Protein AF-A0A520A7F5-F1 (afdb_monomer)

Nearest PDB structures (foldseek):
  6cz1-assembly1_A  TM=1.619E-01  e=6.027E-02  Homo sapiens
  4kbo-assembly1_A  TM=1.232E-01  e=3.375E-02  Homo sapiens
  5mkr-assembly1_A  TM=1.060E-01  e=3.185E-02  Homo sapiens
  1ba0-assembly1_A  TM=1.323E-01  e=1.357E-01  Bos taurus
  8fru-assembly1_D  TM=3.710E-01  e=5.553E+00  Giardia duodenalis assemblage A

Sequence (375 aa):
ALELPKVKEELYLMDKDGWPVERKIELAAEPASILFHFRRNETETRYFPTIKYQNLRIEFMFKEAQIVSNKPAWLLLNDVLYFFDQDIEGKKLQPFLAKRYIAIPKSTEATYFEKFVAPLIEKHHVYAEGFEIKTEQYEAIPVVKVFYVDGGLSQIQLYFKYGEYIFPVENAHKVTVRLEKIADNYIFHRIKRSADWEKKQLNLLLALGLKKTSALFSNLEVTSADENPSYAAINWVNEHIETLEAAGFEIEQATGQKRFVFGASKIDLEVKESNDWFDINAVVWFGKYQIPFLSLKQHILHKRREFTLPDGEVAIIPEKWFSQYGSLFSLAEAGKNLKLKKHHIGLINDLAEDSLANITLERKLQRLNDFEDIA

Mean predicted aligned error: 10.43 Å

Foldseek 3Di:
DPPPPPCVDWAADADPVGRRHPGTAAEQPDAKEKEWEWEDDPWWIWIDMWIDHPNHTDDQACQPWDFPAFFQTWIDGPSYIHGHPFRGGVVVCVVRNHDRTDTGGPVCCVVCCVPPVQVCVLGGHYDYHQAEEAEDEADKAWEWEWAFDVQDAIWIFIWIDGDPDIGGLLPLRQWGWDWDDDPPYIYTYIYGDDSVVSVVVVVVVVVLAWDDPDNPDRIIGHPDPDPGNRCRRQVSQQCCVVVCVVVRYHYHYDDDPAAAQRYHKAKAWEWDDDPWKIWIFMWIDRHPDIDGPVLCLVCLLVVNQWDQDPVRHTYGHDPVCSVLCVVQSVQADPDPIGIHGPVCLVSVVSNVVPDPHPYDDPPVNVVVVVVVVPD

Solvent-accessible surface area (backbone atoms only — not comparable to full-atom values): 21395 Å² total; per-residue (Å²): 130,84,76,68,78,81,67,90,62,87,44,48,42,58,46,97,88,66,48,63,71,69,40,72,39,43,71,54,92,60,60,24,45,68,39,37,36,37,44,42,62,99,64,34,32,39,37,37,75,48,43,28,48,94,90,39,75,60,83,46,56,74,52,85,37,40,71,79,33,45,82,67,27,28,40,37,44,90,51,31,39,38,42,52,75,59,100,44,52,23,75,78,50,56,68,37,34,80,31,88,56,47,81,38,47,61,93,50,38,68,63,44,40,63,74,46,47,32,64,44,55,46,76,44,56,67,49,67,42,73,48,47,76,47,78,44,79,55,78,72,37,45,33,42,33,39,41,80,29,90,93,34,78,16,32,33,34,53,33,35,33,44,75,94,44,78,43,58,63,85,67,64,50,52,38,48,53,47,82,45,72,59,93,92,44,43,38,35,41,36,38,53,45,60,41,71,59,56,51,49,56,53,50,50,49,42,75,74,49,36,41,71,79,44,99,88,44,60,42,27,35,60,80,64,89,60,95,52,48,31,48,44,39,59,50,53,47,18,76,39,34,71,61,38,49,75,72,52,40,45,82,45,72,53,90,64,96,69,50,69,64,81,28,48,74,47,53,40,41,39,50,44,85,52,98,71,33,34,45,47,51,41,40,29,29,58,40,90,47,80,42,61,41,73,75,45,46,68,29,46,77,66,72,44,46,72,42,78,43,98,87,66,36,32,38,73,58,61,70,68,51,41,69,71,44,38,66,57,59,74,64,31,54,97,64,99,57,45,39,41,53,62,92,52,50,65,63,56,50,56,56,57,75,77,39,96,38,71,60,54,68,52,80,70,55,60,57,53,57,67,52,64,80,68,120

pLDDT: mean 85.29, std 13.97, range [31.41, 97.81]

Secondary structure (DSSP, 8-state):
--------S-EEE--TT--TTSEEEEEPSSPBEEEEEEEE-SSEEEEEEEEEETTEEE--TTTT-EEEEETTEEEEETTEEEEBSS---GGGTGGGGS-S-EEEEGGGHHHHIIIIIHHHHHHS-EEEESSEEEEEE--EEEEEEEE--TTS--EEEEEEEETTEEEETT---SEEEEEEEETTEEEEEEEE--HHHHHHHHHHHHHTTEEES-SS--EEEE----S-HHHHHHHHHHHHHHHHHHTT-EEEE---S--BPPS-EEEEEEEEE-SSEEEEEEEEEETTEEEEGGGGHHHHHTT--EEE-TTS-EEEPPHHHHHHHHHHHHHS-SSSSEEEEGGGHHHHHHHHHS-----EE-HHHHHHHHHHT--

Radius of gyration: 33.94 Å; Cα contacts (8 Å, |Δi|>4): 658; chains: 1; bounding box: 86×39×96 Å

Structure (mmCIF, N/CA/C/O backbone):
data_AF-A0A520A7F5-F1
#
_entry.id   AF-A0A520A7F5-F1
#
loop_
_atom_site.group_PDB
_atom_site.id
_atom_site.type_symbol
_atom_site.label_atom_id
_atom_site.label_alt_id
_atom_site.label_comp_id
_atom_site.label_asym_id
_atom_site.label_entity_id
_atom_site.label_seq_id
_atom_site.pdbx_PDB_ins_code
_atom_site.Cartn_x
_atom_site.Cartn_y
_atom_site.Cartn_z
_atom_site.occupancy
_atom_site.B_iso_or_equiv
_atom_site.auth_seq_id
_atom_site.auth_comp_id
_atom_site.auth_asym_id
_atom_site.auth_atom_id
_atom_site.pdbx_PDB_model_num
ATOM 1 N N . ALA A 1 1 ? -4.363 7.200 -24.074 1.00 33.34 1 ALA A N 1
ATOM 2 C CA . ALA A 1 1 ? -4.138 6.716 -25.445 1.00 33.34 1 ALA A CA 1
ATOM 3 C C . ALA A 1 1 ? -3.173 7.688 -26.092 1.00 33.34 1 ALA A C 1
ATOM 5 O O . ALA A 1 1 ? -3.451 8.879 -26.057 1.00 33.34 1 ALA A O 1
ATOM 6 N N . LEU A 1 2 ? -2.012 7.220 -26.551 1.00 39.78 2 LEU A N 1
ATOM 7 C CA . LEU A 1 2 ? -1.140 8.044 -27.380 1.00 39.78 2 LEU A CA 1
ATOM 8 C C . LEU A 1 2 ? -1.901 8.310 -28.674 1.00 39.78 2 LEU A C 1
ATOM 10 O O . LEU A 1 2 ? -2.165 7.376 -29.428 1.00 39.78 2 LEU A O 1
ATOM 14 N N . GLU A 1 3 ? -2.316 9.554 -28.893 1.00 40.44 3 GLU A N 1
ATOM 15 C CA . GLU A 1 3 ? -2.686 9.972 -30.234 1.00 40.44 3 GLU A CA 1
ATOM 16 C C . GLU A 1 3 ? -1.410 9.836 -31.063 1.00 40.44 3 GLU A C 1
ATOM 18 O O . GLU A 1 3 ? -0.494 10.650 -30.955 1.00 40.44 3 GLU A O 1
ATOM 23 N N . LEU A 1 4 ? -1.319 8.756 -31.853 1.00 50.91 4 LEU A N 1
ATOM 24 C CA . LEU A 1 4 ? -0.538 8.787 -33.084 1.00 50.91 4 LEU A CA 1
ATOM 25 C C . LEU A 1 4 ? -0.863 10.143 -33.700 1.00 50.91 4 LEU A C 1
ATOM 27 O O . LEU A 1 4 ? -2.063 10.422 -33.850 1.00 50.91 4 LEU A O 1
ATOM 31 N N . PRO A 1 5 ? 0.115 11.013 -34.000 1.00 50.56 5 PRO A N 1
ATOM 32 C CA . PRO A 1 5 ? -0.236 12.176 -34.771 1.00 50.56 5 PRO A CA 1
ATOM 33 C C . PRO A 1 5 ? -0.909 11.608 -36.007 1.00 50.56 5 PRO A C 1
ATOM 35 O O . PRO A 1 5 ? -0.355 10.758 -36.707 1.00 50.56 5 PRO A O 1
ATOM 38 N N . LYS A 1 6 ? -2.177 11.979 -36.182 1.00 47.19 6 LYS A N 1
ATOM 39 C CA . LYS A 1 6 ? -2.929 11.726 -37.399 1.00 47.19 6 LYS A CA 1
ATOM 40 C C . LYS A 1 6 ? -2.257 12.588 -38.456 1.00 47.19 6 LYS A C 1
ATOM 42 O O . LYS A 1 6 ? -2.812 13.605 -38.861 1.00 47.19 6 LYS A O 1
ATOM 47 N N . VAL A 1 7 ? -1.025 12.244 -38.826 1.00 53.06 7 VAL A N 1
ATOM 48 C CA . VAL A 1 7 ? -0.344 12.855 -39.945 1.00 53.06 7 VAL A CA 1
ATOM 49 C C . VAL A 1 7 ? -1.117 12.324 -41.140 1.00 53.06 7 VAL A C 1
ATOM 51 O O . VAL A 1 7 ? -0.925 11.204 -41.596 1.00 53.06 7 VAL A O 1
ATOM 54 N N . LYS A 1 8 ? -2.123 13.098 -41.551 1.00 50.12 8 LYS A N 1
ATOM 55 C CA . LYS A 1 8 ? -2.864 12.890 -42.798 1.00 50.12 8 LYS A CA 1
ATOM 56 C C . LYS A 1 8 ? -1.983 13.173 -44.020 1.00 50.12 8 LYS A C 1
ATOM 58 O O . LYS A 1 8 ? -2.428 12.976 -45.142 1.00 50.12 8 LYS A O 1
ATOM 63 N N . GLU A 1 9 ? -0.767 13.651 -43.785 1.00 65.94 9 GLU A N 1
ATOM 64 C CA . GLU A 1 9 ? 0.171 14.164 -44.766 1.00 65.94 9 GLU A CA 1
ATOM 65 C C . GLU A 1 9 ? 1.466 13.346 -44.744 1.00 65.94 9 GLU A C 1
ATOM 67 O O . GLU A 1 9 ? 1.755 12.586 -43.820 1.00 65.94 9 GLU A O 1
ATOM 72 N N . GLU A 1 10 ? 2.227 13.460 -45.819 1.00 79.44 10 GLU A N 1
ATOM 73 C CA . GLU A 1 10 ? 3.478 12.744 -46.012 1.00 79.44 10 GLU A CA 1
ATOM 74 C C . GLU A 1 10 ? 4.573 13.33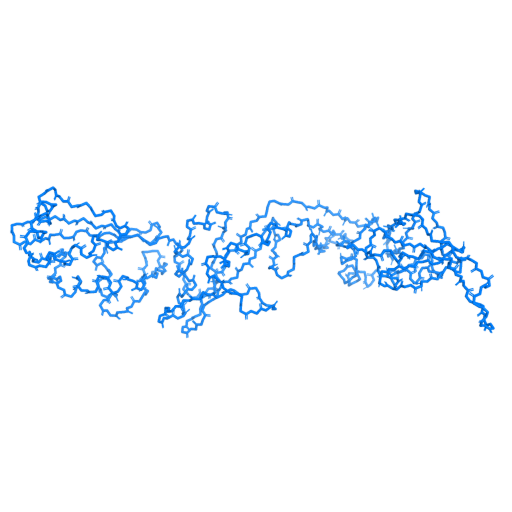9 -45.110 1.00 79.44 10 GLU A C 1
ATOM 76 O O . GLU A 1 10 ? 4.734 14.556 -45.039 1.00 79.44 10 GLU A O 1
ATOM 81 N N . LEU A 1 11 ? 5.328 12.489 -44.408 1.00 82.38 11 LEU A N 1
ATOM 82 C CA . LEU A 1 11 ? 6.485 12.916 -43.618 1.00 82.38 11 LEU A CA 1
ATOM 83 C C . LEU A 1 11 ? 7.721 12.947 -44.511 1.00 82.38 11 LEU A C 1
ATOM 85 O O . LEU A 1 11 ? 7.945 12.022 -45.289 1.00 82.38 11 LEU A O 1
ATOM 89 N N . TYR A 1 12 ? 8.545 13.978 -44.356 1.00 84.19 12 TYR A N 1
ATOM 90 C CA . TYR A 1 12 ? 9.817 14.095 -45.055 1.00 84.19 12 TYR A CA 1
ATOM 91 C C . TYR A 1 12 ? 10.942 14.478 -44.087 1.00 84.19 12 TYR A C 1
ATOM 93 O O . TYR A 1 12 ? 10.723 15.204 -43.116 1.00 84.19 12 TYR A O 1
ATOM 101 N N . LEU A 1 13 ? 12.146 13.969 -44.346 1.00 80.81 13 LEU A N 1
ATOM 102 C CA . LEU A 1 13 ? 13.385 14.399 -43.714 1.00 80.81 13 LEU A CA 1
ATOM 103 C C . LEU A 1 13 ? 13.928 15.613 -44.476 1.00 80.81 13 LEU A C 1
ATOM 105 O O . LEU A 1 13 ? 13.988 15.595 -45.707 1.00 80.81 13 LEU A O 1
ATOM 109 N N . MET A 1 14 ? 14.321 16.645 -43.731 1.00 84.56 14 MET A N 1
ATOM 110 C CA . MET A 1 14 ? 14.988 17.824 -44.275 1.00 84.56 14 MET A CA 1
ATOM 111 C C . MET A 1 14 ? 16.484 17.553 -44.451 1.00 84.56 14 MET A C 1
ATOM 113 O O . MET A 1 14 ? 17.101 16.966 -43.556 1.00 84.56 14 MET A O 1
ATOM 117 N N . ASP A 1 15 ? 17.060 18.021 -45.558 1.00 81.06 15 ASP A N 1
ATOM 118 C CA . ASP A 1 15 ? 18.503 17.922 -45.784 1.00 81.06 15 ASP A CA 1
ATOM 119 C C . ASP A 1 15 ? 19.303 18.928 -44.934 1.00 81.06 15 ASP A C 1
ATOM 121 O O . ASP A 1 15 ? 18.766 19.732 -44.164 1.00 81.06 15 ASP A O 1
ATOM 125 N N . LYS A 1 16 ? 20.633 18.883 -45.063 1.00 79.00 16 LYS A N 1
ATOM 126 C CA . LYS A 1 16 ? 21.539 19.805 -44.356 1.00 79.00 16 LYS A CA 1
ATOM 127 C C . LYS A 1 16 ? 21.484 21.242 -44.882 1.00 79.00 16 LYS A C 1
ATOM 129 O O . LYS A 1 16 ? 21.877 22.148 -44.150 1.00 79.00 16 LYS A O 1
ATOM 134 N N . ASP A 1 17 ? 21.005 21.433 -46.106 1.00 84.31 17 ASP A N 1
ATOM 135 C CA . ASP A 1 17 ? 20.889 22.722 -46.788 1.00 84.31 17 ASP A CA 1
ATOM 136 C C . ASP A 1 17 ? 19.507 23.375 -46.560 1.00 84.31 17 ASP A C 1
ATOM 138 O O . ASP A 1 17 ? 19.255 24.498 -47.001 1.00 84.31 17 ASP A O 1
ATOM 142 N N . GLY A 1 18 ? 18.626 22.710 -45.802 1.00 80.44 18 GLY A N 1
ATOM 143 C CA . GLY A 1 18 ? 17.303 23.193 -45.417 1.00 80.44 18 GLY A CA 1
ATOM 144 C C . GLY A 1 18 ? 16.178 22.805 -46.380 1.00 80.44 18 GLY A C 1
ATOM 145 O O . GLY A 1 18 ? 15.076 23.343 -46.264 1.00 80.44 18 GLY A O 1
ATOM 146 N N . TRP A 1 19 ? 16.413 21.891 -47.325 1.00 81.00 19 TRP A N 1
ATOM 147 C CA . TRP A 1 19 ? 15.397 21.404 -48.253 1.00 81.00 19 TRP A CA 1
ATOM 148 C C . TRP A 1 19 ? 14.418 20.453 -47.548 1.00 81.00 19 TRP A C 1
ATOM 150 O O . TRP A 1 19 ? 14.821 19.376 -47.108 1.00 81.00 19 TRP A O 1
ATOM 160 N N . PRO A 1 20 ? 13.122 20.798 -47.437 1.00 79.00 20 PRO A N 1
ATOM 161 C CA . PRO A 1 20 ? 12.196 20.110 -46.534 1.00 79.00 20 PRO A CA 1
ATOM 162 C C . PRO A 1 20 ? 11.678 18.753 -47.038 1.00 79.00 20 PRO A C 1
ATOM 164 O O . PRO A 1 20 ? 10.992 18.066 -46.288 1.00 79.00 20 PRO A O 1
ATOM 167 N N . VAL A 1 21 ? 11.962 18.368 -48.289 1.00 83.31 21 VAL A N 1
ATOM 168 C CA . VAL A 1 21 ? 11.405 17.165 -48.946 1.00 83.31 21 VAL A CA 1
ATOM 169 C C . VAL A 1 21 ? 12.481 16.234 -49.517 1.00 83.31 21 VAL A C 1
ATOM 171 O O . VAL A 1 21 ? 12.270 15.598 -50.546 1.00 83.31 21 VAL A O 1
ATOM 174 N N . GLU A 1 22 ? 13.653 16.159 -48.881 1.00 81.50 22 GLU A N 1
ATOM 175 C CA . GLU A 1 22 ? 14.780 15.343 -49.366 1.00 81.50 22 GLU A CA 1
ATOM 176 C C . GLU A 1 22 ? 14.434 13.848 -49.413 1.00 81.50 22 GLU A C 1
ATOM 178 O O . GLU A 1 22 ? 14.637 13.183 -50.430 1.00 81.50 22 GLU A O 1
ATOM 183 N N . ARG A 1 23 ? 13.895 13.311 -48.312 1.00 82.62 23 ARG A N 1
ATOM 184 C CA . ARG A 1 23 ? 13.571 11.884 -48.181 1.00 82.62 23 ARG A CA 1
ATOM 185 C C . ARG A 1 23 ? 12.214 11.691 -47.549 1.00 82.62 23 ARG A C 1
ATOM 187 O O . ARG A 1 23 ? 11.957 12.228 -46.479 1.00 82.62 23 ARG A O 1
ATOM 194 N N . LYS A 1 24 ? 11.357 10.893 -48.178 1.00 88.12 24 LYS A N 1
ATOM 195 C CA . LYS A 1 24 ? 10.065 10.522 -47.600 1.00 88.12 24 LYS A CA 1
ATOM 196 C C . LYS A 1 24 ? 10.276 9.552 -46.439 1.00 88.12 24 LYS A C 1
ATOM 198 O O . LYS A 1 24 ? 11.000 8.576 -46.587 1.00 88.12 24 LYS A O 1
ATOM 203 N N . ILE A 1 25 ? 9.621 9.819 -45.318 1.00 90.94 25 ILE A N 1
ATOM 204 C CA . ILE A 1 25 ? 9.599 8.968 -44.132 1.00 90.94 25 ILE A CA 1
ATOM 205 C C . ILE A 1 25 ? 8.255 8.240 -44.083 1.00 90.94 25 ILE A C 1
ATOM 207 O O . ILE A 1 25 ? 7.188 8.854 -44.144 1.00 90.94 25 ILE A O 1
ATOM 211 N N . GLU A 1 26 ? 8.303 6.926 -43.924 1.00 91.50 26 GLU A N 1
ATOM 212 C CA . GLU A 1 26 ? 7.140 6.082 -43.688 1.00 91.50 26 GLU A CA 1
ATOM 213 C C . GLU A 1 26 ? 6.919 5.899 -42.187 1.00 91.50 26 GLU A C 1
ATOM 215 O O . GLU A 1 26 ? 7.844 5.613 -41.429 1.00 91.50 26 GLU A O 1
ATOM 220 N N . LEU A 1 27 ? 5.680 6.043 -41.726 1.00 90.75 27 LEU A N 1
ATOM 221 C CA . LEU A 1 27 ? 5.332 5.686 -40.355 1.00 90.75 27 LEU A CA 1
ATOM 222 C C . LEU A 1 27 ? 5.070 4.178 -40.285 1.00 90.75 27 LEU A C 1
ATOM 224 O O . LEU A 1 27 ? 4.344 3.639 -41.122 1.00 90.75 27 LEU A O 1
ATOM 228 N N . ALA A 1 28 ? 5.620 3.503 -39.273 1.00 92.50 28 ALA A N 1
ATOM 229 C CA . ALA A 1 28 ? 5.290 2.106 -39.005 1.00 92.50 28 ALA A CA 1
ATOM 230 C C . ALA A 1 28 ? 3.763 1.926 -38.869 1.00 92.50 28 ALA A C 1
ATOM 232 O O . ALA A 1 28 ? 3.081 2.764 -38.284 1.00 92.50 28 ALA A O 1
ATOM 233 N N . ALA A 1 29 ? 3.205 0.839 -39.402 1.00 91.56 29 ALA A N 1
ATOM 234 C CA . ALA A 1 29 ? 1.755 0.610 -39.369 1.00 91.56 29 ALA A CA 1
ATOM 235 C C . ALA A 1 29 ? 1.264 0.121 -37.993 1.00 91.56 29 ALA A C 1
ATOM 237 O O . ALA A 1 29 ? 0.107 0.316 -37.626 1.00 91.56 29 ALA A O 1
ATOM 238 N N . GLU A 1 30 ? 2.152 -0.512 -37.230 1.00 94.19 30 GLU A N 1
ATOM 239 C CA . GLU A 1 30 ? 1.892 -1.093 -35.916 1.00 94.19 30 GLU A CA 1
ATOM 240 C C . GLU A 1 30 ? 3.069 -0.823 -34.961 1.00 94.19 30 GLU A C 1
ATOM 242 O O . GLU A 1 30 ? 4.183 -0.542 -35.416 1.00 94.19 30 GLU A O 1
ATOM 247 N N . PRO A 1 31 ? 2.858 -0.873 -33.635 1.00 94.94 31 PRO A N 1
ATOM 248 C CA . PRO A 1 31 ? 3.945 -0.656 -32.692 1.00 94.94 31 PRO A CA 1
ATOM 249 C C . PRO A 1 31 ? 4.997 -1.768 -32.772 1.00 94.94 31 PRO A C 1
ATOM 251 O O . PRO A 1 31 ? 4.680 -2.956 -32.826 1.00 94.94 31 PRO A O 1
ATOM 254 N N . ALA A 1 32 ? 6.267 -1.383 -32.697 1.00 96.31 32 ALA A N 1
ATOM 255 C CA . ALA A 1 32 ? 7.369 -2.301 -32.476 1.00 96.31 32 ALA A CA 1
ATOM 256 C C . ALA A 1 32 ? 7.406 -2.761 -31.007 1.00 96.31 32 ALA A C 1
ATOM 258 O O . ALA A 1 32 ? 7.175 -1.983 -30.079 1.00 96.31 32 ALA A O 1
ATOM 259 N N . SER A 1 33 ? 7.766 -4.022 -30.792 1.00 96.06 33 SER A N 1
ATOM 260 C CA . SER A 1 33 ? 7.983 -4.581 -29.456 1.00 96.06 33 SER A CA 1
ATOM 261 C C . SER A 1 33 ? 9.444 -4.473 -29.047 1.00 96.06 33 SER A C 1
ATOM 263 O O . SER A 1 33 ? 10.355 -4.582 -29.875 1.00 96.06 33 SER A O 1
ATOM 265 N N . ILE A 1 34 ? 9.675 -4.286 -27.749 1.00 95.25 34 ILE A N 1
ATOM 266 C CA . ILE A 1 34 ? 11.012 -4.237 -27.162 1.00 95.25 34 ILE A CA 1
ATOM 267 C C . ILE A 1 34 ? 11.179 -5.235 -26.018 1.00 95.25 34 ILE A C 1
ATOM 269 O O . ILE A 1 34 ? 10.321 -5.364 -25.145 1.00 95.25 34 ILE A O 1
ATOM 273 N N . LEU A 1 35 ? 12.330 -5.909 -26.014 1.00 96.31 35 LEU A N 1
ATOM 274 C CA . LEU A 1 35 ? 12.776 -6.802 -24.952 1.00 96.31 35 LEU A CA 1
ATOM 275 C C . LEU A 1 35 ? 14.175 -6.396 -24.489 1.00 96.31 35 LEU A C 1
ATOM 277 O O . LEU A 1 35 ? 15.101 -6.305 -25.296 1.00 96.31 35 LEU A O 1
ATOM 281 N N . PHE A 1 36 ? 14.342 -6.175 -23.189 1.00 97.00 36 PHE A N 1
ATOM 282 C CA . PHE A 1 36 ? 15.647 -5.911 -22.593 1.00 97.00 36 PHE A CA 1
ATOM 283 C C . PHE A 1 36 ? 16.292 -7.208 -22.121 1.00 97.00 36 PHE A C 1
ATOM 285 O O . PHE A 1 36 ? 15.661 -8.004 -21.434 1.00 97.00 36 PHE A O 1
ATOM 292 N N . HIS A 1 37 ? 17.555 -7.415 -22.466 1.00 97.81 37 HIS A N 1
ATOM 293 C CA . HIS A 1 37 ? 18.310 -8.604 -22.106 1.00 97.81 37 HIS A CA 1
ATOM 294 C C . HIS A 1 37 ? 19.409 -8.260 -21.110 1.00 97.81 37 HIS A C 1
ATOM 296 O O . HIS A 1 37 ? 20.155 -7.300 -21.316 1.00 97.81 37 HIS A O 1
ATOM 302 N N . PHE A 1 38 ? 19.551 -9.097 -20.088 1.00 97.56 38 PHE A N 1
ATOM 303 C CA . PHE A 1 38 ? 20.710 -9.122 -19.208 1.00 97.56 38 PHE A CA 1
ATOM 304 C C . PHE A 1 38 ? 21.358 -10.499 -19.255 1.00 97.56 38 PHE A C 1
ATOM 306 O O . PHE A 1 38 ? 20.677 -11.509 -19.100 1.00 97.56 38 PHE A O 1
ATOM 313 N N . ARG A 1 39 ? 22.672 -10.540 -19.472 1.00 97.31 39 ARG A N 1
ATOM 314 C CA . ARG A 1 39 ? 23.474 -11.767 -19.402 1.00 97.31 39 ARG A CA 1
ATOM 315 C C . ARG A 1 39 ? 24.626 -11.556 -18.436 1.00 97.31 39 ARG A C 1
ATOM 317 O O . ARG A 1 39 ? 25.554 -10.813 -18.758 1.00 97.31 39 ARG A O 1
ATOM 324 N N . ARG A 1 40 ? 24.539 -12.165 -17.259 1.00 95.88 40 ARG A N 1
ATOM 325 C CA . ARG A 1 40 ? 25.552 -12.103 -16.205 1.00 95.88 40 ARG A CA 1
ATOM 326 C C . ARG A 1 40 ? 26.507 -13.284 -16.322 1.00 95.88 40 ARG A C 1
ATOM 328 O O . ARG A 1 40 ? 26.077 -14.417 -16.509 1.00 95.88 40 ARG A O 1
ATOM 335 N N . ASN A 1 41 ? 27.798 -13.005 -16.216 1.00 93.00 41 ASN A N 1
ATOM 336 C CA . ASN A 1 41 ? 28.856 -14.001 -16.099 1.00 93.00 41 ASN A CA 1
ATOM 337 C C . ASN A 1 41 ? 29.749 -13.661 -14.889 1.00 93.00 41 ASN A C 1
ATOM 339 O O . ASN A 1 41 ? 29.396 -12.817 -14.066 1.00 93.00 41 ASN A O 1
ATOM 343 N N . GLU A 1 42 ? 30.899 -14.321 -14.764 1.00 90.56 42 GLU A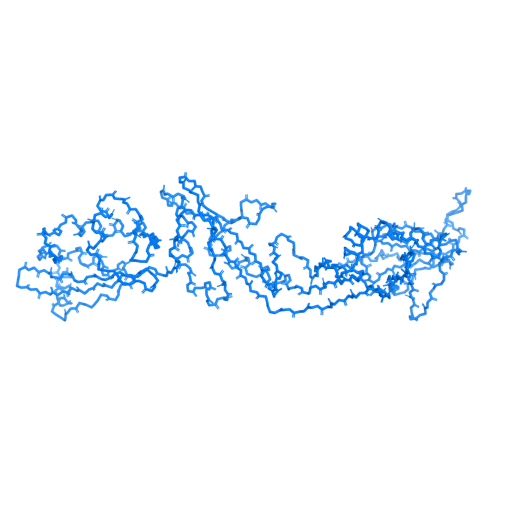 N 1
ATOM 344 C CA . GLU A 1 42 ? 31.807 -14.134 -13.625 1.00 90.56 42 GLU A CA 1
ATOM 345 C C . GLU A 1 42 ? 32.443 -12.735 -13.545 1.00 90.56 42 GLU A C 1
ATOM 347 O O . GLU A 1 42 ? 32.834 -12.312 -12.456 1.00 90.56 42 GLU A O 1
ATOM 352 N N . THR A 1 43 ? 32.543 -12.008 -14.664 1.00 92.44 43 THR A N 1
ATOM 353 C CA . THR A 1 43 ? 33.273 -10.734 -14.761 1.00 92.44 43 THR A CA 1
ATOM 354 C C . THR A 1 43 ? 32.354 -9.518 -14.881 1.00 92.44 43 THR A C 1
ATOM 356 O O . THR A 1 43 ? 32.623 -8.471 -14.282 1.00 92.44 43 THR A O 1
ATOM 359 N N . GLU A 1 44 ? 31.261 -9.636 -15.632 1.00 95.62 44 GLU A N 1
ATOM 360 C CA . GLU A 1 44 ? 30.346 -8.540 -15.937 1.00 95.62 44 GLU A CA 1
ATOM 361 C C . GLU A 1 44 ? 28.906 -9.015 -16.181 1.00 95.62 44 GLU A C 1
ATOM 363 O O . GLU A 1 44 ? 28.628 -10.175 -16.491 1.00 95.62 44 GLU A O 1
ATOM 368 N N . THR A 1 45 ? 27.973 -8.067 -16.123 1.00 97.06 45 THR A N 1
ATOM 369 C CA . THR A 1 45 ? 26.631 -8.230 -16.688 1.00 97.06 45 THR A CA 1
ATOM 370 C C . THR A 1 45 ? 26.508 -7.422 -17.973 1.00 97.06 45 THR A C 1
ATOM 372 O O . THR A 1 45 ? 26.728 -6.212 -17.982 1.00 97.06 45 THR A O 1
ATOM 375 N N . ARG A 1 46 ? 26.129 -8.076 -19.072 1.00 97.44 46 ARG A N 1
ATOM 376 C CA . ARG A 1 46 ? 25.866 -7.431 -20.364 1.00 97.44 46 ARG A CA 1
ATOM 377 C C . ARG A 1 46 ? 24.394 -7.078 -20.487 1.00 97.44 46 ARG A C 1
ATOM 379 O O . ARG A 1 46 ? 23.553 -7.970 -20.445 1.00 97.44 46 ARG A O 1
ATOM 386 N N . TYR A 1 47 ? 24.104 -5.800 -20.694 1.00 97.19 47 TYR A N 1
ATOM 387 C CA . TYR A 1 47 ? 22.759 -5.263 -20.889 1.00 97.19 47 TYR A CA 1
ATOM 388 C C . TYR A 1 47 ? 22.564 -4.789 -22.335 1.00 97.19 47 TYR A C 1
ATOM 390 O O . TYR A 1 47 ? 23.396 -4.033 -22.836 1.00 97.19 47 TYR A O 1
ATOM 398 N N . PHE A 1 48 ? 21.496 -5.215 -23.015 1.00 97.00 48 PHE A N 1
ATOM 399 C CA . PHE A 1 48 ? 21.170 -4.773 -24.380 1.00 97.00 48 PHE A CA 1
ATOM 400 C C . PHE A 1 48 ? 19.684 -4.971 -24.733 1.00 97.00 48 PHE A C 1
ATOM 402 O O . PHE A 1 48 ? 19.070 -5.922 -24.257 1.00 97.00 48 PHE A O 1
ATOM 409 N N . PRO A 1 49 ? 19.083 -4.122 -25.584 1.00 96.88 49 PRO A N 1
ATOM 410 C CA . PRO A 1 49 ? 17.720 -4.308 -26.067 1.00 96.88 49 PRO A CA 1
ATOM 411 C C . PRO A 1 49 ? 17.668 -5.065 -27.405 1.00 96.88 49 PRO A C 1
ATOM 413 O O . PRO A 1 49 ? 18.577 -4.981 -28.234 1.00 96.88 49 PRO A O 1
ATOM 416 N N . THR A 1 50 ? 16.548 -5.741 -27.646 1.00 96.88 50 THR A N 1
ATOM 417 C CA . THR A 1 50 ? 16.132 -6.254 -28.956 1.00 96.88 50 THR A CA 1
ATOM 418 C C . THR A 1 50 ? 14.802 -5.615 -29.332 1.00 96.88 50 THR A C 1
ATOM 420 O O . THR A 1 50 ? 13.905 -5.540 -28.494 1.00 96.88 50 THR A O 1
ATOM 423 N N . ILE A 1 51 ? 14.668 -5.189 -30.589 1.00 96.69 51 ILE A N 1
ATOM 424 C CA . ILE A 1 51 ? 13.434 -4.614 -31.129 1.00 96.69 51 ILE A CA 1
ATOM 425 C C . ILE A 1 51 ? 12.894 -5.546 -32.216 1.00 96.69 51 ILE A C 1
ATOM 427 O O . ILE A 1 51 ? 13.669 -6.053 -33.036 1.00 96.69 51 ILE A O 1
ATOM 431 N N . LYS A 1 52 ? 11.580 -5.779 -32.219 1.00 96.94 52 LYS A N 1
ATOM 432 C CA . LYS A 1 52 ? 10.887 -6.483 -33.303 1.00 96.94 52 LYS A CA 1
ATOM 433 C C . LYS A 1 52 ? 9.743 -5.645 -33.856 1.00 96.94 52 LYS A C 1
ATOM 435 O O . LYS A 1 52 ? 8.989 -5.061 -33.087 1.00 96.94 52 LYS A O 1
ATOM 440 N N . TYR A 1 53 ? 9.576 -5.671 -35.168 1.00 96.44 53 TYR A N 1
ATOM 441 C CA . TYR A 1 53 ? 8.445 -5.098 -35.889 1.00 96.44 53 TYR A CA 1
ATOM 442 C C . TYR A 1 53 ? 7.853 -6.190 -36.784 1.00 96.44 53 TYR A C 1
ATOM 444 O O . TYR A 1 53 ? 8.622 -6.914 -37.416 1.00 96.44 53 TYR A O 1
ATOM 452 N N . GLN A 1 54 ? 6.529 -6.386 -36.780 1.00 93.94 54 GLN A N 1
ATOM 453 C CA . GLN A 1 54 ? 5.877 -7.486 -37.511 1.00 93.94 54 GLN A CA 1
ATOM 454 C C . GLN A 1 54 ? 6.502 -8.861 -37.212 1.00 93.94 54 GLN A C 1
ATOM 456 O O . GLN A 1 54 ? 6.762 -9.669 -38.099 1.00 93.94 54 GLN A O 1
ATOM 461 N N . ASN A 1 55 ? 6.811 -9.115 -35.934 1.00 91.19 55 ASN A N 1
ATOM 462 C CA . ASN A 1 55 ? 7.527 -10.301 -35.434 1.00 91.19 55 ASN A CA 1
ATOM 463 C C . ASN A 1 55 ? 8.956 -10.520 -35.971 1.00 91.19 55 ASN A C 1
ATOM 465 O O . ASN A 1 55 ? 9.634 -11.452 -35.525 1.00 91.19 55 ASN A O 1
ATOM 469 N N . LEU A 1 56 ? 9.462 -9.643 -36.836 1.00 94.94 56 LEU A N 1
ATOM 470 C CA . LEU A 1 56 ? 10.820 -9.683 -37.361 1.00 94.94 56 LEU A CA 1
ATOM 471 C C . LEU A 1 56 ? 11.736 -8.788 -36.534 1.00 94.94 56 LEU A C 1
ATOM 473 O O . LEU A 1 56 ? 11.394 -7.662 -36.177 1.00 94.94 56 LEU A O 1
ATOM 477 N N . ARG A 1 57 ? 12.925 -9.295 -36.205 1.00 95.56 57 ARG A N 1
ATOM 478 C CA . ARG A 1 57 ? 13.934 -8.512 -35.489 1.00 95.56 57 ARG A CA 1
ATOM 479 C C . ARG A 1 57 ? 14.488 -7.432 -36.413 1.00 95.56 57 ARG A C 1
ATOM 481 O O . ARG A 1 57 ? 14.968 -7.758 -37.493 1.00 95.56 57 ARG A O 1
ATOM 488 N N . ILE A 1 58 ? 14.500 -6.185 -35.947 1.00 94.56 58 ILE A N 1
ATOM 489 C CA . ILE A 1 58 ? 15.159 -5.089 -36.661 1.00 94.56 58 ILE A CA 1
ATOM 490 C C . ILE A 1 58 ? 16.583 -4.890 -36.136 1.00 94.56 58 ILE A C 1
ATOM 492 O O . ILE A 1 58 ? 16.835 -4.870 -34.925 1.00 94.56 58 ILE A O 1
ATOM 496 N N . GLU A 1 59 ? 17.535 -4.749 -37.054 1.0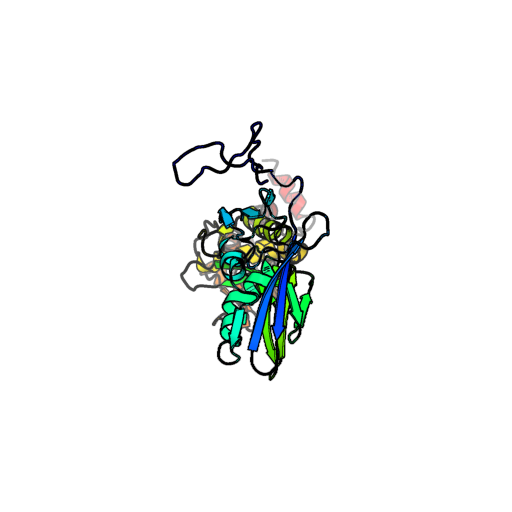0 93.94 59 GLU A N 1
ATOM 497 C CA . GLU A 1 59 ? 18.909 -4.374 -36.734 1.00 93.94 59 GLU A CA 1
ATOM 498 C C . GLU A 1 59 ? 19.038 -2.853 -36.787 1.00 93.94 59 GLU A C 1
ATOM 500 O O . GLU A 1 59 ? 19.117 -2.269 -37.860 1.00 93.94 59 GLU A O 1
ATOM 505 N N . PHE A 1 60 ? 19.039 -2.206 -35.624 1.00 94.56 60 PHE A N 1
ATOM 506 C CA . PHE A 1 60 ? 19.137 -0.743 -35.527 1.00 94.56 60 PHE A CA 1
ATOM 507 C C . PHE A 1 60 ? 20.538 -0.261 -35.105 1.00 94.56 60 PHE A C 1
ATOM 509 O O . PHE A 1 60 ? 20.903 0.894 -35.316 1.00 94.56 60 PHE A O 1
ATOM 516 N N . MET A 1 61 ? 21.334 -1.142 -34.494 1.00 94.62 61 MET A N 1
ATOM 517 C CA . MET A 1 61 ? 22.672 -0.819 -33.996 1.00 94.62 61 MET A CA 1
ATOM 518 C C . MET A 1 61 ? 23.626 -0.617 -35.175 1.00 94.62 61 MET A C 1
ATOM 520 O O . MET A 1 61 ? 23.701 -1.478 -36.049 1.00 94.62 61 MET A O 1
ATOM 524 N N . PHE A 1 62 ? 24.396 0.472 -35.179 1.00 94.50 62 PHE A N 1
ATOM 525 C CA . PHE A 1 62 ? 25.341 0.820 -36.252 1.00 94.50 62 PHE A CA 1
ATOM 526 C C . PHE A 1 62 ? 24.690 0.978 -37.640 1.00 94.50 62 PHE A C 1
ATOM 528 O O . PHE A 1 62 ? 25.354 0.803 -38.659 1.00 94.50 62 PHE A O 1
ATOM 535 N N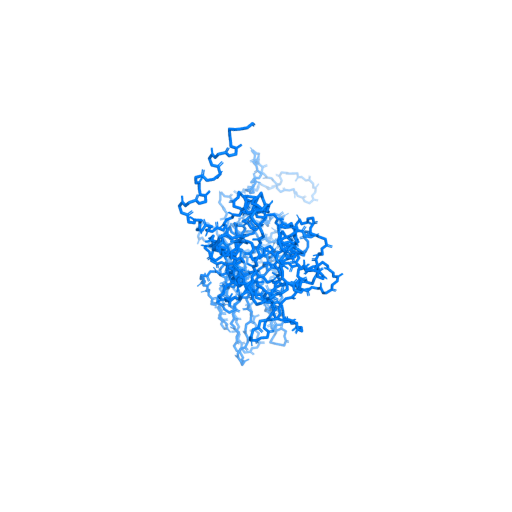 . LYS A 1 63 ? 23.391 1.298 -37.684 1.00 93.38 63 LYS A N 1
ATOM 536 C CA . LYS A 1 63 ? 22.613 1.510 -38.919 1.00 93.38 63 LYS A CA 1
ATOM 537 C C . LYS A 1 63 ? 22.087 2.941 -39.040 1.00 93.38 63 LYS A C 1
ATOM 539 O O . LYS A 1 63 ? 20.997 3.152 -39.550 1.00 93.38 63 LYS A O 1
ATOM 544 N N . GLU A 1 64 ? 22.835 3.901 -38.488 1.00 89.88 64 GLU A N 1
ATOM 545 C CA . GLU A 1 64 ? 22.486 5.334 -38.495 1.00 89.88 64 GLU A CA 1
ATOM 546 C C . GLU A 1 64 ? 21.077 5.636 -37.956 1.00 89.88 64 GLU A C 1
ATOM 548 O O . GLU A 1 64 ? 20.482 6.664 -38.273 1.00 89.88 64 GLU A O 1
ATOM 553 N N . ALA A 1 65 ? 20.541 4.742 -37.119 1.00 94.12 65 ALA A N 1
ATOM 554 C CA . ALA A 1 65 ? 19.230 4.917 -36.525 1.00 94.12 65 ALA A CA 1
ATOM 555 C C . ALA A 1 65 ? 19.225 6.137 -35.596 1.00 94.12 65 ALA A C 1
ATOM 557 O O . ALA A 1 65 ? 20.205 6.397 -34.892 1.00 94.12 65 ALA A O 1
ATOM 558 N N . GLN A 1 66 ? 18.113 6.867 -35.566 1.00 93.81 66 GLN A N 1
ATOM 559 C CA . GLN A 1 66 ? 17.992 8.117 -34.819 1.00 93.81 66 GLN A CA 1
ATOM 560 C C . GLN A 1 66 ? 16.805 8.070 -33.865 1.00 93.81 66 GLN A C 1
ATOM 562 O O . GLN A 1 66 ? 15.717 7.627 -34.223 1.00 93.81 66 GLN A O 1
ATOM 567 N N . ILE A 1 67 ? 17.002 8.558 -32.642 1.00 94.75 67 ILE A N 1
ATOM 568 C CA . ILE A 1 67 ? 15.903 8.779 -31.701 1.00 94.75 67 ILE A CA 1
ATOM 569 C C . ILE A 1 67 ? 15.324 10.165 -31.980 1.00 94.75 67 ILE A C 1
ATOM 571 O O . ILE A 1 67 ? 15.960 11.169 -31.669 1.00 94.75 67 ILE A O 1
ATOM 575 N N . VAL A 1 68 ? 14.129 10.203 -32.567 1.00 92.88 68 VAL A N 1
ATOM 576 C CA . VAL A 1 68 ? 13.451 11.443 -32.990 1.00 92.88 68 VAL A CA 1
ATOM 577 C C . VAL A 1 68 ? 12.659 12.066 -31.840 1.00 92.88 68 VAL A C 1
ATOM 579 O O . VAL A 1 68 ? 12.566 13.282 -31.722 1.00 92.88 68 VAL A O 1
ATOM 582 N N . SER A 1 69 ? 12.125 11.232 -30.947 1.00 92.50 69 SER A N 1
ATOM 583 C CA . SER A 1 69 ? 11.424 11.665 -29.736 1.00 92.50 69 SER A CA 1
ATOM 584 C C . SER A 1 69 ? 11.859 10.823 -28.544 1.00 92.50 69 SER A C 1
ATOM 586 O O . SER A 1 69 ? 12.147 9.635 -28.687 1.00 92.50 69 SER A O 1
ATOM 588 N N . ASN A 1 70 ? 11.921 11.436 -27.357 1.00 91.88 70 ASN A N 1
ATOM 589 C CA . ASN A 1 70 ? 12.285 10.737 -26.126 1.00 91.88 70 ASN A CA 1
ATOM 590 C C . ASN A 1 70 ? 11.074 10.169 -25.370 1.00 91.88 70 ASN A C 1
ATOM 592 O O . ASN A 1 70 ? 11.203 9.098 -24.791 1.00 91.88 70 ASN A O 1
ATOM 596 N N . LYS A 1 71 ? 9.939 10.878 -25.325 1.00 90.88 71 LYS A N 1
ATOM 597 C CA . LYS A 1 71 ? 8.713 10.466 -24.616 1.00 90.88 71 LYS A CA 1
ATOM 598 C C . LYS A 1 71 ? 7.485 10.941 -25.403 1.00 90.88 71 LYS A C 1
ATOM 600 O O . LYS A 1 71 ? 7.213 12.140 -25.367 1.00 90.88 71 LYS A O 1
ATOM 605 N N . PRO A 1 72 ? 6.761 10.048 -26.104 1.00 88.44 72 PRO A N 1
ATOM 606 C CA . PRO A 1 72 ? 7.081 8.628 -26.340 1.00 88.44 72 PRO A CA 1
ATOM 607 C C . PRO A 1 72 ? 8.384 8.455 -27.137 1.00 88.44 72 PRO A C 1
ATOM 609 O O . PRO A 1 72 ? 8.759 9.351 -27.892 1.00 88.44 72 PRO A O 1
ATOM 612 N N . ALA A 1 73 ? 9.079 7.322 -26.997 1.00 93.88 73 ALA A N 1
ATOM 613 C CA . ALA A 1 73 ? 10.259 7.058 -27.822 1.00 93.88 73 ALA A CA 1
ATOM 614 C C . ALA A 1 73 ? 9.879 6.771 -29.274 1.00 93.88 73 ALA A C 1
ATOM 616 O O . ALA A 1 73 ? 9.107 5.847 -29.521 1.00 93.88 73 ALA A O 1
ATOM 617 N N . TRP A 1 74 ? 10.486 7.486 -30.217 1.00 94.56 74 TRP A N 1
ATOM 618 C CA . TRP A 1 74 ? 10.367 7.211 -31.650 1.00 94.56 74 TRP A CA 1
ATOM 619 C C . TRP A 1 74 ? 11.744 6.976 -32.266 1.00 94.56 74 TRP A C 1
ATOM 621 O O . TRP A 1 74 ? 12.674 7.742 -32.002 1.00 94.56 74 TRP A O 1
ATOM 631 N N . LEU A 1 75 ? 11.867 5.926 -33.078 1.00 95.69 75 LEU A N 1
ATOM 632 C CA . LEU A 1 75 ? 13.115 5.497 -33.709 1.00 95.69 75 LEU A CA 1
ATOM 633 C C . LEU A 1 75 ? 12.983 5.592 -35.232 1.00 95.69 75 LEU A C 1
ATOM 635 O O . LEU A 1 75 ? 12.181 4.874 -35.814 1.00 95.69 75 LEU A O 1
ATOM 639 N N . LEU A 1 76 ? 13.786 6.435 -35.874 1.00 94.75 76 LEU A N 1
ATOM 640 C CA . LEU A 1 76 ? 13.929 6.479 -37.327 1.00 94.75 76 LEU A CA 1
ATOM 641 C C . LEU A 1 76 ? 15.031 5.508 -37.758 1.00 94.75 76 LEU A C 1
ATOM 643 O O . LEU A 1 76 ? 16.159 5.602 -37.272 1.00 94.75 76 LEU A O 1
ATOM 647 N N . LEU A 1 77 ? 14.714 4.587 -38.664 1.00 94.81 77 LEU A N 1
ATOM 648 C CA . LEU A 1 77 ? 15.655 3.628 -39.241 1.00 94.81 77 LEU A CA 1
ATOM 649 C C . LEU A 1 77 ? 15.223 3.297 -40.674 1.00 94.81 77 LEU A C 1
ATOM 651 O O . LEU A 1 77 ? 14.102 2.841 -40.876 1.00 94.81 77 LEU A O 1
ATOM 655 N N . ASN A 1 78 ? 16.130 3.469 -41.643 1.00 91.25 78 ASN A N 1
ATOM 656 C CA . ASN A 1 78 ? 15.889 3.197 -43.069 1.00 91.25 78 ASN A CA 1
ATOM 657 C C . ASN A 1 78 ? 14.584 3.828 -43.586 1.00 91.25 78 ASN A C 1
ATOM 659 O O . ASN A 1 78 ? 13.726 3.120 -44.100 1.00 91.25 78 ASN A O 1
ATOM 663 N N . ASP A 1 79 ? 14.415 5.138 -43.375 1.00 91.12 79 ASP A N 1
ATOM 664 C CA . ASP A 1 79 ? 13.212 5.898 -43.761 1.00 91.12 79 ASP A CA 1
ATOM 665 C C . ASP A 1 79 ? 11.910 5.467 -43.074 1.00 91.12 79 ASP A C 1
ATOM 667 O O . ASP A 1 79 ? 10.866 6.042 -43.348 1.00 91.12 79 ASP A O 1
ATOM 671 N N . VAL A 1 80 ? 11.955 4.531 -42.122 1.00 93.19 80 VAL A N 1
ATOM 672 C CA . VAL A 1 80 ? 10.785 4.122 -41.342 1.00 93.19 80 VAL A CA 1
ATOM 673 C C . VAL A 1 80 ? 10.873 4.673 -39.924 1.00 93.19 80 VAL A C 1
ATOM 675 O O . VAL A 1 80 ? 11.875 4.497 -39.225 1.00 93.19 80 VAL A O 1
ATOM 678 N N . LEU A 1 81 ? 9.804 5.327 -39.483 1.00 94.44 81 LEU A N 1
ATOM 679 C CA . LEU A 1 81 ? 9.635 5.854 -38.138 1.00 94.44 81 LEU A CA 1
ATOM 680 C C . LEU A 1 81 ? 8.832 4.867 -37.284 1.00 94.44 81 LEU A C 1
ATOM 682 O O . LEU A 1 81 ? 7.621 4.711 -37.441 1.00 94.44 81 LEU A O 1
ATOM 686 N N . TYR A 1 82 ? 9.520 4.205 -36.359 1.00 95.50 82 TYR A N 1
ATOM 687 C CA . TYR A 1 82 ? 8.954 3.224 -35.440 1.00 95.50 82 TYR A CA 1
ATOM 688 C C . TYR A 1 82 ? 8.511 3.874 -34.126 1.00 95.50 82 TYR A C 1
ATOM 690 O O . TYR A 1 82 ? 9.244 4.667 -33.527 1.00 95.50 82 TYR A O 1
ATOM 698 N N . PHE A 1 83 ? 7.342 3.462 -33.637 1.00 94.62 83 PHE A N 1
ATOM 699 C CA . PHE A 1 83 ? 6.856 3.698 -32.274 1.00 94.62 83 PHE A CA 1
ATOM 700 C C . PHE A 1 83 ? 6.708 2.359 -31.538 1.00 94.62 83 PHE A C 1
ATOM 702 O O . PHE A 1 83 ? 6.723 1.309 -32.176 1.00 94.62 83 PHE A O 1
ATOM 709 N N . PHE A 1 84 ? 6.591 2.376 -30.207 1.00 94.94 84 PHE A N 1
ATOM 710 C CA . PHE A 1 84 ? 6.660 1.161 -29.383 1.00 94.94 84 PHE A CA 1
ATOM 711 C C . PHE A 1 84 ? 5.347 0.819 -28.674 1.00 94.94 84 PHE A C 1
ATOM 713 O O . PHE A 1 84 ? 4.532 1.695 -28.390 1.00 94.94 84 PHE A O 1
ATOM 720 N N . ASP A 1 85 ? 5.178 -0.467 -28.360 1.00 92.56 85 ASP A N 1
ATOM 721 C CA . ASP A 1 85 ? 4.045 -1.009 -27.594 1.00 92.56 85 ASP A CA 1
ATOM 722 C C . ASP A 1 85 ? 4.112 -0.695 -26.087 1.00 92.56 85 ASP A C 1
ATOM 724 O O . ASP A 1 85 ? 3.098 -0.702 -25.388 1.00 92.56 85 ASP A O 1
ATOM 728 N N . GLN A 1 86 ? 5.310 -0.388 -25.593 1.00 90.81 86 GLN A N 1
ATOM 729 C CA . GLN A 1 86 ? 5.608 -0.007 -24.217 1.00 90.81 86 GLN A CA 1
ATOM 730 C C . GLN A 1 86 ? 5.967 1.481 -24.134 1.00 90.81 86 GLN A C 1
ATOM 732 O O . GLN A 1 86 ? 6.597 2.032 -25.036 1.00 90.81 86 GLN A O 1
ATOM 737 N N . ASP A 1 87 ? 5.646 2.121 -23.006 1.00 89.44 87 ASP A N 1
ATOM 738 C CA . ASP A 1 87 ? 6.053 3.503 -22.709 1.00 89.44 87 ASP A CA 1
ATOM 739 C C . ASP A 1 87 ? 7.544 3.566 -22.333 1.00 89.44 87 ASP A C 1
ATOM 741 O O . ASP A 1 87 ? 7.935 3.604 -21.163 1.00 89.44 87 ASP A O 1
ATOM 745 N N . ILE A 1 88 ? 8.402 3.464 -23.347 1.00 91.56 88 ILE A N 1
ATOM 746 C CA . ILE A 1 88 ? 9.857 3.532 -23.226 1.00 91.56 88 ILE A CA 1
ATOM 747 C C . ILE A 1 88 ? 10.364 4.959 -23.461 1.00 91.56 88 ILE A C 1
ATOM 749 O O . ILE A 1 88 ? 9.851 5.702 -24.294 1.00 91.56 88 ILE A O 1
ATOM 753 N N . GLU A 1 89 ? 11.434 5.322 -22.748 1.00 93.44 89 GLU A N 1
ATOM 754 C CA . GLU A 1 89 ? 12.179 6.560 -22.985 1.00 93.44 89 GLU A CA 1
ATOM 755 C C . GLU A 1 89 ? 13.279 6.341 -24.032 1.00 93.44 89 GLU A C 1
ATOM 757 O O . GLU A 1 89 ? 14.123 5.456 -23.862 1.00 93.44 89 GLU A O 1
ATOM 762 N N . GLY A 1 90 ? 13.336 7.175 -25.071 1.00 92.69 90 GLY A N 1
ATOM 763 C CA . GLY A 1 90 ? 14.318 7.060 -26.157 1.00 92.69 90 GLY A CA 1
ATOM 764 C C . GLY A 1 90 ? 15.778 7.093 -25.680 1.00 92.69 90 GLY A C 1
ATOM 765 O O . GLY A 1 90 ? 16.629 6.376 -26.210 1.00 92.69 90 GLY A O 1
ATOM 766 N N . LYS A 1 91 ? 16.064 7.815 -24.588 1.00 93.75 91 LYS A N 1
ATOM 767 C CA . LYS A 1 91 ? 17.365 7.825 -23.892 1.00 93.75 91 LYS A CA 1
ATOM 768 C C . LYS A 1 91 ? 17.843 6.435 -23.456 1.00 93.75 91 LYS A C 1
ATOM 770 O O . LYS A 1 91 ? 19.047 6.230 -23.343 1.00 93.75 91 LYS A O 1
ATOM 775 N N . LYS A 1 92 ? 16.945 5.464 -23.233 1.00 92.44 92 LYS A N 1
ATOM 776 C CA . LYS A 1 92 ? 17.327 4.072 -22.924 1.00 92.44 92 LYS A CA 1
ATOM 777 C C . LYS A 1 92 ? 17.880 3.328 -24.143 1.00 92.44 92 LYS A C 1
ATOM 779 O O . LYS A 1 92 ? 18.650 2.392 -23.961 1.00 92.44 92 LYS A O 1
ATOM 784 N N . LEU A 1 93 ? 17.504 3.733 -25.359 1.00 94.31 93 LEU A N 1
ATOM 785 C CA . LEU A 1 93 ? 17.964 3.139 -26.622 1.00 94.31 93 LEU A CA 1
ATOM 786 C C . LEU A 1 93 ? 19.202 3.832 -27.185 1.00 94.31 93 LEU A C 1
ATOM 788 O O . LEU A 1 93 ? 20.017 3.191 -27.843 1.00 94.31 93 LEU A O 1
ATOM 792 N N . GLN A 1 94 ? 19.359 5.123 -26.894 1.00 94.44 94 GLN A N 1
ATOM 793 C CA . GLN A 1 94 ? 20.419 5.968 -27.438 1.00 94.44 94 GLN A CA 1
ATOM 794 C C . GLN A 1 94 ? 21.843 5.379 -27.317 1.00 94.44 94 GLN A C 1
ATOM 796 O O . GLN A 1 94 ? 22.573 5.427 -28.307 1.00 94.44 94 GLN A O 1
ATOM 801 N N . PRO A 1 95 ? 22.258 4.748 -26.195 1.00 94.69 95 PRO A N 1
ATOM 802 C CA . PRO A 1 95 ? 23.580 4.122 -26.107 1.00 94.69 95 PRO A CA 1
ATOM 803 C C . PRO A 1 95 ? 23.797 2.991 -27.119 1.00 94.69 95 PRO A C 1
ATOM 805 O O . PRO A 1 95 ? 24.930 2.743 -27.525 1.00 94.69 95 PRO A O 1
ATOM 808 N N . PHE A 1 96 ? 22.725 2.307 -27.521 1.00 96.56 96 PHE A N 1
ATOM 809 C CA . PHE A 1 96 ? 22.768 1.118 -28.370 1.00 96.56 96 PHE A CA 1
ATOM 810 C C . PHE A 1 96 ? 22.774 1.436 -29.865 1.00 96.56 96 PHE A C 1
ATOM 812 O O . PHE A 1 96 ? 23.044 0.556 -30.674 1.00 96.56 96 PHE A O 1
ATOM 819 N N . LEU A 1 97 ? 22.567 2.699 -30.250 1.00 95.38 97 LEU A N 1
ATOM 820 C CA . LEU A 1 97 ? 22.753 3.132 -31.638 1.00 95.38 97 LEU A CA 1
ATOM 821 C C . LEU A 1 97 ? 24.203 2.903 -32.102 1.00 95.38 97 LEU A C 1
ATOM 823 O O . LEU A 1 97 ? 24.435 2.564 -33.259 1.00 95.38 97 LEU A O 1
ATOM 827 N N . ALA A 1 98 ? 25.166 3.029 -31.180 1.00 94.75 98 ALA A N 1
ATOM 828 C CA . ALA A 1 98 ? 26.600 2.880 -31.435 1.00 94.75 98 ALA A CA 1
ATOM 829 C C . ALA A 1 98 ? 27.281 1.801 -30.565 1.00 94.75 98 ALA A C 1
ATOM 831 O O . ALA A 1 98 ? 28.509 1.706 -30.542 1.00 94.75 98 ALA A O 1
ATOM 832 N N . LYS A 1 99 ? 26.520 0.995 -29.812 1.00 95.75 99 LYS A N 1
ATOM 833 C CA . LYS A 1 99 ? 27.054 -0.081 -28.957 1.00 95.75 99 LYS A CA 1
ATOM 834 C C . LYS A 1 99 ? 26.182 -1.325 -29.040 1.00 95.75 99 LYS A C 1
ATOM 836 O O . LYS A 1 99 ? 24.963 -1.234 -29.035 1.00 95.75 99 LYS A O 1
ATOM 841 N N . ARG A 1 100 ? 26.809 -2.506 -29.019 1.00 95.44 100 ARG A N 1
ATOM 842 C CA . ARG A 1 100 ? 26.076 -3.786 -28.969 1.00 95.44 100 ARG A CA 1
ATOM 843 C C . ARG A 1 100 ? 25.460 -4.064 -27.601 1.00 95.44 100 ARG A C 1
ATOM 845 O O . ARG A 1 100 ? 24.402 -4.675 -27.523 1.00 95.44 100 ARG A O 1
ATOM 852 N N . TYR A 1 101 ? 26.141 -3.652 -26.536 1.00 97.00 101 TYR A N 1
ATOM 853 C CA . TYR A 1 101 ? 25.704 -3.827 -25.156 1.00 97.00 101 TYR A CA 1
ATOM 854 C C . TYR A 1 101 ? 26.384 -2.802 -24.238 1.00 97.00 101 TYR A C 1
ATOM 856 O O . TYR A 1 101 ? 27.374 -2.169 -24.612 1.00 97.00 101 TYR A O 1
ATOM 864 N N . ILE A 1 102 ? 25.852 -2.658 -23.028 1.00 95.88 102 ILE A N 1
ATOM 865 C CA . ILE A 1 102 ? 26.490 -1.972 -21.905 1.00 95.88 102 ILE A CA 1
ATOM 866 C C . ILE A 1 102 ? 27.058 -3.045 -20.976 1.00 95.88 102 ILE A C 1
ATOM 868 O O . ILE A 1 102 ? 26.337 -3.957 -20.570 1.00 95.88 102 ILE A O 1
ATOM 872 N N . ALA A 1 103 ? 28.351 -2.949 -20.676 1.00 96.75 103 ALA A N 1
ATOM 873 C CA . ALA A 1 103 ? 29.023 -3.774 -19.680 1.00 96.75 103 ALA A CA 1
ATOM 874 C C . ALA A 1 103 ? 28.821 -3.170 -18.286 1.00 96.75 103 ALA A C 1
ATOM 876 O O . ALA A 1 103 ? 29.124 -1.995 -18.075 1.00 96.75 103 ALA A O 1
ATOM 877 N N . ILE A 1 104 ? 28.317 -3.968 -17.348 1.00 96.19 104 ILE A N 1
ATOM 878 C CA . ILE A 1 104 ? 28.145 -3.604 -15.940 1.00 96.19 104 ILE A CA 1
ATOM 879 C C . ILE A 1 104 ? 29.169 -4.420 -15.142 1.00 96.19 104 ILE A C 1
ATOM 881 O O . ILE A 1 104 ? 28.983 -5.631 -14.988 1.00 96.19 104 ILE A O 1
ATOM 885 N N . PRO A 1 105 ? 30.260 -3.803 -14.657 1.00 95.88 105 PRO A N 1
ATOM 886 C CA . PRO A 1 105 ? 31.274 -4.503 -13.876 1.00 95.88 105 PRO A CA 1
ATOM 887 C C . PRO A 1 105 ? 30.707 -5.072 -12.575 1.00 95.88 105 PRO A C 1
ATOM 889 O O . PRO A 1 105 ? 29.897 -4.408 -11.916 1.00 95.88 105 PRO A O 1
ATOM 892 N N . LYS A 1 106 ? 31.212 -6.240 -12.150 1.00 93.00 106 LYS A N 1
ATOM 893 C CA . LYS A 1 106 ? 30.805 -6.912 -10.900 1.00 93.00 106 LYS A CA 1
ATOM 894 C C . LYS A 1 106 ? 30.905 -6.008 -9.662 1.00 93.00 106 LYS A C 1
ATOM 896 O O . LYS A 1 106 ? 30.052 -6.066 -8.786 1.00 93.00 106 LYS A O 1
ATOM 901 N N . SER A 1 107 ? 31.875 -5.092 -9.620 1.00 93.62 107 SER A N 1
ATOM 902 C CA . SER A 1 107 ? 32.039 -4.118 -8.525 1.00 93.62 107 SER A CA 1
ATOM 903 C C . SER A 1 107 ? 30.871 -3.135 -8.371 1.00 93.62 107 SER A C 1
ATOM 905 O O . SER A 1 107 ? 30.651 -2.613 -7.282 1.00 93.62 107 SER A O 1
ATOM 907 N N . THR A 1 108 ? 30.119 -2.880 -9.444 1.00 94.62 108 THR A N 1
ATOM 9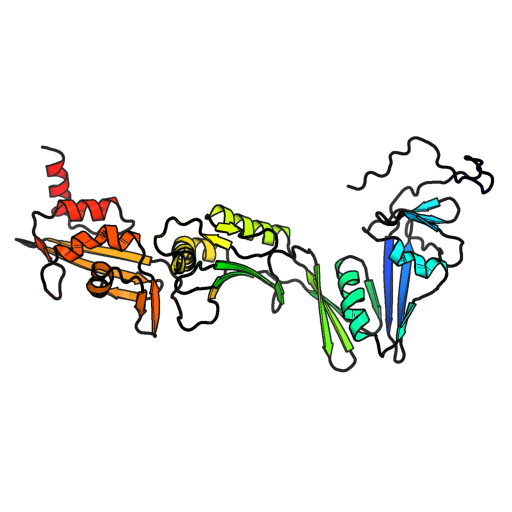08 C CA . THR A 1 108 ? 28.990 -1.930 -9.471 1.00 94.62 108 THR A CA 1
ATOM 909 C C . THR A 1 108 ? 27.634 -2.613 -9.648 1.00 94.62 108 THR A C 1
ATOM 911 O O . THR A 1 108 ? 26.605 -1.936 -9.667 1.00 94.62 108 THR A O 1
ATOM 914 N N . GLU A 1 109 ? 27.616 -3.946 -9.770 1.00 92.69 109 GLU A N 1
ATOM 915 C CA . GLU A 1 109 ? 26.426 -4.705 -10.164 1.00 92.69 109 GLU A CA 1
ATOM 916 C C . GLU A 1 109 ? 25.271 -4.523 -9.175 1.00 92.69 109 GLU A C 1
ATOM 918 O O . GLU A 1 109 ? 24.155 -4.258 -9.601 1.00 92.69 109 GLU A O 1
ATOM 923 N N . ALA A 1 110 ? 25.544 -4.558 -7.864 1.00 93.31 110 ALA A N 1
ATOM 924 C CA . ALA A 1 110 ? 24.518 -4.448 -6.827 1.00 93.31 110 ALA A CA 1
ATOM 925 C C . ALA A 1 110 ? 23.753 -3.120 -6.924 1.00 93.31 110 ALA A C 1
ATOM 927 O O . ALA A 1 110 ? 22.528 -3.101 -7.029 1.00 93.31 110 ALA A O 1
ATOM 928 N N . THR A 1 111 ? 24.486 -2.005 -6.966 1.00 94.94 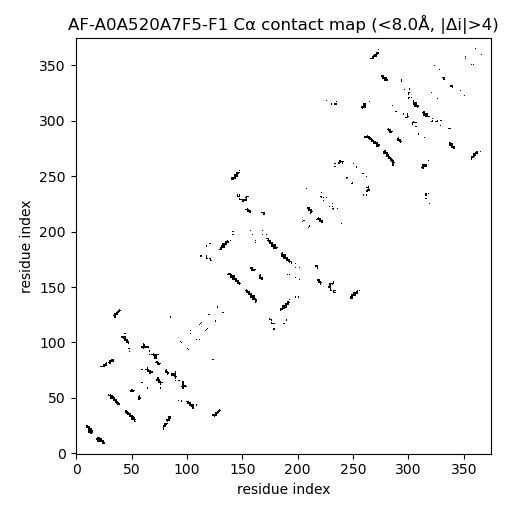111 THR A N 1
ATOM 929 C CA . THR A 1 111 ? 23.896 -0.668 -7.087 1.00 94.94 111 THR A CA 1
ATOM 930 C C . THR A 1 111 ? 23.181 -0.487 -8.422 1.00 94.94 111 THR A C 1
ATOM 932 O O . THR A 1 111 ? 22.139 0.163 -8.476 1.00 94.94 111 THR A O 1
ATOM 935 N N . TYR A 1 112 ? 23.713 -1.058 -9.506 1.00 94.94 112 TYR A N 1
ATOM 936 C CA . TYR A 1 112 ? 23.073 -0.989 -10.818 1.00 94.94 112 TYR A CA 1
ATOM 937 C C . TYR A 1 112 ? 21.770 -1.800 -10.855 1.00 94.94 112 TYR A C 1
ATOM 939 O O . TYR A 1 112 ? 20.764 -1.350 -11.404 1.00 94.94 112 TYR A O 1
ATOM 947 N N . PHE A 1 113 ? 21.765 -2.981 -10.240 1.00 95.94 113 PHE A N 1
ATOM 948 C CA . PHE A 1 113 ? 20.602 -3.858 -10.166 1.00 95.94 113 PHE A CA 1
ATOM 949 C C . PHE A 1 113 ? 19.468 -3.203 -9.390 1.00 95.94 113 PHE A C 1
ATOM 951 O O . PHE A 1 113 ? 18.340 -3.154 -9.875 1.00 95.94 113 PHE A O 1
ATOM 958 N N . GLU A 1 114 ? 19.788 -2.615 -8.244 1.00 94.81 114 GLU A N 1
ATOM 959 C CA . GLU A 1 114 ? 18.824 -1.905 -7.413 1.00 94.81 114 GLU A CA 1
ATOM 960 C C . GLU A 1 114 ? 18.293 -0.630 -8.091 1.00 94.81 114 GLU A C 1
ATOM 962 O O . GLU A 1 114 ? 17.084 -0.434 -8.187 1.00 94.81 114 GLU A O 1
ATOM 967 N N . LYS A 1 115 ? 19.178 0.236 -8.606 1.00 95.06 115 LYS A N 1
ATOM 968 C CA . LYS A 1 115 ? 18.781 1.570 -9.094 1.00 95.06 115 LYS A CA 1
ATOM 969 C C . LYS A 1 115 ? 18.279 1.599 -10.534 1.00 95.06 115 LYS A C 1
ATOM 971 O O . LYS A 1 115 ? 17.572 2.535 -10.901 1.00 95.06 115 LYS A O 1
ATOM 976 N N . PHE A 1 116 ? 18.668 0.635 -11.367 1.00 94.00 116 PHE A N 1
ATOM 977 C CA . PHE A 1 116 ? 18.325 0.626 -12.791 1.00 94.00 116 PHE A CA 1
ATOM 978 C C . PHE A 1 116 ? 17.546 -0.620 -13.204 1.00 94.00 116 PHE A C 1
ATOM 980 O O . PHE A 1 116 ? 16.494 -0.487 -13.828 1.00 94.00 116 PHE A O 1
ATOM 987 N N . VAL A 1 117 ? 18.027 -1.821 -12.866 1.00 95.06 117 VAL A N 1
ATOM 988 C CA . VAL A 1 117 ? 17.419 -3.070 -13.362 1.00 95.06 117 VAL A CA 1
ATOM 989 C C . VAL A 1 117 ? 16.060 -3.329 -12.717 1.00 95.06 117 VAL A C 1
ATOM 991 O O . VAL A 1 117 ? 15.110 -3.615 -13.440 1.00 95.06 117 VAL A O 1
ATOM 994 N N . ALA A 1 118 ? 15.919 -3.159 -11.400 1.00 95.56 118 ALA A N 1
ATOM 995 C CA . ALA A 1 118 ? 14.635 -3.337 -10.719 1.00 95.56 118 ALA A CA 1
ATOM 996 C C . ALA A 1 118 ? 13.540 -2.396 -11.281 1.00 95.56 118 ALA A C 1
ATOM 998 O O . ALA A 1 118 ? 12.532 -2.916 -11.766 1.00 95.56 118 ALA A O 1
ATOM 999 N N . PRO A 1 119 ? 13.747 -1.063 -11.386 1.00 93.69 119 PRO A N 1
ATOM 1000 C CA . PRO A 1 119 ? 12.782 -0.171 -12.044 1.00 93.69 119 PRO A CA 1
ATOM 1001 C C . PRO A 1 119 ? 12.523 -0.496 -13.523 1.00 93.69 119 PRO A C 1
ATOM 1003 O O . PRO A 1 119 ? 11.464 -0.166 -14.064 1.00 93.69 119 PRO A O 1
ATOM 1006 N N . LEU A 1 120 ? 13.490 -1.107 -14.218 1.00 93.88 120 LEU A N 1
ATOM 1007 C CA . LEU A 1 120 ? 13.311 -1.556 -15.598 1.00 93.88 120 LEU A CA 1
ATOM 1008 C C . LEU A 1 120 ? 12.370 -2.768 -15.670 1.00 93.88 120 LEU A C 1
ATOM 1010 O O . LEU A 1 120 ? 11.469 -2.763 -16.505 1.00 93.88 120 LEU A O 1
ATOM 1014 N N . ILE A 1 121 ? 12.536 -3.755 -14.780 1.00 95.06 121 ILE A N 1
ATOM 1015 C CA . ILE A 1 121 ? 11.687 -4.958 -14.675 1.00 95.06 121 ILE A CA 1
ATOM 1016 C C . ILE A 1 121 ? 10.246 -4.602 -14.265 1.00 95.06 121 ILE A C 1
ATOM 1018 O O . ILE A 1 121 ? 9.294 -5.265 -14.687 1.00 95.06 121 ILE A O 1
ATOM 1022 N N . GLU A 1 122 ? 10.059 -3.550 -13.464 1.00 92.69 122 GLU A N 1
ATOM 1023 C CA . GLU A 1 122 ? 8.724 -3.063 -13.088 1.00 92.69 122 GLU A CA 1
ATOM 1024 C C . GLU A 1 122 ? 7.908 -2.587 -14.294 1.00 92.69 122 GLU A C 1
ATOM 1026 O O . GLU A 1 122 ? 6.692 -2.780 -14.337 1.00 92.69 122 GLU A O 1
ATOM 1031 N N . LYS A 1 123 ? 8.575 -1.965 -15.274 1.00 90.62 123 LYS A N 1
ATOM 1032 C CA . LYS A 1 123 ? 7.919 -1.239 -16.372 1.00 90.62 123 LYS A CA 1
ATOM 1033 C C . LYS A 1 123 ? 7.970 -1.951 -17.717 1.00 90.62 123 LYS A C 1
ATOM 1035 O O . LYS A 1 123 ? 7.130 -1.669 -18.567 1.00 90.62 123 LYS A O 1
ATOM 1040 N N . HIS A 1 124 ? 8.945 -2.830 -17.928 1.00 92.56 124 HIS A N 1
ATOM 1041 C CA . HIS A 1 124 ? 9.236 -3.386 -19.246 1.00 92.56 124 HIS A CA 1
ATOM 1042 C C . HIS A 1 124 ? 9.442 -4.895 -19.223 1.00 92.56 124 HIS A C 1
ATOM 1044 O O . HIS A 1 124 ? 9.713 -5.507 -18.189 1.00 92.56 124 HIS A O 1
ATOM 1050 N N . HIS A 1 125 ? 9.359 -5.495 -20.407 1.00 92.31 125 HIS A N 1
ATOM 1051 C CA . HIS A 1 125 ? 9.725 -6.891 -20.595 1.00 92.31 125 HIS A CA 1
ATOM 1052 C C . HIS A 1 125 ? 11.244 -7.067 -20.513 1.00 92.31 125 HIS A C 1
ATOM 1054 O O . HIS A 1 125 ? 12.010 -6.415 -21.230 1.00 92.31 125 HIS A O 1
ATOM 1060 N N . VAL A 1 126 ? 11.671 -7.973 -19.631 1.00 95.69 126 VAL A N 1
ATOM 1061 C CA . VAL A 1 126 ? 13.077 -8.278 -19.373 1.00 95.69 126 VAL A CA 1
ATOM 1062 C C . VAL A 1 126 ? 13.302 -9.780 -19.481 1.00 95.69 126 VAL A C 1
ATOM 1064 O O . VAL A 1 126 ? 12.559 -10.573 -18.908 1.00 95.69 126 VAL A O 1
ATOM 1067 N N . TYR A 1 127 ? 14.350 -10.155 -20.202 1.00 96.56 127 TYR A N 1
ATOM 1068 C CA . TYR A 1 127 ? 14.925 -11.490 -20.206 1.00 96.56 127 TYR A CA 1
ATOM 1069 C C . TYR A 1 127 ? 16.258 -11.450 -19.461 1.00 96.56 127 TYR A C 1
ATOM 1071 O O . TYR A 1 127 ? 17.109 -10.606 -19.753 1.00 96.56 127 TYR A O 1
ATOM 1079 N N . ALA A 1 128 ? 16.453 -12.371 -18.527 1.00 95.88 128 ALA A N 1
ATOM 1080 C CA . ALA A 1 128 ? 17.665 -12.456 -17.731 1.00 95.88 128 ALA A CA 1
ATOM 1081 C C . ALA A 1 128 ? 18.291 -13.847 -17.825 1.00 95.88 128 ALA A C 1
ATOM 1083 O O . ALA A 1 128 ? 17.597 -14.859 -17.832 1.00 95.88 128 ALA A O 1
ATOM 1084 N N . GLU A 1 129 ? 19.615 -13.868 -17.876 1.00 96.75 129 GLU A N 1
ATOM 1085 C CA . GLU A 1 129 ? 20.456 -15.052 -17.779 1.00 96.75 129 GLU A CA 1
ATOM 1086 C C . GLU A 1 129 ? 21.555 -14.753 -16.749 1.00 96.75 129 GLU A C 1
ATOM 1088 O O . GLU A 1 129 ? 22.208 -13.709 -16.826 1.00 96.75 129 GLU A O 1
ATOM 1093 N N . GLY A 1 130 ? 21.738 -15.637 -15.766 1.00 93.75 130 GLY A N 1
ATOM 1094 C CA . GLY A 1 130 ? 22.700 -15.455 -14.668 1.00 93.75 130 GLY A CA 1
ATOM 1095 C C . GLY A 1 130 ? 22.166 -14.704 -13.434 1.00 93.75 130 GLY A C 1
ATOM 1096 O O . GLY A 1 130 ? 22.938 -14.430 -12.515 1.00 93.75 130 GLY A O 1
ATOM 1097 N N . PHE A 1 131 ? 20.868 -14.388 -13.399 1.00 95.25 131 PHE A N 1
ATOM 1098 C CA . PHE A 1 131 ? 20.096 -14.062 -12.192 1.00 95.25 131 PHE A CA 1
ATOM 1099 C C . PHE A 1 131 ? 18.619 -14.417 -12.408 1.00 95.25 131 PHE A C 1
ATOM 1101 O O . PHE A 1 131 ? 18.189 -14.624 -13.545 1.00 95.25 131 PHE A O 1
ATOM 1108 N N . GLU A 1 132 ? 17.841 -14.483 -11.331 1.00 96.56 132 GLU A N 1
ATOM 1109 C CA . GLU A 1 132 ? 16.453 -14.939 -11.377 1.00 96.56 132 GLU A CA 1
ATOM 1110 C C . GLU A 1 132 ? 15.461 -13.770 -11.295 1.00 96.56 132 GLU A C 1
ATOM 1112 O O . GLU A 1 132 ? 15.662 -12.819 -10.541 1.00 96.56 132 GLU A O 1
ATOM 1117 N N . ILE A 1 133 ? 14.366 -13.847 -12.058 1.00 96.88 133 ILE A N 1
ATOM 1118 C CA . ILE A 1 133 ? 13.213 -12.947 -11.928 1.00 96.88 133 ILE A CA 1
ATOM 1119 C C . ILE A 1 133 ? 11.996 -13.803 -11.575 1.00 96.88 133 ILE A C 1
ATOM 1121 O O . ILE A 1 133 ? 11.421 -14.459 -12.446 1.00 96.88 133 ILE A O 1
ATOM 1125 N N . LYS A 1 134 ? 11.588 -13.789 -10.306 1.00 96.19 134 LYS A N 1
ATOM 1126 C CA . LYS A 1 134 ? 10.426 -14.539 -9.816 1.00 96.19 134 LYS A CA 1
ATOM 1127 C C . LYS A 1 134 ? 9.190 -13.666 -9.899 1.00 96.19 134 LYS A C 1
ATOM 1129 O O . LYS A 1 134 ? 9.111 -12.641 -9.237 1.00 96.19 134 LYS A O 1
ATOM 1134 N N . THR A 1 135 ? 8.224 -14.037 -10.737 1.00 95.56 135 THR A N 1
ATOM 1135 C CA . THR A 1 135 ? 6.929 -13.344 -10.749 1.00 95.56 135 THR A CA 1
ATOM 1136 C C . THR A 1 135 ? 6.022 -13.953 -9.698 1.00 95.56 135 THR A C 1
ATOM 1138 O O . THR A 1 135 ? 5.699 -15.134 -9.776 1.00 95.56 135 THR A O 1
ATOM 1141 N N . GLU A 1 136 ? 5.578 -13.124 -8.764 1.00 94.38 136 GLU A N 1
ATOM 1142 C CA . GLU A 1 136 ? 4.796 -13.543 -7.609 1.00 94.38 136 GLU A CA 1
ATOM 1143 C C . GLU A 1 136 ? 3.444 -12.837 -7.597 1.00 94.38 136 GLU A C 1
ATOM 1145 O O . GLU A 1 136 ? 3.303 -11.678 -8.011 1.00 94.38 136 GLU A O 1
ATOM 1150 N N . GLN A 1 137 ? 2.432 -13.566 -7.149 1.00 93.56 137 GLN A N 1
ATOM 1151 C CA . GLN A 1 137 ? 1.069 -13.084 -7.033 1.00 93.56 137 GLN A CA 1
ATOM 1152 C C . GLN A 1 137 ? 0.508 -13.571 -5.705 1.00 93.56 137 GLN A C 1
ATOM 1154 O O . GLN A 1 137 ? 0.557 -14.762 -5.410 1.00 93.56 137 GLN A O 1
ATOM 1159 N N . TYR A 1 138 ? -0.024 -12.631 -4.934 1.00 94.25 138 TYR A N 1
ATOM 1160 C CA . TYR A 1 138 ? -0.561 -12.869 -3.603 1.00 94.25 138 TYR A CA 1
ATOM 1161 C C . TYR A 1 138 ? -2.003 -12.385 -3.532 1.00 94.25 138 TYR A C 1
ATOM 1163 O O . TYR A 1 138 ? -2.399 -11.476 -4.269 1.00 94.25 138 TYR A O 1
ATOM 1171 N N . GLU A 1 139 ? -2.765 -12.974 -2.619 1.00 93.44 139 GLU A N 1
ATOM 1172 C CA . GLU A 1 139 ? -3.976 -12.342 -2.116 1.00 93.44 139 GLU A CA 1
ATOM 1173 C C . GLU A 1 139 ? -3.563 -11.186 -1.201 1.00 93.44 139 GLU A C 1
ATOM 1175 O O . GLU A 1 139 ? -2.712 -11.346 -0.324 1.00 93.44 139 GLU A O 1
ATOM 1180 N N . ALA A 1 140 ? -4.084 -9.997 -1.491 1.00 94.94 140 ALA A N 1
ATOM 1181 C CA . ALA A 1 140 ? -3.691 -8.782 -0.800 1.00 94.94 140 ALA A CA 1
ATOM 1182 C C . ALA A 1 140 ? -4.565 -8.570 0.435 1.00 94.94 140 ALA A C 1
ATOM 1184 O O . ALA A 1 140 ? -5.787 -8.680 0.347 1.00 94.94 140 ALA A O 1
ATOM 1185 N N . ILE A 1 141 ? -3.946 -8.195 1.551 1.00 97.06 141 ILE A N 1
ATOM 1186 C CA . ILE A 1 141 ? -4.648 -7.891 2.800 1.00 97.06 141 ILE A CA 1
ATOM 1187 C C . ILE A 1 141 ? -4.494 -6.392 3.085 1.00 97.06 141 ILE A C 1
ATOM 1189 O O . ILE A 1 141 ? -3.359 -5.906 3.170 1.00 97.06 141 ILE A O 1
ATOM 1193 N N . PRO A 1 142 ? -5.593 -5.623 3.180 1.00 97.00 142 PRO A N 1
ATOM 1194 C CA . PRO A 1 142 ? -5.530 -4.229 3.572 1.00 97.00 142 PRO A CA 1
ATOM 1195 C C . PRO A 1 142 ? -5.355 -4.134 5.089 1.00 97.00 142 PRO A C 1
ATOM 1197 O O . PRO A 1 142 ? -6.015 -4.836 5.847 1.00 97.00 142 PRO A O 1
ATOM 1200 N N . VAL A 1 143 ? -4.464 -3.259 5.540 1.00 97.25 143 VAL A N 1
ATOM 1201 C CA . VAL A 1 143 ? -4.146 -3.106 6.960 1.00 97.25 143 VAL A CA 1
ATOM 1202 C C . VAL A 1 143 ? -4.321 -1.658 7.375 1.00 97.25 143 VAL A C 1
ATOM 1204 O O . VAL A 1 143 ? -3.747 -0.751 6.769 1.00 97.25 143 VAL A O 1
ATOM 1207 N N . VAL A 1 144 ? -5.111 -1.452 8.421 1.00 96.25 144 VAL A N 1
ATOM 1208 C CA . VAL A 1 144 ? -5.316 -0.167 9.086 1.00 96.25 144 VAL A CA 1
ATOM 1209 C C . VAL A 1 144 ? -4.461 -0.148 10.341 1.00 96.25 144 VAL A C 1
ATOM 1211 O O . VAL A 1 144 ? -4.694 -0.905 11.279 1.00 96.25 144 VAL A O 1
ATOM 1214 N N . LYS A 1 145 ? -3.460 0.731 10.365 1.00 95.75 145 LYS A N 1
ATOM 1215 C CA . LYS A 1 145 ? -2.570 0.908 11.508 1.00 95.75 145 LYS A CA 1
ATOM 1216 C C . LYS A 1 145 ? -2.838 2.218 12.222 1.00 95.75 145 LYS A C 1
ATOM 1218 O O . LYS A 1 145 ? -2.727 3.287 11.626 1.00 95.75 145 LYS A O 1
ATOM 1223 N N . VAL A 1 146 ? -3.148 2.133 13.509 1.00 94.88 146 VAL A N 1
ATOM 1224 C CA . VAL A 1 146 ? -3.449 3.290 14.355 1.00 94.88 146 VAL A CA 1
ATOM 1225 C C . VAL A 1 146 ? -2.183 3.793 15.042 1.00 94.88 146 VAL A C 1
ATOM 1227 O O . VAL A 1 146 ? -1.492 3.041 15.732 1.00 94.88 146 VAL A O 1
ATOM 1230 N N . PHE A 1 147 ? -1.906 5.085 14.891 1.00 92.94 147 PHE A N 1
ATOM 1231 C CA . PHE A 1 147 ? -0.833 5.809 15.564 1.00 92.94 147 PHE A CA 1
ATOM 1232 C C . PHE A 1 147 ? -1.433 6.713 16.636 1.00 92.94 147 PHE A C 1
ATOM 1234 O O . PHE A 1 147 ? -1.955 7.786 16.333 1.00 92.94 147 PHE A O 1
ATOM 1241 N N . TYR A 1 148 ? -1.360 6.260 17.888 1.00 92.56 148 TYR A N 1
ATOM 1242 C CA . TYR A 1 148 ? -1.786 7.046 19.040 1.00 92.56 148 TYR A CA 1
ATOM 1243 C C . TYR A 1 148 ? -0.749 8.117 19.392 1.00 92.56 148 TYR A C 1
ATOM 1245 O O . TYR A 1 148 ? 0.434 7.803 19.553 1.00 92.56 148 TYR A O 1
ATOM 1253 N N . VAL A 1 149 ? -1.204 9.355 19.573 1.00 90.94 149 VAL A N 1
ATOM 1254 C CA . VAL A 1 149 ? -0.395 10.475 20.062 1.00 90.94 149 VAL A CA 1
ATOM 1255 C C . VAL A 1 149 ? -1.075 11.078 21.285 1.00 90.94 149 VAL A C 1
ATOM 1257 O O . VAL A 1 149 ? -2.167 11.627 21.185 1.00 90.94 149 VAL A O 1
ATOM 1260 N N . ASP A 1 150 ? -0.419 10.991 22.442 1.00 88.94 150 ASP A N 1
ATOM 1261 C CA . ASP A 1 150 ? -0.946 11.533 23.696 1.00 88.94 150 ASP A CA 1
ATOM 1262 C C . ASP A 1 150 ? -1.010 13.065 23.652 1.00 88.94 150 ASP A C 1
ATOM 1264 O O . ASP A 1 150 ? -0.000 13.729 23.417 1.00 88.94 150 ASP A O 1
ATOM 1268 N N . GLY A 1 151 ? -2.205 13.628 23.840 1.00 85.62 151 GLY A N 1
ATOM 1269 C CA . GLY A 1 151 ? -2.444 15.072 23.748 1.00 85.62 151 GLY A CA 1
ATOM 1270 C C . GLY A 1 151 ? -2.326 15.649 22.332 1.00 85.62 151 GLY A C 1
ATOM 1271 O O . GLY A 1 151 ? -2.306 16.870 22.179 1.00 85.62 151 GLY A O 1
ATOM 1272 N N . GLY A 1 152 ? -2.228 14.801 21.304 1.00 87.62 152 GLY A N 1
ATOM 1273 C CA . GLY A 1 152 ? -2.042 15.206 19.913 1.00 87.62 152 GLY A CA 1
ATOM 1274 C C . GLY A 1 152 ? -3.096 14.628 18.973 1.00 87.62 152 GLY A C 1
ATOM 1275 O O . GLY A 1 152 ? -4.050 13.980 19.386 1.00 87.62 152 GLY A O 1
ATOM 1276 N N . LEU A 1 153 ? -2.920 14.877 17.676 1.00 87.94 153 LEU A N 1
ATOM 1277 C CA . LEU A 1 153 ? -3.751 14.283 16.630 1.00 87.94 153 LEU A CA 1
ATOM 1278 C C . LEU A 1 153 ? -3.255 12.871 16.321 1.00 87.94 153 LEU A C 1
ATOM 1280 O O . LEU A 1 153 ? -2.191 12.694 15.726 1.00 87.94 153 LEU A O 1
ATOM 1284 N N . SER A 1 154 ? -4.040 11.874 16.723 1.00 91.19 154 SER A N 1
ATOM 1285 C CA . SER A 1 154 ? -3.798 10.484 16.340 1.00 91.19 154 SER A CA 1
ATOM 1286 C C . SER A 1 154 ? -4.182 10.248 14.883 1.00 91.19 154 SER A C 1
ATOM 1288 O O . SER A 1 154 ? -5.157 10.807 14.380 1.00 91.19 154 SER A O 1
ATOM 1290 N N . GLN A 1 155 ? -3.421 9.394 14.204 1.00 91.75 155 GLN A N 1
ATOM 1291 C CA . GLN A 1 155 ? -3.544 9.167 12.764 1.00 91.75 155 GLN A CA 1
ATOM 1292 C C . GLN A 1 155 ? -3.751 7.689 12.450 1.00 91.75 155 GLN A C 1
ATOM 1294 O O . GLN A 1 155 ? -3.379 6.802 13.219 1.00 91.75 155 GLN A O 1
ATOM 1299 N N . ILE A 1 156 ? -4.328 7.426 11.284 1.00 93.62 156 ILE A N 1
ATOM 1300 C CA . ILE A 1 156 ? -4.508 6.091 10.727 1.00 93.62 156 ILE A CA 1
ATOM 1301 C C . ILE A 1 156 ? -3.662 5.978 9.465 1.00 93.62 156 ILE A C 1
ATOM 1303 O O . ILE A 1 156 ? -3.719 6.842 8.600 1.00 93.62 156 ILE A O 1
ATOM 1307 N N . GLN A 1 157 ? -2.901 4.901 9.320 1.00 93.44 157 GLN A N 1
ATOM 1308 C CA . GLN A 1 157 ? -2.195 4.590 8.084 1.00 93.44 157 GLN A CA 1
ATOM 1309 C C . GLN A 1 157 ? -2.818 3.358 7.439 1.00 93.44 157 GLN A C 1
ATOM 1311 O O . GLN A 1 157 ? -2.943 2.318 8.081 1.00 93.44 157 GLN A O 1
ATOM 1316 N N . LEU A 1 158 ? -3.172 3.470 6.161 1.00 93.88 158 LEU A N 1
ATOM 1317 C CA . LEU A 1 158 ? -3.511 2.315 5.337 1.00 93.88 158 LEU A CA 1
ATOM 1318 C C . LEU A 1 158 ? -2.245 1.805 4.645 1.00 93.88 158 LEU A C 1
ATOM 1320 O O . LEU A 1 158 ? -1.456 2.590 4.117 1.00 93.88 158 LEU A O 1
ATOM 1324 N N . TYR A 1 159 ? -2.066 0.494 4.612 1.00 94.12 159 TYR A N 1
ATOM 1325 C CA . TYR A 1 159 ? -1.084 -0.164 3.760 1.00 94.12 159 TYR A CA 1
ATOM 1326 C C . TYR A 1 159 ? -1.588 -1.549 3.341 1.00 94.12 159 TYR A C 1
ATOM 1328 O O . TYR A 1 159 ? -2.606 -2.024 3.837 1.00 94.12 159 TYR A O 1
ATOM 1336 N N . PHE A 1 160 ? -0.897 -2.193 2.405 1.00 95.06 160 PHE A N 1
ATOM 1337 C CA . PHE A 1 160 ? -1.303 -3.483 1.851 1.00 95.06 160 PHE A CA 1
ATOM 1338 C C . PHE A 1 160 ? -0.202 -4.525 2.029 1.00 95.06 160 PHE A C 1
ATOM 1340 O O . PHE A 1 160 ? 0.949 -4.277 1.654 1.00 95.06 160 PHE A O 1
ATOM 1347 N N . LYS A 1 161 ? -0.565 -5.689 2.572 1.00 95.69 161 LYS A N 1
ATOM 1348 C CA . LYS A 1 161 ? 0.294 -6.874 2.646 1.00 95.69 161 LYS A CA 1
ATOM 1349 C C . LYS A 1 161 ? 0.072 -7.749 1.414 1.00 95.69 161 LYS A C 1
ATOM 1351 O O . LYS A 1 161 ? -1.065 -8.032 1.053 1.00 95.69 161 LYS A O 1
ATOM 1356 N N . TYR A 1 162 ? 1.159 -8.176 0.782 1.00 94.94 162 TYR A N 1
ATOM 1357 C CA . TYR A 1 162 ? 1.193 -9.153 -0.306 1.00 94.94 162 TYR A CA 1
ATOM 1358 C C . TYR A 1 162 ? 2.213 -10.226 0.079 1.00 94.94 162 TYR A C 1
ATOM 1360 O O . TYR A 1 162 ? 3.407 -10.059 -0.171 1.00 94.94 162 TYR A O 1
ATOM 1368 N N . GLY A 1 163 ? 1.762 -11.287 0.752 1.00 93.44 163 GLY A N 1
ATOM 1369 C CA . GLY A 1 163 ? 2.678 -12.196 1.446 1.00 93.44 163 GLY A CA 1
ATOM 1370 C C . GLY A 1 163 ? 3.499 -11.430 2.491 1.00 93.44 163 GLY A C 1
ATOM 1371 O O . GLY A 1 163 ? 2.941 -10.686 3.291 1.00 93.44 163 GLY A O 1
ATOM 1372 N N . GLU A 1 164 ? 4.824 -11.544 2.424 1.00 93.31 164 GLU A N 1
ATOM 1373 C CA . GLU A 1 164 ? 5.759 -10.848 3.327 1.00 93.31 164 GLU A CA 1
ATOM 1374 C C . GLU A 1 164 ? 5.983 -9.367 2.957 1.00 93.31 164 GLU A C 1
ATOM 1376 O O . GLU A 1 164 ? 6.632 -8.616 3.689 1.00 93.31 164 GLU A O 1
ATOM 1381 N N . TYR A 1 165 ? 5.488 -8.918 1.799 1.00 93.94 165 TYR A N 1
ATOM 1382 C CA . TYR A 1 165 ? 5.746 -7.568 1.306 1.00 93.94 165 TYR A CA 1
ATOM 1383 C C . TYR A 1 165 ? 4.692 -6.576 1.783 1.00 93.94 165 TYR A C 1
ATOM 1385 O O . TYR A 1 165 ? 3.493 -6.801 1.632 1.00 93.94 165 TYR A O 1
ATOM 1393 N N . ILE A 1 166 ? 5.153 -5.424 2.270 1.00 93.06 166 ILE A N 1
ATOM 1394 C CA . ILE A 1 166 ? 4.304 -4.309 2.695 1.00 93.06 166 ILE A CA 1
ATOM 1395 C C . ILE A 1 166 ? 4.438 -3.153 1.702 1.00 93.06 166 ILE A C 1
ATOM 1397 O O . ILE A 1 166 ? 5.552 -2.723 1.374 1.00 93.06 166 ILE A O 1
ATOM 1401 N N . PHE A 1 167 ? 3.300 -2.627 1.246 1.00 91.81 167 PHE A N 1
ATOM 1402 C CA . PHE A 1 167 ? 3.241 -1.483 0.341 1.00 91.81 167 PHE A CA 1
ATOM 1403 C C . PHE A 1 167 ? 2.335 -0.374 0.881 1.00 91.81 167 PHE A C 1
ATOM 1405 O O . PHE A 1 167 ? 1.186 -0.645 1.233 1.00 91.81 167 PHE A O 1
ATOM 1412 N N . PRO A 1 168 ? 2.812 0.882 0.910 1.00 89.56 168 PRO A N 1
ATOM 1413 C CA . PRO A 1 168 ? 1.978 2.016 1.273 1.00 89.56 168 PRO A CA 1
ATOM 1414 C C . PRO A 1 168 ? 1.068 2.426 0.103 1.00 89.56 168 PRO A C 1
ATOM 1416 O O . PRO A 1 168 ? 1.284 2.025 -1.047 1.00 89.56 168 PRO A O 1
ATOM 1419 N N . VAL A 1 169 ? 0.062 3.255 0.389 1.00 84.50 169 VAL A N 1
ATOM 1420 C CA . VAL A 1 169 ? -0.965 3.653 -0.588 1.00 84.50 169 VAL A CA 1
ATOM 1421 C C . VAL A 1 169 ? -0.411 4.531 -1.717 1.00 84.50 169 VAL A C 1
ATOM 1423 O O . VAL A 1 169 ? -0.940 4.468 -2.827 1.00 84.50 169 VAL A O 1
ATOM 1426 N N . GLU A 1 170 ? 0.637 5.342 -1.502 1.00 74.44 170 GLU A N 1
ATOM 1427 C CA . GLU A 1 170 ? 1.099 6.297 -2.531 1.00 74.44 170 GLU A CA 1
ATOM 1428 C C . GLU A 1 170 ? 1.680 5.604 -3.771 1.00 74.44 170 GLU A C 1
ATOM 1430 O O . GLU A 1 170 ? 1.617 6.133 -4.881 1.00 74.44 170 GLU A O 1
ATOM 1435 N N . ASN A 1 171 ? 2.215 4.397 -3.600 1.00 68.44 171 ASN A N 1
ATOM 1436 C CA . ASN A 1 171 ? 2.937 3.680 -4.642 1.00 68.44 171 ASN A CA 1
ATOM 1437 C C . ASN A 1 171 ? 2.017 2.712 -5.386 1.00 68.44 171 ASN A C 1
ATOM 1439 O O . ASN A 1 171 ? 2.287 1.514 -5.392 1.00 68.44 171 ASN A O 1
ATOM 1443 N N . ALA A 1 172 ? 0.947 3.202 -6.018 1.00 66.81 172 ALA A N 1
ATOM 1444 C CA . ALA A 1 172 ? -0.040 2.397 -6.756 1.00 66.81 172 ALA A CA 1
ATOM 1445 C C . ALA A 1 172 ? 0.497 1.823 -8.094 1.00 66.81 172 ALA A C 1
ATOM 1447 O O . ALA A 1 172 ? -0.147 1.888 -9.145 1.00 66.81 172 ALA A O 1
ATOM 1448 N N . HIS A 1 173 ? 1.713 1.280 -8.084 1.00 78.75 173 HIS A N 1
ATOM 1449 C CA . HIS A 1 173 ? 2.289 0.565 -9.211 1.00 78.75 173 HIS A CA 1
ATOM 1450 C C . HIS A 1 173 ? 1.659 -0.826 -9.323 1.00 78.75 173 HIS A C 1
ATOM 1452 O O . HIS A 1 173 ? 1.542 -1.547 -8.338 1.00 78.75 173 HIS A O 1
ATOM 1458 N N . LYS A 1 174 ? 1.309 -1.237 -10.548 1.00 86.88 174 LYS A N 1
ATOM 1459 C CA . LYS A 1 174 ? 0.791 -2.591 -10.835 1.00 86.88 174 LYS A CA 1
ATOM 1460 C C . LYS A 1 174 ? 1.819 -3.693 -10.573 1.00 86.88 174 LYS A C 1
ATOM 1462 O O . LYS A 1 174 ? 1.460 -4.860 -10.440 1.00 86.88 174 LYS A O 1
ATOM 1467 N N . VAL A 1 175 ? 3.098 -3.337 -10.574 1.00 90.25 175 VAL A N 1
ATOM 1468 C CA . VAL A 1 175 ? 4.215 -4.238 -10.314 1.00 90.25 175 VAL A CA 1
ATOM 1469 C C . VAL A 1 175 ? 5.234 -3.489 -9.475 1.00 90.25 175 VAL A C 1
ATOM 1471 O O . VAL A 1 175 ? 5.544 -2.337 -9.773 1.00 90.25 175 VAL A O 1
ATOM 1474 N N . THR A 1 176 ? 5.763 -4.147 -8.454 1.00 92.31 176 THR A N 1
ATOM 1475 C CA . THR A 1 176 ? 6.914 -3.657 -7.693 1.00 92.31 176 THR A CA 1
ATOM 1476 C C . THR A 1 176 ? 7.966 -4.749 -7.642 1.00 92.31 176 THR A C 1
ATOM 1478 O O . THR A 1 176 ? 7.623 -5.929 -7.539 1.00 92.31 176 THR A O 1
ATOM 1481 N N . VAL A 1 177 ? 9.238 -4.372 -7.746 1.00 94.19 177 VAL A N 1
ATOM 1482 C CA . VAL A 1 177 ? 10.347 -5.324 -7.742 1.00 94.19 177 VAL A CA 1
ATOM 1483 C C . VAL A 1 177 ? 11.197 -5.152 -6.489 1.00 94.19 177 VAL A C 1
ATOM 1485 O O . VAL A 1 177 ? 11.656 -4.054 -6.179 1.00 94.19 177 VAL A O 1
ATOM 1488 N N . ARG A 1 178 ? 11.426 -6.248 -5.763 1.00 94.00 178 ARG A N 1
ATOM 1489 C CA . ARG A 1 178 ? 12.356 -6.308 -4.630 1.00 94.00 178 ARG A CA 1
ATOM 1490 C C . ARG A 1 178 ? 13.571 -7.139 -5.014 1.00 94.00 178 ARG A C 1
ATOM 1492 O O . ARG A 1 178 ? 13.430 -8.210 -5.596 1.00 94.00 178 ARG A O 1
ATOM 1499 N N . LEU A 1 179 ? 14.755 -6.617 -4.710 1.00 94.88 179 LEU A N 1
ATOM 1500 C CA . LEU A 1 179 ? 16.017 -7.303 -4.947 1.00 94.88 179 LEU A CA 1
ATOM 1501 C C . LEU A 1 179 ? 16.437 -8.041 -3.679 1.00 94.88 179 LEU A C 1
ATOM 1503 O O . LEU A 1 179 ? 16.607 -7.421 -2.632 1.00 94.88 179 LEU A O 1
ATOM 1507 N N . GLU A 1 180 ? 16.656 -9.340 -3.804 1.00 95.31 180 GLU A N 1
ATOM 1508 C CA . GLU A 1 180 ? 17.309 -10.165 -2.799 1.00 95.31 180 GLU A CA 1
ATOM 1509 C C . GLU A 1 180 ? 18.661 -10.641 -3.344 1.00 95.31 180 GLU A C 1
ATOM 1511 O O . GLU A 1 180 ? 18.798 -10.969 -4.528 1.00 95.31 180 GLU A O 1
ATOM 1516 N N . LYS A 1 181 ? 19.679 -10.670 -2.480 1.00 93.81 181 LYS A N 1
ATOM 1517 C CA . LYS A 1 181 ? 20.981 -11.261 -2.790 1.00 93.81 181 LYS A CA 1
ATOM 1518 C C . LYS A 1 181 ? 21.255 -12.404 -1.821 1.00 93.81 181 LYS A C 1
ATOM 1520 O O . LYS A 1 181 ? 21.419 -12.170 -0.627 1.00 93.81 181 LYS A O 1
ATOM 1525 N N . ILE A 1 182 ? 21.378 -13.615 -2.357 1.00 93.31 182 ILE A N 1
ATOM 1526 C CA . ILE A 1 182 ? 21.761 -14.810 -1.602 1.00 93.31 182 ILE A CA 1
ATOM 1527 C C . ILE A 1 182 ? 23.125 -15.260 -2.121 1.00 93.31 182 ILE A C 1
ATOM 1529 O O . ILE A 1 182 ? 23.248 -15.718 -3.258 1.00 93.31 182 ILE A O 1
ATOM 1533 N N . ALA A 1 183 ? 24.162 -15.113 -1.293 1.00 90.12 183 ALA A N 1
ATOM 1534 C CA . ALA A 1 183 ? 25.555 -15.323 -1.689 1.00 90.12 183 ALA A CA 1
ATOM 1535 C C . ALA A 1 183 ? 25.929 -14.504 -2.947 1.00 90.12 183 ALA A C 1
ATOM 1537 O O . ALA A 1 183 ? 25.959 -13.276 -2.879 1.00 90.12 183 ALA A O 1
ATOM 1538 N N . ASP A 1 184 ? 26.212 -15.154 -4.082 1.00 89.25 184 ASP A N 1
ATOM 1539 C CA . ASP A 1 184 ? 26.520 -14.493 -5.363 1.00 89.25 184 ASP A CA 1
ATOM 1540 C C . ASP A 1 184 ? 25.346 -14.510 -6.361 1.00 89.25 184 ASP A C 1
ATOM 1542 O O . ASP A 1 184 ? 25.507 -14.103 -7.513 1.00 89.25 184 ASP A O 1
ATOM 1546 N N . ASN A 1 185 ? 24.164 -14.982 -5.950 1.00 92.19 185 ASN A N 1
ATOM 1547 C CA . ASN A 1 185 ? 22.968 -14.991 -6.787 1.00 92.19 185 ASN A CA 1
ATOM 1548 C C . ASN A 1 185 ? 22.038 -13.820 -6.445 1.00 92.19 185 ASN A C 1
ATOM 1550 O O . ASN A 1 185 ? 21.887 -13.446 -5.280 1.00 92.19 185 ASN A O 1
ATOM 1554 N N . TYR A 1 186 ? 21.393 -13.273 -7.473 1.00 95.88 186 TYR A N 1
ATOM 1555 C CA . TYR A 1 186 ? 20.405 -12.208 -7.346 1.00 95.88 186 TYR A CA 1
ATOM 1556 C C . TYR A 1 186 ? 19.029 -12.733 -7.728 1.00 95.88 186 TYR A C 1
ATOM 1558 O O . TYR A 1 186 ? 18.870 -13.388 -8.761 1.00 95.88 186 TYR A O 1
ATOM 1566 N N . ILE A 1 187 ? 18.038 -12.409 -6.907 1.00 97.06 187 ILE A N 1
ATOM 1567 C CA . ILE A 1 187 ? 16.642 -12.751 -7.140 1.00 97.06 187 ILE A CA 1
ATOM 1568 C C . ILE A 1 187 ? 15.853 -11.446 -7.161 1.00 97.06 187 ILE A C 1
ATOM 1570 O O . ILE A 1 187 ? 15.840 -10.682 -6.197 1.00 97.06 187 ILE A O 1
ATOM 1574 N N . PHE A 1 188 ? 15.214 -11.168 -8.291 1.00 97.56 188 PHE A N 1
ATOM 1575 C CA . PHE A 1 188 ? 14.268 -10.072 -8.431 1.00 97.56 188 PHE A CA 1
ATOM 1576 C C . PHE A 1 188 ? 12.865 -10.627 -8.219 1.00 97.56 188 PHE A C 1
ATOM 1578 O O . PHE A 1 188 ? 12.289 -11.253 -9.112 1.00 97.56 188 PHE A O 1
ATOM 1585 N N . HIS A 1 189 ? 12.309 -10.380 -7.042 1.00 97.00 189 HIS A N 1
ATOM 1586 C CA . HIS A 1 189 ? 10.919 -10.680 -6.737 1.00 97.00 189 HIS A CA 1
ATOM 1587 C C . HIS A 1 189 ? 10.063 -9.630 -7.422 1.00 97.00 189 HIS A C 1
ATOM 1589 O O . HIS A 1 189 ? 10.143 -8.450 -7.096 1.00 97.00 189 HIS A O 1
ATOM 1595 N N . ARG A 1 190 ? 9.293 -10.039 -8.422 1.00 95.62 190 ARG A N 1
ATOM 1596 C CA . ARG A 1 190 ? 8.401 -9.199 -9.215 1.00 95.62 190 ARG A CA 1
ATOM 1597 C C . ARG A 1 190 ? 6.976 -9.419 -8.724 1.00 95.62 190 ARG A C 1
ATOM 1599 O O . ARG A 1 190 ? 6.271 -10.300 -9.220 1.00 95.62 190 ARG A O 1
ATOM 1606 N N . ILE A 1 191 ? 6.559 -8.596 -7.768 1.00 95.81 191 ILE A N 1
ATOM 1607 C CA . ILE A 1 191 ? 5.255 -8.684 -7.113 1.00 95.81 191 ILE A CA 1
ATOM 1608 C C . ILE A 1 191 ? 4.207 -8.010 -7.995 1.00 95.81 191 ILE A C 1
ATOM 1610 O O . ILE A 1 191 ? 4.292 -6.807 -8.260 1.00 95.81 191 ILE A O 1
ATOM 1614 N N . LYS A 1 192 ? 3.200 -8.768 -8.437 1.00 93.69 192 LYS A N 1
ATOM 1615 C CA . LYS A 1 192 ? 2.010 -8.212 -9.094 1.00 93.69 192 LYS A CA 1
ATOM 1616 C C . LYS A 1 192 ? 1.037 -7.670 -8.052 1.00 93.69 192 LYS A C 1
ATOM 1618 O O . LYS A 1 192 ? 0.640 -8.388 -7.139 1.00 93.69 192 LYS A O 1
ATOM 1623 N N . ARG A 1 193 ? 0.615 -6.423 -8.239 1.00 92.75 193 ARG A N 1
ATOM 1624 C CA . ARG A 1 193 ? -0.278 -5.690 -7.339 1.00 92.75 193 ARG A CA 1
ATOM 1625 C C . ARG A 1 193 ? -1.549 -5.257 -8.051 1.00 92.75 193 ARG A C 1
ATOM 1627 O O . ARG A 1 193 ? -1.538 -4.945 -9.245 1.00 92.75 193 ARG A O 1
ATOM 1634 N N . SER A 1 194 ? -2.649 -5.210 -7.308 1.00 91.00 194 SER A N 1
ATOM 1635 C CA . SER A 1 194 ? -3.950 -4.787 -7.823 1.00 91.00 194 SER A CA 1
ATOM 1636 C C . SER A 1 194 ? -4.233 -3.337 -7.436 1.00 91.00 194 SER A C 1
ATOM 1638 O O . SER A 1 194 ? -4.940 -3.063 -6.469 1.00 91.00 194 SER A O 1
ATOM 1640 N N . ALA A 1 195 ? -3.695 -2.393 -8.214 1.00 89.62 195 ALA A N 1
ATOM 1641 C CA . ALA A 1 195 ? -3.871 -0.958 -7.963 1.00 89.62 195 ALA A CA 1
ATOM 1642 C C . ALA A 1 195 ? -5.355 -0.534 -7.913 1.00 89.62 195 ALA A C 1
ATOM 1644 O O . ALA A 1 195 ? -5.735 0.334 -7.129 1.00 89.62 195 ALA A O 1
ATOM 1645 N N . ASP A 1 196 ? -6.212 -1.169 -8.720 1.00 90.94 196 ASP A N 1
ATOM 1646 C CA . ASP A 1 196 ? -7.651 -0.885 -8.731 1.00 90.94 196 ASP A CA 1
ATOM 1647 C C . ASP A 1 196 ? -8.345 -1.363 -7.449 1.00 90.94 196 ASP A C 1
ATOM 1649 O O . ASP A 1 196 ? -9.234 -0.680 -6.940 1.00 90.94 196 ASP A O 1
ATOM 1653 N N . TRP A 1 197 ? -7.943 -2.516 -6.906 1.00 93.19 197 TRP A N 1
ATOM 1654 C CA . TRP A 1 197 ? -8.461 -3.010 -5.629 1.00 93.19 197 TRP A CA 1
ATOM 1655 C C . TRP A 1 197 ? -7.949 -2.161 -4.460 1.00 93.19 197 TRP A C 1
ATOM 1657 O O . TRP A 1 197 ? -8.757 -1.718 -3.649 1.00 93.19 197 TRP A O 1
ATOM 1667 N N . GLU A 1 198 ? -6.656 -1.827 -4.430 1.00 93.81 198 GLU A N 1
ATOM 1668 C CA . GLU A 1 198 ? -6.062 -0.945 -3.411 1.00 93.81 198 GLU A CA 1
ATOM 1669 C C . GLU A 1 198 ? -6.791 0.409 -3.354 1.00 93.81 198 GLU A C 1
ATOM 1671 O O . GLU A 1 198 ? -7.158 0.905 -2.285 1.00 93.81 198 GLU A O 1
ATOM 1676 N N . LYS A 1 199 ? -7.093 0.984 -4.526 1.00 91.81 199 LYS A N 1
ATOM 1677 C CA . LYS A 1 199 ? -7.857 2.230 -4.639 1.00 91.81 199 LYS A CA 1
ATOM 1678 C C . LYS A 1 199 ? -9.281 2.101 -4.092 1.00 91.81 199 LYS A C 1
ATOM 1680 O O . LYS A 1 199 ? -9.776 3.049 -3.484 1.00 91.81 199 LYS A O 1
ATOM 1685 N N . LYS A 1 200 ? -9.949 0.958 -4.291 1.00 93.75 200 LYS A N 1
ATOM 1686 C CA . LYS A 1 200 ? -11.283 0.703 -3.719 1.00 93.75 200 LYS A CA 1
ATOM 1687 C C . LYS A 1 200 ? -11.239 0.671 -2.193 1.00 93.75 200 LYS A C 1
ATOM 1689 O O . LYS A 1 200 ? -12.091 1.302 -1.577 1.00 93.75 200 LYS A O 1
ATOM 1694 N N . GLN A 1 201 ? -10.235 0.018 -1.607 1.00 94.94 201 GLN A N 1
ATOM 1695 C CA . GLN A 1 201 ? -10.075 -0.040 -0.150 1.00 94.94 201 GLN A CA 1
ATOM 1696 C C . GLN A 1 201 ? -9.851 1.347 0.452 1.00 94.94 201 GLN A C 1
ATOM 1698 O O . GLN A 1 201 ? -10.515 1.723 1.412 1.00 94.94 201 GLN A O 1
ATOM 1703 N N . LEU A 1 202 ? -8.996 2.165 -0.168 1.00 93.50 202 LEU A N 1
ATOM 1704 C CA . LEU A 1 202 ? -8.820 3.553 0.257 1.00 93.50 202 LEU A CA 1
ATOM 1705 C C . LEU A 1 202 ? -10.131 4.348 0.177 1.00 93.50 202 LEU A C 1
ATOM 1707 O O . LEU A 1 202 ? -10.470 5.073 1.106 1.00 93.50 202 LEU A O 1
ATOM 1711 N N . ASN A 1 203 ? -10.871 4.219 -0.926 1.00 93.38 203 ASN A N 1
ATOM 1712 C CA . ASN A 1 203 ? -12.131 4.936 -1.108 1.00 93.38 203 ASN A CA 1
ATOM 1713 C C . ASN A 1 203 ? -13.198 4.524 -0.086 1.00 93.38 203 ASN A C 1
ATOM 1715 O O . ASN A 1 203 ? -13.986 5.378 0.311 1.00 93.38 203 ASN A O 1
ATOM 1719 N N . LEU A 1 204 ? -13.209 3.262 0.355 1.00 95.31 204 LEU A N 1
ATOM 1720 C CA . LEU A 1 204 ? -14.076 2.814 1.444 1.00 95.31 204 LEU A CA 1
ATOM 1721 C C . LEU A 1 204 ? -13.771 3.592 2.729 1.00 95.31 204 LEU A C 1
ATOM 1723 O O . LEU A 1 204 ? -14.678 4.182 3.305 1.00 95.31 204 LEU A O 1
ATOM 1727 N N . LEU A 1 205 ? -12.499 3.675 3.133 1.00 94.38 205 LEU A N 1
ATOM 1728 C CA . LEU A 1 205 ? -12.107 4.418 4.337 1.00 94.38 205 LEU A CA 1
ATOM 1729 C C . LEU A 1 205 ? -12.471 5.910 4.255 1.00 94.38 205 LEU A C 1
ATOM 1731 O O . LEU A 1 205 ? -12.916 6.500 5.238 1.00 94.38 205 LEU A O 1
ATOM 1735 N N . LEU A 1 206 ? -12.312 6.522 3.077 1.00 93.25 206 LEU A N 1
ATOM 1736 C CA . LEU A 1 206 ? -12.701 7.919 2.852 1.00 93.25 206 LEU A CA 1
ATOM 1737 C C . LEU A 1 206 ? -14.222 8.116 2.936 1.00 93.25 206 LEU A C 1
ATOM 1739 O O . LEU A 1 206 ? -14.684 9.113 3.486 1.00 93.25 206 LEU A O 1
ATOM 1743 N N . ALA A 1 207 ? -15.006 7.167 2.415 1.00 93.69 207 ALA A N 1
ATOM 1744 C CA . ALA A 1 207 ? -16.465 7.197 2.508 1.00 93.69 207 ALA A CA 1
ATOM 1745 C C . ALA A 1 207 ? -16.961 7.048 3.957 1.00 93.69 207 ALA A C 1
ATOM 1747 O O . ALA A 1 207 ? -17.982 7.629 4.312 1.00 93.69 207 ALA A O 1
ATOM 1748 N N . LEU A 1 208 ? -16.204 6.340 4.799 1.00 93.06 208 LEU A N 1
ATOM 1749 C CA . LEU A 1 208 ? -16.437 6.204 6.240 1.00 93.06 208 LEU A CA 1
ATOM 1750 C C . LEU A 1 208 ? -15.951 7.422 7.064 1.00 93.06 208 LEU A C 1
ATOM 1752 O O . LEU A 1 208 ? -15.914 7.374 8.291 1.00 93.06 208 LEU A O 1
ATOM 1756 N N . GLY A 1 209 ? -15.574 8.530 6.415 1.00 91.00 209 GLY A N 1
ATOM 1757 C CA . GLY A 1 209 ? -15.309 9.813 7.080 1.00 91.00 209 GLY A CA 1
ATOM 1758 C C . GLY A 1 209 ? -13.837 10.141 7.354 1.00 91.00 209 GLY A C 1
ATOM 1759 O O . GLY A 1 209 ? -13.549 11.200 7.928 1.00 91.00 209 GLY A O 1
ATOM 1760 N N . LEU A 1 210 ? -12.897 9.292 6.919 1.00 91.69 210 LEU A N 1
ATOM 1761 C CA . LEU A 1 210 ? -11.473 9.631 6.960 1.00 91.69 210 LEU A CA 1
ATOM 1762 C C . LEU A 1 210 ? -11.094 10.629 5.863 1.00 91.69 210 LEU A C 1
ATOM 1764 O O . LEU A 1 210 ? -11.644 10.631 4.761 1.00 91.69 210 LEU A O 1
ATOM 1768 N N . LYS A 1 211 ? -10.093 11.462 6.146 1.00 90.00 211 LYS A N 1
ATOM 1769 C CA . LYS A 1 211 ? -9.510 12.405 5.185 1.00 90.00 211 LYS A CA 1
ATOM 1770 C C . LYS A 1 211 ? -8.010 12.222 5.093 1.00 90.00 211 LYS A C 1
ATOM 1772 O O . LYS A 1 211 ? -7.353 11.909 6.074 1.00 90.00 211 LYS A O 1
ATOM 1777 N N . LYS A 1 212 ? -7.463 12.466 3.905 1.00 88.06 212 LYS A N 1
ATOM 1778 C CA . LYS A 1 212 ? -6.012 12.514 3.708 1.00 88.06 212 LYS A CA 1
ATOM 1779 C C . LYS A 1 212 ? -5.455 13.800 4.307 1.00 88.06 212 LYS A C 1
ATOM 1781 O O . LYS A 1 212 ? -5.937 14.875 3.955 1.00 88.06 212 LYS A O 1
ATOM 1786 N N . THR A 1 213 ? -4.406 13.693 5.118 1.00 79.00 213 THR A N 1
ATOM 1787 C CA . THR A 1 213 ? -3.691 14.860 5.661 1.00 79.00 213 THR A CA 1
ATOM 1788 C C . THR A 1 213 ? -2.896 15.591 4.575 1.00 79.00 213 THR A C 1
ATOM 1790 O O . THR A 1 213 ? -2.726 16.806 4.614 1.00 79.00 213 THR A O 1
ATOM 1793 N N . SER A 1 214 ? -2.388 14.859 3.579 1.00 71.44 214 SER A N 1
ATOM 1794 C CA . SER A 1 214 ? -1.581 15.418 2.493 1.00 71.44 214 SER A CA 1
ATOM 1795 C C . SER A 1 214 ? -1.658 14.557 1.234 1.00 71.44 214 SER A C 1
ATOM 1797 O O . SER A 1 214 ? -1.955 13.367 1.287 1.00 71.44 214 SER A O 1
ATOM 1799 N N . ALA A 1 215 ? -1.332 15.151 0.085 1.00 64.25 215 ALA A N 1
ATOM 1800 C CA . ALA A 1 215 ? -1.094 14.405 -1.148 1.00 64.25 215 ALA A CA 1
ATOM 1801 C C . ALA A 1 215 ? 0.179 13.534 -1.081 1.00 64.25 215 ALA A C 1
ATOM 1803 O O . ALA A 1 215 ? 0.316 12.613 -1.881 1.00 64.25 215 ALA A O 1
ATOM 1804 N N . LEU A 1 216 ? 1.097 13.835 -0.151 1.00 57.38 216 LEU A N 1
ATOM 1805 C CA . LEU A 1 216 ? 2.415 13.196 -0.026 1.00 57.38 216 LEU A CA 1
ATOM 1806 C C . LEU A 1 216 ? 2.498 12.122 1.067 1.00 57.38 216 LEU A C 1
ATOM 1808 O O . LEU A 1 216 ? 3.465 11.368 1.077 1.00 57.38 216 LEU A O 1
ATOM 1812 N N . PHE A 1 217 ? 1.530 12.070 1.985 1.00 62.72 217 PHE A N 1
ATOM 1813 C CA . PHE A 1 217 ? 1.546 11.149 3.122 1.00 62.72 217 PHE A CA 1
ATOM 1814 C C . PHE A 1 217 ? 0.242 10.345 3.172 1.00 62.72 217 PHE A C 1
ATOM 1816 O O . PHE A 1 217 ? -0.842 10.921 3.105 1.00 62.72 217 PHE A O 1
ATOM 1823 N N . SER A 1 218 ? 0.343 9.027 3.353 1.00 70.81 218 SER A N 1
ATOM 1824 C CA . SER A 1 218 ? -0.777 8.076 3.499 1.00 70.81 218 SER A CA 1
ATOM 1825 C C . SER A 1 218 ? -1.480 8.153 4.850 1.00 70.81 218 SER A C 1
ATOM 1827 O O . SER A 1 218 ? -2.276 7.271 5.178 1.00 70.81 218 SER A O 1
ATOM 1829 N N . ASN A 1 219 ? -1.178 9.173 5.648 1.00 85.38 219 ASN A N 1
ATOM 1830 C CA . ASN A 1 219 ? -1.826 9.352 6.929 1.00 85.38 219 ASN A CA 1
ATOM 1831 C C . ASN A 1 219 ? -3.238 9.887 6.685 1.00 85.38 219 ASN A C 1
ATOM 1833 O O . ASN A 1 219 ? -3.472 10.816 5.901 1.00 85.38 219 ASN A O 1
ATOM 1837 N N . LEU A 1 220 ? -4.172 9.217 7.335 1.00 89.00 220 LEU A N 1
ATOM 1838 C CA . LEU A 1 220 ? -5.583 9.502 7.347 1.00 89.00 220 LEU A CA 1
ATOM 1839 C C . LEU A 1 220 ? -5.949 10.033 8.727 1.00 89.00 220 LEU A C 1
ATOM 1841 O O . LEU A 1 220 ? -5.512 9.510 9.754 1.00 89.00 220 LEU A O 1
ATOM 1845 N N . GLU A 1 221 ? -6.776 11.063 8.736 1.00 88.56 221 GLU A N 1
ATOM 1846 C CA . GLU A 1 221 ? -7.285 11.693 9.943 1.00 88.56 221 GLU A CA 1
ATOM 1847 C C . GLU A 1 221 ? -8.800 11.571 9.991 1.00 88.56 221 GLU A C 1
ATOM 1849 O O . GLU A 1 221 ? -9.492 11.603 8.966 1.00 88.56 221 GLU A O 1
ATOM 1854 N N . VAL A 1 222 ? -9.313 11.425 11.207 1.00 85.19 222 VAL A N 1
ATOM 1855 C CA . VAL A 1 222 ? -10.748 11.404 11.461 1.00 85.19 222 VAL A CA 1
ATOM 1856 C C . VAL A 1 222 ? -11.247 12.839 11.446 1.00 85.19 222 VAL A C 1
ATOM 1858 O O . VAL A 1 222 ? -10.723 13.699 12.151 1.00 85.19 222 VAL A O 1
ATOM 1861 N N . THR A 1 223 ? -12.297 13.105 10.671 1.00 69.94 223 THR A N 1
ATOM 1862 C CA . THR A 1 223 ? -13.000 14.391 10.750 1.00 69.94 223 THR A CA 1
ATOM 1863 C C . THR A 1 223 ? -13.948 14.367 11.951 1.00 69.94 223 THR A C 1
ATOM 1865 O O . THR A 1 223 ? -15.161 14.333 11.774 1.00 69.94 223 THR A O 1
ATOM 1868 N N . SER A 1 224 ? -13.429 14.299 13.176 1.00 63.72 224 SER A N 1
ATOM 1869 C CA . SER A 1 224 ? -14.272 14.285 14.376 1.00 63.72 224 SER A CA 1
ATOM 1870 C C . SER A 1 224 ? -14.327 15.657 15.035 1.00 63.72 224 SER A C 1
ATOM 1872 O O . SER A 1 224 ? -13.312 16.339 15.140 1.00 63.72 224 SER A O 1
ATOM 1874 N N . ALA A 1 225 ? -15.504 16.007 15.553 1.00 56.16 225 ALA A N 1
ATOM 1875 C CA . ALA A 1 225 ? -15.695 17.093 16.515 1.00 56.16 225 ALA A CA 1
ATOM 1876 C C . ALA A 1 225 ? -15.383 16.663 17.967 1.00 56.16 225 ALA A C 1
ATOM 1878 O O . ALA A 1 225 ? -15.755 17.378 18.891 1.00 56.16 225 ALA A O 1
ATOM 1879 N N . ASP A 1 226 ? -14.757 15.492 18.157 1.00 61.81 226 ASP A N 1
ATOM 1880 C CA . ASP A 1 226 ? -14.405 14.935 19.471 1.00 61.81 226 ASP A CA 1
ATOM 1881 C C . ASP A 1 226 ? -13.522 15.940 20.235 1.00 61.81 226 ASP A C 1
ATOM 1883 O O . ASP A 1 22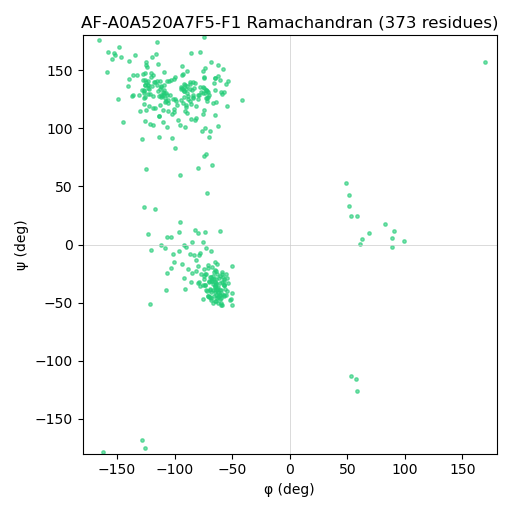6 ? -12.550 16.468 19.682 1.00 61.81 226 ASP A O 1
ATOM 1887 N N . GLU A 1 227 ? -13.866 16.212 21.499 1.00 63.03 227 GLU A N 1
ATOM 1888 C CA . GLU A 1 227 ? -13.137 17.154 22.358 1.00 63.03 227 GLU A CA 1
ATOM 1889 C C . GLU A 1 227 ? -11.662 16.748 22.546 1.00 63.03 227 GLU A C 1
ATOM 1891 O O . GLU A 1 227 ? -10.820 17.603 22.837 1.00 63.03 227 GLU A O 1
ATOM 1896 N N . ASN A 1 228 ? -11.323 15.460 22.368 1.00 75.81 228 ASN A N 1
ATOM 1897 C CA . ASN A 1 228 ? -9.950 14.970 22.453 1.00 75.81 228 ASN A CA 1
ATOM 1898 C C . ASN A 1 228 ? -9.470 14.287 21.151 1.00 75.81 228 ASN A C 1
ATOM 1900 O O . ASN A 1 228 ? -9.745 13.101 20.930 1.00 75.81 228 ASN A O 1
ATOM 1904 N N . PRO A 1 229 ? -8.630 14.964 20.343 1.00 83.12 229 PRO A N 1
ATOM 1905 C CA . PRO A 1 229 ? -8.124 14.419 19.081 1.00 83.12 229 PRO A CA 1
ATOM 1906 C C . PRO A 1 229 ? -7.211 13.189 19.252 1.00 83.12 229 PRO A C 1
ATOM 1908 O O . PRO A 1 229 ? -6.993 12.449 18.290 1.00 83.12 229 PRO A O 1
ATOM 1911 N N . SER A 1 230 ? -6.722 12.919 20.468 1.00 88.56 230 SER A N 1
ATOM 1912 C CA . SER A 1 230 ? -5.831 11.784 20.759 1.00 88.56 230 SER A CA 1
ATOM 1913 C C . SER A 1 230 ? -6.547 10.443 20.603 1.00 88.56 230 SER A C 1
ATOM 1915 O O . SER A 1 230 ? -5.932 9.452 20.213 1.00 88.56 230 SER A O 1
ATOM 1917 N N . TYR A 1 231 ? -7.852 10.385 20.879 1.00 89.94 231 TYR A N 1
ATOM 1918 C CA . TYR A 1 231 ? -8.618 9.135 20.821 1.00 89.94 231 TYR A CA 1
ATOM 1919 C C . TYR A 1 231 ? -9.458 8.996 19.554 1.00 89.94 231 TYR A C 1
ATOM 1921 O O . TYR A 1 231 ? -9.981 7.913 19.299 1.00 89.94 231 TYR A O 1
ATOM 1929 N N . ALA A 1 232 ? -9.543 10.047 18.734 1.00 89.38 232 ALA A N 1
ATOM 1930 C CA . ALA A 1 232 ? -10.385 10.083 17.542 1.00 89.38 232 ALA A CA 1
ATOM 1931 C C . ALA A 1 232 ? -10.151 8.878 16.613 1.00 89.38 232 ALA A C 1
ATOM 1933 O O . ALA A 1 232 ? -11.101 8.200 16.229 1.00 89.38 232 ALA A O 1
ATOM 1934 N N . ALA A 1 233 ? -8.886 8.552 16.318 1.00 92.19 233 ALA A N 1
ATOM 1935 C CA . ALA A 1 233 ? -8.524 7.406 15.481 1.00 92.19 233 ALA A CA 1
ATOM 1936 C C . ALA A 1 233 ? -8.955 6.053 16.080 1.00 92.19 233 ALA A C 1
ATOM 1938 O O . ALA A 1 233 ? -9.442 5.189 15.357 1.00 92.19 233 ALA A O 1
ATOM 1939 N N . ILE A 1 234 ? -8.803 5.875 17.397 1.00 92.81 234 ILE A N 1
ATOM 1940 C CA . ILE A 1 234 ? -9.179 4.637 18.099 1.00 92.81 234 ILE A CA 1
ATOM 1941 C C . ILE A 1 234 ? -10.701 4.479 18.100 1.00 92.81 234 ILE A C 1
ATOM 1943 O O . ILE A 1 234 ? -11.210 3.409 17.774 1.00 92.81 234 ILE A O 1
ATOM 1947 N N . ASN A 1 235 ? -11.426 5.555 18.413 1.00 91.00 235 ASN A N 1
ATOM 1948 C CA . ASN A 1 235 ? -12.887 5.562 18.404 1.00 91.00 235 ASN A CA 1
ATOM 1949 C C . ASN A 1 235 ? -13.428 5.242 17.015 1.00 91.00 235 ASN A C 1
ATOM 1951 O O . ASN A 1 235 ? -14.276 4.369 16.888 1.00 91.00 235 ASN A O 1
ATOM 1955 N N . TRP A 1 236 ? -12.886 5.882 15.977 1.00 93.00 236 TRP A N 1
ATOM 1956 C CA . TRP A 1 236 ? -13.305 5.634 14.602 1.00 93.00 236 TRP A CA 1
ATOM 1957 C C . TRP A 1 236 ? -13.109 4.168 14.198 1.00 93.00 236 TRP A C 1
ATOM 1959 O O . TRP A 1 236 ? -14.005 3.581 13.592 1.00 93.00 236 TRP A O 1
ATOM 1969 N N . VAL A 1 237 ? -11.976 3.557 14.570 1.00 94.88 237 VAL A N 1
ATOM 1970 C CA . VAL A 1 237 ? -11.734 2.127 14.323 1.00 94.88 237 VAL A CA 1
ATOM 1971 C C . VAL A 1 237 ? -12.756 1.267 15.062 1.00 94.88 237 VAL A C 1
ATOM 1973 O O . VAL A 1 237 ? -13.322 0.369 14.453 1.00 94.88 237 VAL A O 1
ATOM 1976 N N . ASN A 1 238 ? -13.043 1.557 16.333 1.00 92.81 238 ASN A N 1
ATOM 1977 C CA . ASN A 1 238 ? -14.019 0.802 17.127 1.00 92.81 238 ASN A CA 1
ATOM 1978 C C . ASN A 1 238 ? -15.449 0.922 16.589 1.00 92.81 238 ASN A C 1
ATOM 1980 O O . ASN A 1 238 ? -16.180 -0.066 16.570 1.00 92.81 238 ASN A O 1
ATOM 1984 N N . GLU A 1 239 ? -15.839 2.110 16.127 1.00 91.00 239 GLU A N 1
ATOM 1985 C CA . GLU A 1 239 ? -17.149 2.368 15.520 1.00 91.00 239 GLU A CA 1
ATOM 1986 C C . GLU A 1 239 ? -17.338 1.605 14.202 1.00 91.00 239 GLU A C 1
ATOM 1988 O O . GLU A 1 239 ? -18.441 1.147 13.912 1.00 91.00 239 GLU A O 1
ATOM 1993 N N . HIS A 1 240 ? -16.269 1.428 13.420 1.00 94.19 240 HIS A N 1
ATOM 1994 C CA . HIS A 1 240 ? -16.325 0.805 12.094 1.00 94.19 240 HIS A CA 1
ATOM 1995 C C . HIS A 1 240 ? -15.746 -0.615 12.048 1.00 94.19 240 HIS A C 1
ATOM 1997 O O . HIS A 1 240 ? -15.645 -1.186 10.962 1.00 94.19 240 HIS A O 1
ATOM 2003 N N . ILE A 1 241 ? -15.383 -1.204 13.193 1.00 94.44 241 ILE A N 1
ATOM 2004 C CA . ILE A 1 241 ? -14.607 -2.452 13.253 1.00 94.44 241 ILE A CA 1
ATOM 2005 C C . ILE A 1 241 ? -15.288 -3.599 12.499 1.00 94.44 241 ILE A C 1
ATOM 2007 O O . ILE A 1 241 ? -14.650 -4.255 11.685 1.00 94.44 241 ILE A O 1
ATOM 2011 N N . GLU A 1 242 ? -16.604 -3.765 12.666 1.00 93.62 242 GLU A N 1
ATOM 2012 C CA . GLU A 1 242 ? -17.371 -4.834 12.015 1.00 93.62 242 GLU A CA 1
ATOM 2013 C C . GLU A 1 242 ? -17.383 -4.654 10.483 1.00 93.62 242 GLU A C 1
ATOM 2015 O O . GLU A 1 242 ? -17.302 -5.622 9.729 1.00 93.62 242 GLU A O 1
ATOM 2020 N N . THR A 1 243 ? -17.421 -3.404 10.002 1.00 96.00 243 THR A N 1
ATOM 2021 C CA . THR A 1 243 ? -17.363 -3.087 8.562 1.00 96.00 243 THR A CA 1
ATOM 2022 C C . THR A 1 243 ? -15.964 -3.319 7.992 1.00 96.00 243 THR A C 1
ATOM 2024 O O . THR A 1 243 ? -15.827 -3.817 6.875 1.00 96.00 243 THR A O 1
ATOM 2027 N N . LEU A 1 244 ? -14.924 -2.971 8.755 1.00 96.94 244 LEU A N 1
ATOM 2028 C CA . LEU A 1 244 ? -13.527 -3.188 8.381 1.00 96.94 244 LEU A CA 1
ATOM 2029 C C . LEU A 1 244 ? -13.217 -4.687 8.285 1.00 96.94 244 LEU A C 1
ATOM 2031 O O . LEU A 1 244 ? -12.708 -5.137 7.260 1.00 96.94 244 LEU A O 1
ATOM 2035 N N . GLU A 1 245 ? -13.598 -5.467 9.294 1.00 95.31 245 GLU A N 1
ATOM 2036 C CA . GLU A 1 245 ? -13.425 -6.923 9.308 1.00 95.31 245 GLU A CA 1
ATOM 2037 C C . GLU A 1 245 ? -14.186 -7.594 8.155 1.00 95.31 245 GLU A C 1
ATOM 2039 O O . GLU A 1 245 ? -13.620 -8.423 7.441 1.00 95.31 245 GLU A O 1
ATOM 2044 N N . ALA A 1 246 ? -15.434 -7.185 7.890 1.00 96.31 246 ALA A N 1
ATOM 2045 C CA . ALA A 1 246 ? -16.221 -7.707 6.768 1.00 96.31 246 ALA A CA 1
ATOM 2046 C C . ALA A 1 246 ? -15.614 -7.375 5.392 1.00 96.31 246 ALA A C 1
ATOM 2048 O O . ALA A 1 246 ? -15.778 -8.137 4.438 1.00 96.31 246 ALA A O 1
ATOM 2049 N N . ALA A 1 247 ? -14.897 -6.253 5.279 1.00 96.00 247 ALA A N 1
ATOM 2050 C CA . ALA A 1 247 ? -14.148 -5.875 4.082 1.00 96.00 247 ALA A CA 1
ATOM 2051 C C . ALA A 1 247 ? -12.733 -6.496 4.020 1.00 96.00 247 ALA A C 1
ATOM 2053 O O . ALA A 1 247 ? -12.004 -6.250 3.055 1.00 96.00 247 ALA A O 1
ATOM 2054 N N . GLY A 1 248 ? -12.360 -7.316 5.010 1.00 96.75 248 GLY A N 1
ATOM 2055 C CA . GLY A 1 248 ? -11.095 -8.048 5.072 1.00 96.75 248 GLY A CA 1
ATOM 2056 C C . GLY A 1 248 ? -9.914 -7.242 5.610 1.00 96.75 248 GLY A C 1
ATOM 2057 O O . GLY A 1 248 ? -8.774 -7.629 5.367 1.00 96.75 248 GLY A O 1
ATOM 2058 N N . PHE A 1 249 ? -10.153 -6.123 6.299 1.00 97.81 249 PHE A N 1
ATOM 2059 C CA . PHE A 1 249 ? -9.080 -5.334 6.899 1.00 97.81 249 PHE A CA 1
ATOM 2060 C C . PHE A 1 249 ? -8.508 -6.007 8.142 1.00 97.81 249 PHE A C 1
ATOM 2062 O O . PHE A 1 249 ? -9.241 -6.406 9.043 1.00 97.81 249 PHE A O 1
ATOM 2069 N N . GLU A 1 250 ? -7.182 -6.024 8.233 1.00 97.44 250 GLU A N 1
ATOM 2070 C CA . GLU A 1 250 ? -6.487 -6.238 9.498 1.00 97.44 250 GLU A CA 1
ATOM 2071 C C . GLU A 1 250 ? -6.313 -4.905 10.227 1.00 97.44 250 GLU A C 1
ATOM 2073 O O . GLU A 1 250 ? -5.995 -3.877 9.622 1.00 97.44 250 GLU A O 1
ATOM 2078 N N . ILE A 1 251 ? -6.490 -4.928 11.545 1.00 96.69 251 ILE A N 1
ATOM 2079 C CA . ILE A 1 251 ? -6.304 -3.761 12.399 1.00 96.69 251 ILE A CA 1
ATOM 2080 C C . ILE A 1 251 ? -5.036 -3.953 13.221 1.00 96.69 251 ILE A C 1
ATOM 2082 O O . ILE A 1 251 ? -4.871 -4.941 13.935 1.00 96.69 251 ILE A O 1
ATOM 2086 N N . GLU A 1 252 ? -4.145 -2.974 13.142 1.00 95.50 252 GLU A N 1
ATOM 2087 C CA . GLU A 1 252 ? -2.898 -2.943 13.888 1.00 95.50 252 GLU A CA 1
ATOM 2088 C C . GLU A 1 252 ? -2.777 -1.676 14.724 1.00 95.50 252 GLU A C 1
ATOM 2090 O O . GLU A 1 252 ? -3.259 -0.598 14.372 1.00 95.50 252 GLU A O 1
ATOM 2095 N N . GLN A 1 253 ? -2.024 -1.784 15.81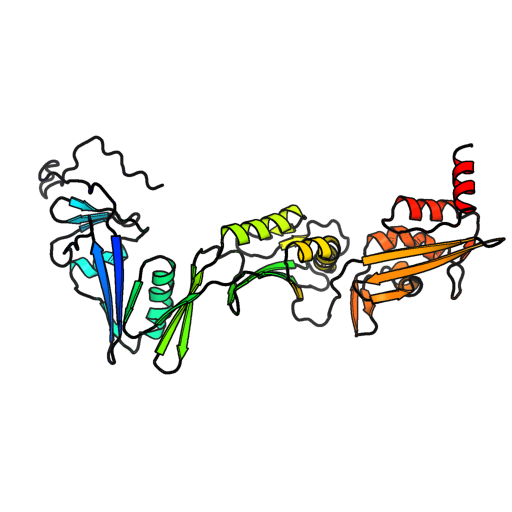2 1.00 94.56 253 GLN A N 1
ATOM 2096 C CA . GLN A 1 253 ? -1.572 -0.629 16.565 1.00 94.56 253 GLN A CA 1
ATOM 2097 C C . GLN A 1 253 ? -0.084 -0.387 16.323 1.00 94.56 253 GLN A C 1
ATOM 2099 O O . GLN A 1 253 ? 0.723 -1.318 16.291 1.00 94.56 253 GLN A O 1
ATOM 2104 N N . ALA A 1 254 ? 0.310 0.878 16.208 1.00 91.88 254 ALA A N 1
ATOM 2105 C CA . ALA A 1 254 ? 1.703 1.252 16.375 1.00 91.88 254 ALA A CA 1
ATOM 2106 C C . ALA A 1 254 ? 2.193 0.884 17.785 1.00 91.88 254 ALA A C 1
ATOM 2108 O O . ALA A 1 254 ? 1.473 1.024 18.780 1.00 91.88 254 ALA A O 1
ATOM 2109 N N . THR A 1 255 ? 3.437 0.414 17.866 1.00 87.56 255 THR A N 1
ATOM 2110 C CA . THR A 1 255 ? 4.093 0.120 19.139 1.00 87.56 255 THR A CA 1
ATOM 2111 C C . THR A 1 255 ? 4.167 1.390 19.981 1.00 87.56 255 THR A C 1
ATOM 2113 O O . THR A 1 255 ? 4.603 2.435 19.501 1.00 87.56 255 THR A O 1
ATOM 2116 N N . GLY A 1 256 ? 3.757 1.297 21.241 1.00 82.62 256 GLY A N 1
ATOM 2117 C CA . GLY A 1 256 ? 3.727 2.424 22.163 1.00 82.62 256 GLY A CA 1
ATOM 2118 C C . GLY A 1 256 ? 3.634 1.957 23.609 1.00 82.62 256 GLY A C 1
ATOM 2119 O O . GLY A 1 256 ? 3.632 0.760 23.887 1.00 82.62 256 GLY A O 1
ATOM 2120 N N . GLN A 1 257 ? 3.568 2.914 24.536 1.00 79.88 257 GLN A N 1
ATOM 2121 C CA . GLN A 1 257 ? 3.467 2.619 25.971 1.00 79.88 257 GLN A CA 1
ATOM 2122 C C . GLN A 1 257 ? 2.104 2.034 26.360 1.00 79.88 257 GLN A C 1
ATOM 2124 O O . GLN A 1 257 ? 2.022 1.243 27.295 1.00 79.88 257 GLN A O 1
ATOM 2129 N N . LYS A 1 258 ? 1.042 2.427 25.648 1.00 88.44 258 LYS A N 1
ATOM 2130 C CA . LYS A 1 258 ? -0.324 1.944 25.862 1.00 88.44 258 LYS A CA 1
ATOM 2131 C C . LYS A 1 258 ? -0.700 0.964 24.761 1.00 88.44 258 LYS A C 1
ATOM 2133 O O . LYS A 1 258 ? -0.371 1.184 23.595 1.00 88.44 258 LYS A O 1
ATOM 2138 N N . ARG A 1 259 ? -1.415 -0.094 25.130 1.00 93.25 259 ARG A N 1
ATOM 2139 C CA . ARG A 1 259 ? -2.001 -1.064 24.206 1.00 93.25 259 ARG A CA 1
ATOM 2140 C C . ARG A 1 259 ? -3.513 -0.943 24.302 1.00 93.25 259 ARG A C 1
ATOM 2142 O O . ARG A 1 259 ? -4.073 -1.250 25.347 1.00 93.25 259 ARG A O 1
ATOM 2149 N N . PHE A 1 260 ? -4.143 -0.434 23.258 1.00 94.00 260 PHE A N 1
ATOM 2150 C CA . PHE A 1 260 ? -5.575 -0.195 23.205 1.00 94.00 260 PHE A CA 1
ATOM 2151 C C . PHE A 1 260 ? -6.315 -1.420 22.685 1.00 94.00 260 PHE A C 1
ATOM 2153 O O . PHE A 1 260 ? -5.795 -2.175 21.862 1.00 94.00 260 PHE A O 1
ATOM 2160 N N . VAL A 1 261 ? -7.548 -1.588 23.149 1.00 93.88 261 VAL A N 1
ATOM 2161 C CA . VAL A 1 261 ? -8.459 -2.586 22.589 1.00 93.88 261 VAL A CA 1
ATOM 2162 C C . VAL A 1 261 ? -9.159 -2.016 21.377 1.00 93.88 261 VAL A C 1
ATOM 2164 O O . VAL A 1 261 ? -9.798 -0.964 21.463 1.00 93.88 261 VAL A O 1
ATOM 2167 N N . PHE A 1 262 ? -9.075 -2.761 20.276 1.00 93.31 262 PHE A N 1
ATOM 2168 C CA . PHE A 1 262 ? -9.914 -2.543 19.111 1.00 93.31 262 PHE A CA 1
ATOM 2169 C C . PHE A 1 262 ? -11.081 -3.521 19.113 1.00 93.31 262 PHE A C 1
ATOM 2171 O O . PHE A 1 262 ? -10.893 -4.735 19.195 1.00 93.31 262 PHE A O 1
ATOM 2178 N N . GLY A 1 263 ? -12.293 -2.984 19.070 1.00 89.19 263 GLY A N 1
ATOM 2179 C CA . GLY A 1 263 ? -13.514 -3.768 19.117 1.00 89.19 263 GLY A CA 1
ATOM 2180 C C . GLY A 1 263 ? -14.743 -2.895 19.309 1.00 89.19 263 GLY A C 1
ATOM 2181 O O . GLY A 1 263 ? -14.659 -1.778 19.821 1.00 89.19 263 GLY A O 1
ATOM 2182 N N . ALA A 1 264 ? -15.896 -3.424 18.907 1.00 86.25 264 ALA A N 1
ATOM 2183 C CA . ALA A 1 264 ? -17.152 -2.709 19.030 1.00 86.25 264 ALA A CA 1
ATOM 2184 C C . ALA A 1 264 ? -17.472 -2.505 20.515 1.00 86.25 264 ALA A C 1
ATOM 2186 O O . ALA A 1 264 ? -17.392 -3.443 21.319 1.00 86.25 264 ALA A O 1
ATOM 2187 N N . SER A 1 265 ? -17.843 -1.277 20.865 1.00 86.12 265 SER A N 1
ATOM 2188 C CA . SER A 1 265 ? -18.313 -0.943 22.205 1.00 86.12 265 SER A CA 1
ATOM 2189 C C . SER A 1 265 ? -19.827 -1.110 22.258 1.00 86.12 265 SER A C 1
ATOM 2191 O O . SER A 1 265 ? -20.544 -0.447 21.511 1.00 86.12 265 SER A O 1
ATOM 2193 N N . LYS A 1 266 ? -20.322 -1.991 23.132 1.00 84.62 266 LYS A N 1
ATOM 2194 C CA . LYS A 1 266 ? -21.763 -2.255 23.301 1.00 84.62 266 LYS A CA 1
ATOM 2195 C C . LYS A 1 266 ? -22.146 -2.123 24.771 1.00 84.62 266 LYS A C 1
ATOM 2197 O O . LYS A 1 266 ? -21.343 -2.434 25.646 1.00 84.62 266 LYS A O 1
ATOM 2202 N N . ILE A 1 267 ? -23.364 -1.666 25.036 1.00 81.94 267 ILE A N 1
ATOM 2203 C CA . ILE A 1 267 ? -23.968 -1.672 26.371 1.00 81.94 267 ILE A CA 1
ATOM 2204 C C . ILE A 1 267 ? -25.266 -2.454 26.274 1.00 81.94 267 ILE A C 1
ATOM 2206 O O . ILE A 1 267 ? -26.051 -2.246 25.353 1.00 81.94 267 ILE A O 1
ATOM 2210 N N . ASP A 1 268 ? -25.469 -3.337 27.236 1.00 80.56 268 ASP A N 1
ATOM 2211 C CA . ASP A 1 268 ? -26.712 -4.060 27.456 1.00 80.56 268 ASP A CA 1
ATOM 2212 C C . ASP A 1 268 ? -27.203 -3.680 28.842 1.00 80.56 268 ASP A C 1
ATOM 2214 O O . ASP A 1 268 ? -26.442 -3.705 29.819 1.00 80.56 268 ASP A O 1
ATOM 2218 N N . LEU A 1 269 ? -28.456 -3.255 28.900 1.00 76.25 269 LEU A N 1
ATOM 2219 C CA . LEU A 1 269 ? -29.046 -2.662 30.081 1.00 76.25 269 LEU A CA 1
ATOM 2220 C C . LEU A 1 269 ? -30.368 -3.364 30.363 1.00 76.25 269 LEU A C 1
ATOM 2222 O O . LEU A 1 269 ? -31.330 -3.271 29.608 1.00 76.25 269 LEU A O 1
ATOM 2226 N N . GLU A 1 270 ? -30.405 -4.060 31.490 1.00 77.25 270 GLU A N 1
ATOM 2227 C CA . GLU A 1 270 ? -31.577 -4.750 32.000 1.00 77.25 270 GLU A CA 1
ATOM 2228 C C . GLU A 1 270 ? -32.138 -3.949 33.180 1.00 77.25 270 GLU A C 1
ATOM 2230 O O . GLU A 1 270 ? -31.448 -3.717 34.179 1.00 77.25 270 GLU A O 1
ATOM 2235 N N . VAL A 1 271 ? -33.402 -3.529 33.077 1.00 75.69 271 VAL A N 1
ATOM 2236 C CA . VAL A 1 271 ? -34.102 -2.796 34.141 1.00 75.69 271 VAL A CA 1
ATOM 2237 C C . VAL A 1 271 ? -35.139 -3.701 34.785 1.00 75.69 271 VAL A C 1
ATOM 2239 O O . VAL A 1 271 ? -36.045 -4.199 34.117 1.00 75.69 271 VAL A O 1
ATOM 2242 N N . LYS A 1 272 ? -35.041 -3.875 36.104 1.00 76.75 272 LYS A N 1
ATOM 2243 C CA . LYS A 1 272 ? -36.002 -4.630 36.913 1.00 76.75 272 LYS A CA 1
ATOM 2244 C C . LYS A 1 272 ? -36.769 -3.696 37.832 1.00 76.75 272 LYS A C 1
ATOM 2246 O O . LYS A 1 272 ? -36.182 -2.927 38.591 1.00 76.75 272 LYS A O 1
ATOM 2251 N N . GLU A 1 273 ? -38.092 -3.765 37.774 1.00 73.19 273 GLU A N 1
ATOM 2252 C CA . GLU A 1 273 ? -38.955 -2.972 38.644 1.00 73.19 273 GLU A CA 1
ATOM 2253 C C . GLU A 1 273 ? -39.143 -3.657 40.005 1.00 73.19 273 GLU A C 1
ATOM 2255 O O . GLU A 1 273 ? -39.547 -4.817 40.090 1.00 73.19 273 GLU A O 1
ATOM 2260 N N . SER A 1 274 ? -38.912 -2.899 41.076 1.00 75.62 274 SER A N 1
ATOM 2261 C CA . SER A 1 274 ? -39.278 -3.238 42.453 1.00 75.62 274 SER A CA 1
ATOM 2262 C C . SER A 1 274 ? -40.327 -2.246 42.986 1.00 75.62 274 SER A C 1
ATOM 2264 O O . SER A 1 274 ? -40.668 -1.267 42.322 1.00 75.62 274 SER A O 1
ATOM 2266 N N . ASN A 1 275 ? -40.868 -2.477 44.194 1.00 71.75 275 ASN A N 1
ATOM 2267 C CA . ASN A 1 275 ? -41.982 -1.677 44.737 1.00 71.75 275 ASN A CA 1
ATOM 2268 C C . ASN A 1 275 ? -41.735 -0.154 44.687 1.00 71.75 275 ASN A C 1
ATOM 2270 O O . ASN A 1 275 ? -42.601 0.559 44.180 1.00 71.75 275 ASN A O 1
ATOM 2274 N N . ASP A 1 276 ? -40.550 0.314 45.105 1.00 76.31 276 ASP A N 1
ATOM 2275 C CA . ASP A 1 276 ? -40.229 1.751 45.231 1.00 76.31 276 ASP A CA 1
ATOM 2276 C C . ASP A 1 276 ? -39.038 2.223 44.367 1.00 76.31 276 ASP A C 1
ATOM 2278 O O . ASP A 1 276 ? -38.741 3.421 44.307 1.00 76.31 276 ASP A O 1
ATOM 2282 N N . TRP A 1 277 ? -38.352 1.308 43.673 1.00 78.62 277 TRP A N 1
ATOM 2283 C CA . TRP A 1 277 ? -37.164 1.606 42.862 1.00 78.62 277 TRP A CA 1
ATOM 2284 C C . TRP A 1 277 ? -37.056 0.710 41.623 1.00 78.62 277 TRP A C 1
ATOM 2286 O O . TRP A 1 277 ? -37.644 -0.368 41.563 1.00 78.62 277 TRP A O 1
ATOM 2296 N N . PHE A 1 278 ? -36.250 1.150 40.663 1.00 76.50 278 PHE A N 1
ATOM 2297 C CA . PHE A 1 278 ? -35.759 0.368 39.536 1.00 76.50 278 PHE A CA 1
ATOM 2298 C C . PHE A 1 278 ? -34.337 -0.112 39.833 1.00 76.50 278 PHE A C 1
ATOM 2300 O O . PHE A 1 278 ? -33.462 0.696 40.155 1.00 76.50 278 PHE A O 1
ATOM 2307 N N . ASP A 1 279 ? -34.115 -1.420 39.744 1.00 77.31 279 ASP A N 1
ATOM 2308 C CA . ASP A 1 279 ? -32.794 -2.042 39.791 1.00 77.31 279 ASP A CA 1
ATOM 2309 C C . ASP A 1 279 ? -32.246 -2.136 38.361 1.00 77.31 279 ASP A C 1
ATOM 2311 O O . ASP A 1 279 ? -32.841 -2.786 37.501 1.00 77.31 279 ASP A O 1
ATOM 2315 N N . ILE A 1 280 ? -31.116 -1.480 38.102 1.00 77.38 280 ILE A N 1
ATOM 2316 C CA . ILE A 1 280 ? -30.483 -1.452 36.780 1.00 77.38 280 ILE A CA 1
ATOM 2317 C C . ILE A 1 280 ? -29.247 -2.346 36.805 1.00 77.38 280 ILE A C 1
ATOM 2319 O O . ILE A 1 280 ? -28.258 -2.054 37.484 1.00 77.38 280 ILE A O 1
ATOM 2323 N N . ASN A 1 281 ? -29.298 -3.422 36.024 1.00 80.00 281 ASN A N 1
ATOM 2324 C CA . ASN A 1 281 ? -28.154 -4.270 35.735 1.00 80.00 281 ASN A CA 1
ATOM 2325 C C . ASN A 1 281 ? -27.647 -3.914 34.346 1.00 80.00 281 ASN A C 1
ATOM 2327 O O . ASN A 1 281 ? -28.313 -4.171 33.352 1.00 80.00 281 ASN A O 1
ATOM 2331 N N . ALA A 1 282 ? -26.461 -3.326 34.278 1.00 81.06 282 ALA A N 1
ATOM 2332 C CA . ALA A 1 282 ? -25.859 -2.963 33.009 1.00 81.06 282 ALA A CA 1
ATOM 2333 C C . ALA A 1 282 ? -24.490 -3.614 32.861 1.00 81.06 282 ALA A C 1
ATOM 2335 O O . ALA A 1 282 ? -23.672 -3.649 33.792 1.00 81.06 282 ALA A O 1
ATOM 2336 N N . VAL A 1 283 ? -24.252 -4.119 31.662 1.00 86.62 283 VAL A N 1
ATOM 2337 C CA . VAL A 1 283 ? -23.009 -4.746 31.249 1.00 86.62 283 VAL A CA 1
ATOM 2338 C C . VAL A 1 283 ? -22.493 -4.005 30.029 1.00 86.62 283 VAL A C 1
ATOM 2340 O O . VAL A 1 283 ? -23.253 -3.592 29.157 1.00 86.62 283 VAL A O 1
ATOM 2343 N N . VAL A 1 284 ? -21.180 -3.825 29.986 1.00 89.00 284 VAL A N 1
ATOM 2344 C CA . VAL A 1 284 ? -20.485 -3.191 28.875 1.00 89.00 284 VAL A CA 1
ATOM 2345 C C . VAL A 1 284 ? -19.543 -4.176 28.224 1.00 89.00 284 VAL A C 1
ATOM 2347 O O . VAL A 1 284 ? -18.832 -4.908 28.913 1.00 89.00 284 VAL A O 1
ATOM 2350 N N . TRP A 1 285 ? -19.489 -4.126 26.901 1.00 90.06 285 TRP A N 1
ATOM 2351 C CA . TRP A 1 285 ? -18.502 -4.821 26.102 1.00 90.06 285 TRP A CA 1
ATOM 2352 C C . TRP A 1 285 ? -17.529 -3.832 25.484 1.00 90.06 285 TRP A C 1
ATOM 2354 O O . TRP A 1 285 ? -17.946 -2.861 24.856 1.00 90.06 285 TRP A O 1
ATOM 2364 N N . PHE A 1 286 ? -16.240 -4.124 25.633 1.00 90.75 286 PHE A N 1
ATOM 2365 C CA . PHE A 1 286 ? -15.164 -3.542 24.836 1.00 90.75 286 PHE A CA 1
ATOM 2366 C C . PHE A 1 286 ? -14.556 -4.664 23.998 1.00 90.75 286 PHE A C 1
ATOM 2368 O O . PHE A 1 286 ? -13.713 -5.429 24.479 1.00 90.75 286 PHE A O 1
ATOM 2375 N N . GLY A 1 287 ? -15.058 -4.837 22.773 1.00 87.62 287 GLY A N 1
ATOM 2376 C CA . GLY A 1 287 ? -14.759 -6.023 21.976 1.00 87.62 287 GLY A CA 1
ATOM 2377 C C . GLY A 1 287 ? -15.170 -7.299 22.719 1.00 87.62 287 GLY A C 1
ATOM 2378 O O . GLY A 1 287 ? -16.342 -7.508 23.018 1.00 87.62 287 GLY A O 1
ATOM 2379 N N . LYS A 1 288 ? -14.194 -8.147 23.055 1.00 88.69 288 LYS A N 1
ATOM 2380 C CA . LYS A 1 288 ? -14.420 -9.411 23.781 1.00 88.69 288 LYS A CA 1
ATOM 2381 C C . LYS A 1 288 ? -14.561 -9.259 25.302 1.00 88.69 288 LYS A C 1
ATOM 2383 O O . LYS A 1 288 ? -14.926 -10.224 25.970 1.00 88.69 288 LYS A O 1
ATOM 2388 N N . TYR A 1 289 ? -14.219 -8.102 25.870 1.00 90.31 289 TYR A N 1
ATOM 2389 C CA . TYR A 1 289 ? -14.199 -7.915 27.321 1.00 90.31 289 TYR A CA 1
ATOM 2390 C C . TYR A 1 289 ? -15.561 -7.498 27.844 1.00 90.31 289 TYR A C 1
ATOM 2392 O O . TYR A 1 289 ? -16.067 -6.457 27.446 1.00 90.31 289 TYR A O 1
ATOM 2400 N N . GLN A 1 290 ? -16.104 -8.272 28.780 1.00 91.94 290 GLN A N 1
ATOM 2401 C CA . GLN A 1 290 ? -17.363 -7.984 29.457 1.00 91.94 290 GLN A CA 1
ATOM 2402 C C . GLN A 1 290 ? -17.089 -7.382 30.841 1.00 91.94 290 GLN A C 1
ATOM 2404 O O . GLN A 1 290 ? -16.507 -8.042 31.704 1.00 91.94 290 GLN A O 1
ATOM 2409 N N . ILE A 1 291 ? -17.511 -6.138 31.063 1.00 90.81 291 ILE A N 1
ATOM 2410 C CA . ILE A 1 291 ? -17.252 -5.374 32.287 1.00 90.81 291 ILE A CA 1
ATOM 2411 C C . ILE A 1 291 ? -18.581 -4.920 32.912 1.00 90.81 291 ILE A C 1
ATOM 2413 O O . ILE A 1 291 ? -19.461 -4.439 32.195 1.00 90.81 291 ILE A O 1
ATOM 2417 N N . PRO A 1 292 ? -18.753 -5.013 34.246 1.00 89.25 292 PRO A N 1
ATOM 2418 C CA . PRO A 1 292 ? -19.897 -4.407 34.920 1.00 89.25 292 PRO A CA 1
ATOM 2419 C C . PRO A 1 292 ? -19.932 -2.896 34.682 1.00 89.25 292 PRO A C 1
ATOM 2421 O O . PRO A 1 292 ? -18.947 -2.206 34.949 1.00 89.25 292 PRO A O 1
ATOM 2424 N N . PHE A 1 293 ? -21.070 -2.351 34.248 1.00 85.88 293 PHE A N 1
ATOM 2425 C CA . PHE A 1 293 ? -21.172 -0.926 33.917 1.00 85.88 293 PHE A CA 1
ATOM 2426 C C . PHE A 1 293 ? -20.839 -0.008 35.097 1.00 85.88 293 PHE A C 1
ATOM 2428 O O . PHE A 1 293 ? -20.233 1.049 34.928 1.00 85.88 293 PHE A O 1
ATOM 2435 N N . LEU A 1 294 ? -21.149 -0.451 36.319 1.00 85.81 294 LEU A N 1
ATOM 2436 C CA . LEU A 1 294 ? -20.829 0.275 37.546 1.00 85.81 294 LEU A CA 1
ATOM 2437 C C . LEU A 1 294 ? -19.323 0.543 37.709 1.00 85.81 294 LEU A C 1
ATOM 2439 O O . LEU A 1 294 ? -18.950 1.553 38.307 1.00 85.81 294 LEU A O 1
ATOM 2443 N N . SER A 1 295 ? -18.453 -0.301 37.143 1.00 89.19 295 SER A N 1
ATOM 2444 C CA . SER A 1 295 ? -17.003 -0.077 37.155 1.00 89.19 295 SER A CA 1
ATOM 2445 C C . SER A 1 295 ? -16.597 1.185 36.385 1.00 89.19 295 SER A C 1
ATOM 2447 O O . SER A 1 295 ? -15.566 1.780 36.692 1.00 89.19 295 SER A O 1
ATOM 2449 N N . LEU A 1 296 ? -17.424 1.653 35.442 1.00 89.44 296 LEU A N 1
ATOM 2450 C CA . LEU A 1 296 ? -17.193 2.894 34.701 1.00 89.44 296 LEU A CA 1
ATOM 2451 C C . LEU A 1 296 ? -17.654 4.147 35.460 1.00 89.44 296 LEU A C 1
ATOM 2453 O O . LEU A 1 296 ? -17.312 5.251 35.042 1.00 89.44 296 LEU A O 1
ATOM 2457 N N . LYS A 1 297 ? -18.365 4.020 36.594 1.00 86.88 297 LYS A N 1
ATOM 2458 C CA . LYS A 1 297 ? -18.940 5.159 37.342 1.00 86.88 297 LYS A CA 1
ATOM 2459 C C . LYS A 1 297 ? -17.915 6.258 37.617 1.00 86.88 297 LYS A C 1
ATOM 2461 O O . LYS A 1 297 ? -18.149 7.424 37.317 1.00 86.88 297 LYS A O 1
ATOM 2466 N N . GLN A 1 298 ? -16.766 5.889 38.183 1.00 88.94 298 GLN A N 1
ATOM 2467 C CA . GLN A 1 298 ? -15.718 6.854 38.529 1.00 88.94 298 GLN A CA 1
ATOM 2468 C C . GLN A 1 298 ? -15.090 7.490 37.290 1.00 88.94 298 GLN A C 1
ATOM 2470 O O . GLN A 1 298 ? -14.735 8.666 37.322 1.00 88.94 298 GLN A O 1
ATOM 2475 N N . HIS A 1 299 ? -14.978 6.730 36.203 1.00 91.62 299 HIS A N 1
ATOM 2476 C CA . HIS A 1 299 ? -14.431 7.209 34.944 1.00 91.62 299 HIS A CA 1
ATOM 2477 C C . HIS A 1 299 ? -15.368 8.231 34.302 1.00 91.62 299 HIS A C 1
ATOM 2479 O O . HIS A 1 299 ? -14.933 9.334 33.983 1.00 91.62 299 HIS A O 1
ATOM 2485 N N . ILE A 1 300 ? -16.663 7.917 34.233 1.00 88.19 300 ILE A N 1
ATOM 2486 C CA . ILE A 1 300 ? -17.693 8.787 33.662 1.00 88.19 300 ILE A CA 1
ATOM 2487 C C . ILE A 1 300 ? -17.852 10.079 34.472 1.00 88.19 300 ILE A C 1
ATOM 2489 O O . ILE A 1 300 ? -17.770 11.167 33.903 1.00 88.19 300 ILE A O 1
ATOM 2493 N N . LEU A 1 301 ? -17.968 9.990 35.802 1.00 86.56 301 LEU A N 1
ATOM 2494 C CA . LEU A 1 301 ? -18.125 11.170 36.664 1.00 86.56 301 LEU A CA 1
ATOM 2495 C C . LEU A 1 301 ? -16.909 12.111 36.631 1.00 86.56 301 LEU A C 1
ATOM 2497 O O . LEU A 1 301 ? -17.073 13.325 36.714 1.00 86.56 301 LEU A O 1
ATOM 2501 N N . HIS A 1 302 ? -15.695 11.570 36.484 1.00 89.00 302 HIS A N 1
ATOM 2502 C CA . HIS A 1 302 ? -14.459 12.361 36.417 1.00 89.00 302 HIS A CA 1
ATOM 2503 C C . HIS A 1 302 ? -13.991 12.648 34.985 1.00 89.00 302 HIS A C 1
ATOM 2505 O O . HIS A 1 302 ? -12.856 13.091 34.804 1.00 89.00 302 HIS A O 1
ATOM 2511 N N . LYS A 1 303 ? -14.820 12.370 33.969 1.00 87.88 303 LYS A N 1
ATOM 2512 C CA . LYS A 1 303 ? -14.474 12.532 32.547 1.00 87.88 303 LYS A CA 1
ATOM 2513 C C . LYS A 1 303 ? -13.152 11.846 32.141 1.00 87.88 303 LYS A C 1
ATOM 2515 O O . LYS A 1 303 ? -12.425 12.325 31.274 1.00 87.88 303 LYS A O 1
ATOM 2520 N N . ARG A 1 304 ? -12.814 10.711 32.765 1.00 91.19 304 ARG A N 1
ATOM 2521 C CA . ARG A 1 304 ? -11.643 9.889 32.411 1.00 91.19 304 ARG A CA 1
ATOM 2522 C C . ARG A 1 304 ? -12.040 8.873 31.346 1.00 91.19 304 ARG A C 1
ATOM 2524 O O . ARG A 1 304 ? -12.810 7.965 31.630 1.00 91.19 304 ARG A O 1
ATOM 2531 N N . ARG A 1 305 ? -11.500 9.012 30.135 1.00 90.62 305 ARG A N 1
ATOM 2532 C CA . ARG A 1 305 ? -11.874 8.176 28.977 1.00 90.62 305 ARG A CA 1
ATOM 2533 C C . ARG A 1 305 ? -11.198 6.816 28.922 1.00 90.62 305 ARG A C 1
ATOM 2535 O O . ARG A 1 305 ? -11.726 5.913 28.290 1.00 90.62 305 ARG A O 1
ATOM 2542 N N . GLU A 1 306 ? -10.055 6.662 29.573 1.00 93.50 306 GLU A N 1
ATOM 2543 C CA . GLU A 1 306 ? -9.314 5.403 29.575 1.00 93.50 306 GLU A CA 1
ATOM 2544 C C . GLU A 1 306 ? -9.810 4.487 30.690 1.00 93.50 306 GLU A C 1
ATOM 2546 O O . GLU A 1 306 ? -9.950 4.926 31.834 1.00 93.50 306 GLU A O 1
ATOM 2551 N N . PHE A 1 307 ? -10.031 3.215 30.368 1.00 94.25 307 PHE A N 1
ATOM 2552 C CA . PHE A 1 307 ? -10.353 2.157 31.317 1.00 94.25 307 PHE A CA 1
ATOM 2553 C C . PHE A 1 307 ? -9.379 0.990 31.137 1.00 94.25 307 PHE A C 1
ATOM 2555 O O . PHE A 1 307 ? -9.285 0.417 30.054 1.00 94.25 307 PHE A O 1
ATOM 2562 N N . THR A 1 308 ? -8.638 0.638 32.189 1.00 94.75 308 THR A N 1
ATOM 2563 C CA . THR A 1 308 ? -7.696 -0.488 32.149 1.00 94.75 308 THR A CA 1
ATOM 2564 C C . THR A 1 308 ? -8.440 -1.805 32.326 1.00 94.75 308 THR A C 1
ATOM 2566 O O . THR A 1 308 ? -9.166 -1.998 33.302 1.00 94.75 308 THR A O 1
ATOM 2569 N N . LEU A 1 309 ? -8.241 -2.715 31.382 1.00 93.12 309 LEU A N 1
ATOM 2570 C CA . LEU A 1 309 ? -8.840 -4.039 31.365 1.00 93.12 309 LEU A CA 1
ATOM 2571 C C . LEU A 1 309 ? -8.014 -5.045 32.181 1.00 93.12 309 LEU A C 1
ATOM 2573 O O . LEU A 1 309 ? -6.856 -4.775 32.511 1.00 93.12 309 LEU A O 1
ATOM 2577 N N . PRO A 1 310 ? -8.586 -6.218 32.518 1.00 89.62 310 PRO A N 1
ATOM 2578 C CA . PRO A 1 310 ? -7.913 -7.211 33.359 1.00 89.62 310 PRO A CA 1
ATOM 2579 C C . PRO A 1 310 ? -6.570 -7.723 32.819 1.00 89.62 310 PRO A C 1
ATOM 2581 O O . PRO A 1 310 ? -5.736 -8.180 33.595 1.00 89.62 310 PRO A O 1
ATOM 2584 N N . ASP A 1 311 ? -6.361 -7.666 31.507 1.00 90.75 311 ASP A N 1
ATOM 2585 C CA . ASP A 1 311 ? -5.130 -8.076 30.828 1.00 90.75 311 ASP A CA 1
ATOM 2586 C C . ASP A 1 311 ? -4.102 -6.939 30.674 1.00 90.75 311 ASP A C 1
ATOM 2588 O O . ASP A 1 311 ? -3.003 -7.162 30.167 1.00 90.75 311 ASP A O 1
ATOM 2592 N N . GLY A 1 312 ? -4.443 -5.728 31.125 1.00 90.62 312 GLY A N 1
ATOM 2593 C CA . GLY A 1 312 ? -3.620 -4.529 31.006 1.00 90.62 312 GLY A CA 1
ATOM 2594 C C . GLY A 1 312 ? -3.840 -3.730 29.719 1.00 90.62 312 GLY A C 1
ATOM 2595 O O . GLY A 1 312 ? -3.233 -2.666 29.581 1.00 90.62 312 GLY A O 1
ATOM 2596 N N . GLU A 1 313 ? -4.699 -4.184 28.797 1.00 93.56 313 GLU A N 1
ATOM 2597 C CA . GLU A 1 313 ? -5.105 -3.372 27.647 1.00 93.56 313 GLU A CA 1
ATOM 2598 C C . GLU A 1 313 ? -5.978 -2.184 28.101 1.00 93.56 313 GLU A C 1
ATOM 2600 O O . GLU A 1 313 ? -6.575 -2.177 29.180 1.00 93.56 313 GLU A O 1
ATOM 2605 N N . VAL A 1 314 ? -6.032 -1.132 27.287 1.00 94.31 314 VAL A N 1
ATOM 2606 C CA . VAL A 1 314 ? -6.759 0.107 27.574 1.00 94.31 314 VAL A CA 1
ATOM 2607 C C . VAL A 1 314 ? -7.971 0.198 26.655 1.00 94.31 314 VAL A C 1
ATOM 2609 O O . VAL A 1 314 ? -7.843 0.323 25.438 1.00 94.31 314 VAL A O 1
ATOM 2612 N N . ALA A 1 315 ? -9.162 0.168 27.237 1.00 94.31 315 ALA A N 1
ATOM 2613 C CA . ALA A 1 315 ? -10.392 0.501 26.538 1.00 94.31 315 ALA A CA 1
ATOM 2614 C C . ALA A 1 315 ? -10.614 2.018 26.551 1.00 94.31 315 ALA A C 1
ATOM 2616 O O . ALA A 1 315 ? -10.394 2.679 27.571 1.00 94.31 315 ALA A O 1
ATOM 2617 N N . ILE A 1 316 ? -11.084 2.563 25.428 1.00 92.69 316 ILE A N 1
ATOM 2618 C CA . ILE A 1 316 ? -11.545 3.949 25.351 1.00 92.69 316 ILE A CA 1
ATOM 2619 C C . ILE A 1 316 ? -13.063 3.969 25.482 1.00 92.69 316 ILE A C 1
ATOM 2621 O O . ILE A 1 316 ? -13.782 3.383 24.675 1.00 92.69 316 ILE A O 1
ATOM 2625 N N . ILE A 1 317 ? -13.543 4.664 26.508 1.00 90.69 317 ILE A N 1
ATOM 2626 C CA . ILE A 1 317 ? -14.965 4.895 26.736 1.00 90.69 317 ILE A CA 1
ATOM 2627 C C . ILE A 1 317 ? -15.465 5.901 25.679 1.00 90.69 317 ILE A C 1
ATOM 2629 O O . ILE A 1 317 ? -14.917 7.013 25.596 1.00 90.69 317 ILE A O 1
ATOM 2633 N N . PRO A 1 318 ? -16.498 5.550 24.886 1.00 86.12 318 PRO A N 1
ATOM 2634 C CA . PRO A 1 318 ? -17.105 6.460 23.921 1.00 86.12 318 PRO A CA 1
ATOM 2635 C C . PRO A 1 318 ? -17.578 7.755 24.579 1.00 86.12 318 PRO A C 1
ATOM 2637 O O . PRO A 1 318 ? -18.183 7.734 25.648 1.00 86.12 318 PRO A O 1
ATOM 2640 N N . GLU A 1 319 ? -17.345 8.891 23.922 1.00 83.38 319 GLU A N 1
ATOM 2641 C CA . GLU A 1 319 ? -17.711 10.210 24.458 1.00 83.38 319 GLU A CA 1
ATOM 2642 C C . GLU A 1 319 ? -19.219 10.329 24.717 1.00 83.38 319 GLU A C 1
ATOM 2644 O O . GLU A 1 319 ? -19.638 10.821 25.763 1.00 83.38 319 GLU A O 1
ATOM 2649 N N . LYS A 1 320 ? -20.030 9.759 23.817 1.00 82.12 320 LYS A N 1
ATOM 2650 C CA . LYS A 1 320 ? -21.495 9.709 23.929 1.00 82.12 320 LYS A CA 1
ATOM 2651 C C . LYS A 1 320 ? -21.971 9.102 25.251 1.00 82.12 320 LYS A C 1
ATOM 2653 O O . LYS A 1 320 ? -23.013 9.487 25.761 1.00 82.12 320 LYS A O 1
ATOM 2658 N N . TRP A 1 321 ? -21.204 8.196 25.858 1.00 84.44 321 TRP A N 1
ATOM 2659 C CA . TRP A 1 321 ? -21.599 7.584 27.127 1.00 84.44 321 TRP A CA 1
ATOM 2660 C C . TRP A 1 321 ? -21.466 8.535 28.318 1.00 84.44 321 TRP A C 1
ATOM 2662 O O . TRP A 1 321 ? -22.175 8.380 29.312 1.00 84.44 321 TRP A O 1
ATOM 2672 N N . PHE A 1 322 ? -20.587 9.535 28.238 1.00 85.12 322 PHE A N 1
ATOM 2673 C CA . PHE A 1 322 ? -20.449 10.528 29.300 1.00 85.12 322 PHE A CA 1
ATOM 2674 C C . PHE A 1 322 ? -21.676 11.436 29.367 1.00 85.12 322 PHE A C 1
ATOM 2676 O O . PHE A 1 322 ? -22.134 11.749 30.466 1.00 85.12 322 PHE A O 1
ATOM 2683 N N . SER A 1 323 ? -22.226 11.821 28.212 1.00 82.06 323 SER A N 1
ATOM 2684 C CA . SER A 1 323 ? -23.465 12.597 28.140 1.00 82.06 323 SER A CA 1
ATOM 2685 C C . SER A 1 323 ? -24.695 11.737 28.434 1.00 82.06 323 SER A C 1
ATOM 2687 O O . SER A 1 323 ? -25.503 12.131 29.270 1.00 82.06 323 SER A O 1
ATOM 2689 N N . GLN A 1 324 ? -24.807 10.551 27.826 1.00 77.06 324 GLN A N 1
ATOM 2690 C CA . GLN A 1 324 ? -25.982 9.678 27.965 1.00 77.06 324 GLN A CA 1
ATOM 2691 C C . GLN A 1 324 ? -26.154 9.131 29.390 1.00 77.06 324 GLN A C 1
ATOM 2693 O O . GLN A 1 324 ? -27.250 9.154 29.941 1.00 77.06 324 GLN A O 1
ATOM 2698 N N . TYR A 1 325 ? -25.073 8.671 30.029 1.00 78.62 325 TYR A N 1
ATOM 2699 C CA . TYR A 1 325 ? -25.169 7.976 31.320 1.00 78.62 325 TYR A CA 1
ATOM 2700 C C . TYR A 1 325 ? -24.648 8.786 32.512 1.00 78.62 325 TYR A C 1
ATOM 2702 O O . TYR A 1 325 ? -24.748 8.333 33.655 1.00 78.62 325 TYR A O 1
ATOM 2710 N N . GLY A 1 326 ? -24.110 9.990 32.288 1.00 78.06 326 GLY A N 1
ATOM 2711 C CA . GLY A 1 326 ? -23.650 10.869 33.367 1.00 78.06 326 GLY A CA 1
ATOM 2712 C C . GLY A 1 326 ? -24.762 11.194 34.370 1.00 78.06 326 GLY A C 1
ATOM 2713 O O . GLY A 1 326 ? -24.553 11.094 35.581 1.00 78.06 326 GLY A O 1
ATOM 2714 N N . SER A 1 327 ? -25.964 11.490 33.865 1.00 77.12 327 SER A N 1
ATOM 2715 C CA . SER A 1 327 ? -27.171 11.738 34.669 1.00 77.12 327 SER A CA 1
ATOM 2716 C C . SER A 1 327 ? -27.606 10.508 35.469 1.00 77.12 327 SER A C 1
ATOM 2718 O O . SER A 1 327 ? -27.980 10.612 36.634 1.00 77.12 327 SER A O 1
ATOM 2720 N N . LEU A 1 328 ? -27.495 9.316 34.879 1.00 77.81 328 LEU A N 1
ATOM 2721 C CA . LEU A 1 328 ? -27.819 8.064 35.5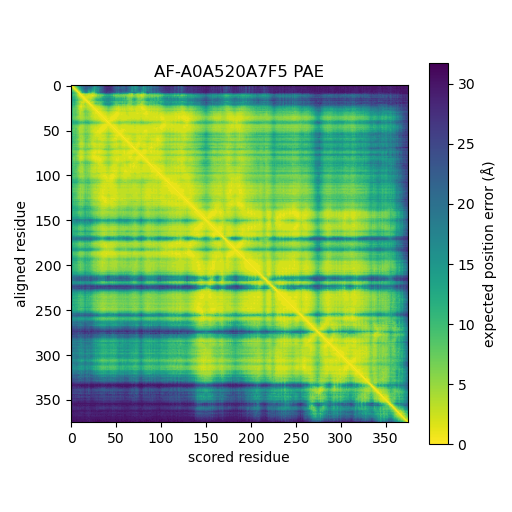60 1.00 77.81 328 LEU A CA 1
ATOM 2722 C C . LEU A 1 328 ? -26.859 7.798 36.734 1.00 77.81 328 LEU A C 1
ATOM 2724 O O . LEU A 1 328 ? -27.297 7.403 37.815 1.00 77.81 328 LEU A O 1
ATOM 2728 N N . PHE A 1 329 ? -25.559 8.069 36.578 1.00 79.88 329 PHE A N 1
ATOM 2729 C CA . PHE A 1 329 ? -24.588 7.871 37.660 1.00 79.88 329 PHE A CA 1
ATOM 2730 C C . PHE A 1 329 ? -24.651 8.913 38.780 1.00 79.88 329 PHE A C 1
ATOM 2732 O O . PHE A 1 329 ? -24.261 8.583 39.906 1.00 79.88 329 PHE A O 1
ATOM 2739 N N . SER A 1 330 ? -25.105 10.137 38.497 1.00 76.25 330 SER A N 1
ATOM 2740 C CA . SER A 1 330 ? -25.253 11.189 39.512 1.00 76.25 330 SER A CA 1
ATOM 2741 C C . SER A 1 330 ? -26.456 10.951 40.431 1.00 76.25 330 SER A C 1
ATOM 2743 O O . SER A 1 330 ? -26.400 11.305 41.607 1.00 76.25 330 SER A O 1
ATOM 2745 N N . LEU A 1 331 ? -27.504 10.304 39.914 1.00 71.94 331 LEU A N 1
ATOM 2746 C CA . LEU A 1 331 ? -28.741 9.996 40.640 1.00 71.94 331 LEU A CA 1
ATOM 2747 C C . LEU A 1 331 ? -28.740 8.609 41.297 1.00 71.94 331 LEU A C 1
ATOM 2749 O O . LEU A 1 331 ? -29.548 8.344 42.186 1.00 71.94 331 LEU A O 1
ATOM 2753 N N . ALA A 1 332 ? -27.830 7.726 40.883 1.00 70.00 332 ALA A N 1
ATOM 2754 C CA . ALA A 1 332 ? -27.674 6.402 41.470 1.00 70.00 332 ALA A CA 1
ATOM 2755 C C . ALA A 1 332 ? -27.228 6.478 42.941 1.00 70.00 332 ALA A C 1
ATOM 2757 O O . ALA A 1 332 ? -26.147 6.998 43.250 1.00 70.00 332 ALA A O 1
ATOM 2758 N N . GLU A 1 333 ? -28.019 5.884 43.841 1.00 66.31 333 GLU A N 1
ATOM 2759 C CA . GLU A 1 333 ? -27.684 5.794 45.266 1.00 66.31 333 GLU A CA 1
ATOM 2760 C C . GLU A 1 333 ? -26.338 5.077 45.499 1.00 66.31 333 GLU A C 1
ATOM 2762 O O . GLU A 1 333 ? -25.885 4.237 44.715 1.00 66.31 333 GLU A O 1
ATOM 2767 N N . ALA A 1 334 ? -25.652 5.434 46.589 1.00 55.69 334 ALA A N 1
ATOM 2768 C CA . ALA A 1 334 ? -24.357 4.861 46.937 1.00 55.69 334 ALA A CA 1
ATOM 2769 C C . ALA A 1 334 ? -24.511 3.384 47.354 1.00 55.69 334 ALA A C 1
ATOM 2771 O O . ALA A 1 334 ? -24.839 3.078 48.498 1.00 55.69 334 ALA A O 1
ATOM 2772 N N . GLY A 1 335 ? -24.260 2.458 46.426 1.00 60.03 335 GLY A N 1
ATOM 2773 C CA . GLY A 1 335 ? -24.336 1.020 46.675 1.00 60.03 335 GLY A CA 1
ATOM 2774 C C . GLY A 1 335 ? -23.675 0.177 45.583 1.00 60.03 335 GLY A C 1
ATOM 2775 O O . GLY A 1 335 ? -23.195 0.696 44.577 1.00 60.03 335 GLY A O 1
ATOM 2776 N N . LYS A 1 336 ? -23.644 -1.147 45.795 1.00 61.16 336 LYS A N 1
ATOM 2777 C CA . LYS A 1 336 ? -23.163 -2.132 44.803 1.00 61.16 336 LYS A CA 1
ATOM 2778 C C . LYS A 1 336 ? -24.110 -2.303 43.609 1.00 61.16 336 LYS A C 1
ATOM 2780 O O . LYS A 1 336 ? -23.684 -2.822 42.586 1.00 61.16 336 LYS A O 1
ATOM 2785 N N . ASN A 1 337 ? -25.360 -1.868 43.750 1.00 66.81 337 ASN A N 1
ATOM 2786 C CA . ASN A 1 337 ? -26.390 -1.971 42.725 1.00 66.81 337 ASN A CA 1
ATOM 2787 C C . ASN A 1 337 ? -26.830 -0.567 42.335 1.00 66.81 337 ASN A C 1
ATOM 2789 O O . ASN A 1 337 ? -26.964 0.303 43.201 1.00 66.81 337 ASN A O 1
ATOM 2793 N N . LEU A 1 338 ? -27.054 -0.357 41.042 1.00 73.38 338 LEU A N 1
ATOM 2794 C CA . LEU A 1 338 ? -27.529 0.915 40.539 1.00 73.38 338 LEU A CA 1
ATOM 2795 C C . LEU A 1 338 ? -29.049 0.974 40.718 1.00 73.38 338 LEU A C 1
ATOM 2797 O O . LEU A 1 338 ? -29.785 0.258 40.044 1.00 73.38 338 LEU A O 1
ATOM 2801 N N . LYS A 1 339 ? -29.499 1.789 41.676 1.00 76.25 339 LYS A N 1
ATOM 2802 C CA . LYS A 1 339 ? -30.917 1.968 41.998 1.00 76.25 339 LYS A CA 1
ATOM 2803 C C . LYS A 1 339 ? -31.375 3.366 41.623 1.00 76.25 339 LYS A C 1
ATOM 2805 O O . LYS A 1 339 ? -30.758 4.342 42.052 1.00 76.25 339 LYS A O 1
ATOM 2810 N N . LEU A 1 340 ? -32.469 3.447 40.871 1.00 76.50 340 LEU A N 1
ATOM 2811 C CA . LEU A 1 340 ? -33.160 4.699 40.562 1.00 76.50 340 LEU A CA 1
ATOM 2812 C C . LEU A 1 340 ? -34.555 4.700 41.183 1.00 76.50 340 LEU A C 1
ATOM 2814 O O . LEU A 1 340 ? -35.257 3.693 41.179 1.00 76.50 340 LEU A O 1
ATOM 2818 N N . LYS A 1 341 ? -34.977 5.844 41.716 1.00 76.56 341 LYS A N 1
ATOM 2819 C CA . LYS A 1 341 ? -36.336 6.019 42.245 1.00 76.56 341 LYS A CA 1
ATOM 2820 C C . LYS A 1 341 ? -37.347 6.127 41.103 1.00 76.56 341 LYS A C 1
ATOM 2822 O O . LYS A 1 341 ? -37.019 6.636 40.036 1.00 76.56 341 LYS A O 1
ATOM 2827 N N . LYS A 1 342 ? -38.596 5.717 41.346 1.00 73.81 342 LYS A N 1
ATOM 2828 C CA . LYS A 1 342 ? -39.642 5.659 40.305 1.00 73.81 342 LYS A CA 1
ATOM 2829 C C . LYS A 1 342 ? -39.926 6.976 39.573 1.00 73.81 342 LYS A C 1
ATOM 2831 O O . LYS A 1 342 ? -40.259 6.950 38.400 1.00 73.81 342 LYS A O 1
ATOM 2836 N N . HIS A 1 343 ? -39.735 8.124 40.221 1.00 73.94 343 HIS A N 1
ATOM 2837 C CA . HIS A 1 343 ? -39.924 9.438 39.591 1.00 73.94 343 HIS A CA 1
ATOM 2838 C C . HIS A 1 343 ? -38.825 9.815 38.577 1.00 73.94 343 HIS A C 1
ATOM 2840 O O . HIS A 1 343 ? -38.905 10.870 37.959 1.00 73.94 343 HIS A O 1
ATOM 2846 N N . HIS A 1 344 ? -37.802 8.973 38.401 1.00 71.69 344 HIS A N 1
ATOM 2847 C CA . HIS A 1 344 ? -36.780 9.108 37.362 1.00 71.69 344 HIS A CA 1
ATOM 2848 C C . HIS A 1 344 ? -37.090 8.271 36.107 1.00 71.69 344 HIS A C 1
ATOM 2850 O O . HIS A 1 344 ? -36.183 7.999 35.326 1.00 71.69 344 HIS A O 1
ATOM 2856 N N . ILE A 1 345 ? -38.348 7.855 35.906 1.00 68.75 345 ILE A N 1
ATOM 2857 C CA . ILE A 1 345 ? -38.764 7.019 34.767 1.00 68.75 345 ILE A CA 1
ATOM 2858 C C . ILE A 1 345 ? -38.433 7.647 33.405 1.00 68.75 345 ILE A C 1
ATOM 2860 O O . ILE A 1 345 ? -37.975 6.934 32.518 1.00 68.75 345 ILE A O 1
ATOM 2864 N N . GLY A 1 346 ? -38.516 8.978 33.279 1.00 68.81 346 GLY A N 1
ATOM 2865 C CA . GLY A 1 346 ? -38.137 9.690 32.052 1.00 68.81 346 GLY A CA 1
ATOM 2866 C C . GLY A 1 346 ? -36.688 9.435 31.617 1.00 68.81 346 GLY A C 1
ATOM 2867 O O . GLY A 1 346 ? -36.430 9.252 30.437 1.00 68.81 346 GLY A O 1
ATOM 2868 N N . LEU A 1 347 ? -35.755 9.274 32.564 1.00 70.81 347 LEU A N 1
ATOM 2869 C CA . LEU A 1 347 ? -34.364 8.932 32.237 1.00 70.81 347 LEU A CA 1
ATOM 2870 C C . LEU A 1 347 ? -34.223 7.505 31.699 1.00 70.81 347 LEU A C 1
ATOM 2872 O O . LEU A 1 347 ? -33.293 7.229 30.956 1.00 70.81 347 LEU A O 1
ATOM 2876 N N . ILE A 1 348 ? -35.105 6.581 32.088 1.00 68.12 348 ILE A N 1
ATOM 2877 C CA . ILE A 1 348 ? -35.096 5.210 31.561 1.00 68.12 348 ILE A CA 1
ATOM 2878 C C . ILE A 1 348 ? -35.631 5.200 30.123 1.00 68.12 348 ILE A C 1
ATOM 2880 O O . ILE A 1 348 ? -35.113 4.450 29.298 1.00 68.12 348 ILE A O 1
ATOM 2884 N N . ASN A 1 349 ? -36.604 6.061 29.815 1.00 66.12 349 ASN A N 1
ATOM 2885 C CA . ASN A 1 349 ? -37.140 6.227 28.463 1.00 66.12 349 ASN A CA 1
ATOM 2886 C C . ASN A 1 349 ? -36.124 6.877 27.518 1.00 66.12 349 ASN A C 1
ATOM 2888 O O . ASN A 1 349 ? -35.877 6.322 26.451 1.00 66.12 349 ASN A O 1
ATOM 2892 N N . ASP A 1 350 ? -35.439 7.941 27.951 1.00 67.56 350 ASP A N 1
ATOM 2893 C CA . ASP A 1 350 ? -34.353 8.561 27.175 1.00 67.56 350 ASP A CA 1
ATOM 2894 C C . ASP A 1 350 ? -33.247 7.543 26.834 1.00 67.56 350 ASP A C 1
ATOM 2896 O O . ASP A 1 350 ? -32.703 7.520 25.731 1.00 67.56 350 ASP A O 1
ATOM 2900 N N . LEU A 1 351 ? -32.930 6.648 27.778 1.00 65.44 351 LEU A N 1
ATOM 2901 C CA . LEU A 1 351 ? -31.961 5.573 27.561 1.00 65.44 351 LEU A CA 1
ATOM 2902 C C . LEU A 1 351 ? -32.463 4.513 26.569 1.00 65.44 351 LEU A C 1
ATOM 2904 O O . LEU A 1 351 ? -31.645 3.929 25.858 1.00 65.44 351 LEU A O 1
ATOM 2908 N N . ALA A 1 352 ? -33.773 4.260 26.515 1.00 60.69 352 ALA A N 1
ATOM 2909 C CA . ALA A 1 352 ? -34.396 3.276 25.629 1.00 60.69 352 ALA A CA 1
ATOM 2910 C C . ALA A 1 352 ? -34.574 3.763 24.190 1.00 60.69 352 ALA A C 1
ATOM 2912 O O . ALA A 1 352 ? -34.469 2.954 23.272 1.00 60.69 352 ALA A O 1
ATOM 2913 N N . GLU A 1 353 ? -34.815 5.057 23.981 1.00 57.78 353 GLU A N 1
ATOM 2914 C CA . GLU A 1 353 ? -34.988 5.624 22.640 1.00 57.78 353 GLU A CA 1
ATOM 2915 C C . GLU A 1 353 ? -33.662 5.823 21.897 1.00 57.78 353 GLU A C 1
ATOM 2917 O O . GLU A 1 353 ? -33.593 5.631 20.683 1.00 57.78 353 GLU A O 1
ATOM 2922 N N . ASP A 1 354 ? -32.598 6.187 22.615 1.00 53.34 354 ASP A N 1
ATOM 2923 C CA . ASP A 1 354 ? -31.357 6.684 22.008 1.00 53.34 354 ASP A CA 1
ATOM 2924 C C . ASP A 1 354 ? -30.278 5.597 21.829 1.00 53.34 354 ASP A C 1
ATOM 2926 O O . ASP A 1 354 ? -29.206 5.828 21.256 1.00 53.34 354 ASP A O 1
ATOM 2930 N N . SER A 1 355 ? -30.527 4.383 22.328 1.00 45.03 355 SER A N 1
ATOM 2931 C CA . SER A 1 355 ? -29.537 3.313 22.338 1.00 45.03 355 SER A CA 1
ATOM 2932 C C . SER A 1 355 ? -29.900 2.159 21.402 1.00 45.03 355 SER A C 1
ATOM 2934 O O . SER A 1 355 ? -30.981 1.586 21.431 1.00 45.03 355 SER A O 1
ATOM 2936 N N . LEU A 1 356 ? -28.893 1.702 20.656 1.00 44.47 356 LEU A N 1
ATOM 2937 C CA . LEU A 1 356 ? -28.792 0.330 20.141 1.00 44.47 356 LEU A CA 1
ATOM 2938 C C . LEU A 1 356 ? -28.764 -0.724 21.278 1.00 44.47 356 LEU A C 1
ATOM 2940 O O . LEU A 1 356 ? -28.380 -1.870 21.036 1.00 44.47 356 LEU A O 1
ATOM 2944 N N . ALA A 1 357 ? -29.072 -0.348 22.527 1.00 48.38 357 ALA A N 1
ATOM 2945 C CA . ALA A 1 357 ? -29.116 -1.275 23.638 1.00 48.38 357 ALA A CA 1
ATOM 2946 C C . ALA A 1 357 ? -30.357 -2.146 23.477 1.00 48.38 357 ALA A C 1
ATOM 2948 O O . ALA A 1 357 ? -31.466 -1.663 23.247 1.00 48.38 357 ALA A O 1
ATOM 2949 N N . ASN A 1 358 ? -30.180 -3.451 23.631 1.00 49.81 358 ASN A N 1
ATOM 2950 C CA . ASN A 1 358 ? -31.309 -4.352 23.776 1.00 49.81 358 ASN A CA 1
ATOM 2951 C C . ASN A 1 358 ? -31.899 -4.141 25.171 1.00 49.81 358 ASN A C 1
ATOM 2953 O O . ASN A 1 358 ? -31.639 -4.918 26.081 1.00 49.81 358 ASN A O 1
ATOM 2957 N N . ILE A 1 359 ? -32.670 -3.072 25.369 1.00 54.59 359 ILE A N 1
ATOM 2958 C CA . ILE A 1 359 ? -33.309 -2.853 26.662 1.00 54.59 359 ILE A CA 1
ATOM 2959 C C . ILE A 1 359 ? -34.462 -3.842 26.798 1.00 54.59 359 ILE A C 1
ATOM 2961 O O . ILE A 1 359 ? -35.561 -3.650 26.277 1.00 54.59 359 ILE A O 1
ATOM 2965 N N . THR A 1 360 ? -34.222 -4.921 27.531 1.00 54.56 360 THR A N 1
ATOM 2966 C CA . THR A 1 360 ? -35.295 -5.785 28.020 1.00 54.56 360 THR A CA 1
ATOM 2967 C C . THR A 1 360 ? -35.988 -5.112 29.201 1.00 54.56 360 THR A C 1
ATOM 2969 O O . THR A 1 360 ? -35.520 -5.180 30.336 1.00 54.56 360 THR A O 1
ATOM 2972 N N . LEU A 1 361 ? -37.116 -4.455 28.918 1.00 59.91 361 LEU A N 1
ATOM 2973 C CA . LEU A 1 361 ? -38.059 -3.940 29.915 1.00 59.91 361 LEU A CA 1
ATOM 2974 C C . LEU A 1 361 ? -39.101 -5.020 30.239 1.00 59.91 361 LEU A C 1
ATOM 2976 O O . LEU A 1 361 ? -39.721 -5.590 29.338 1.00 59.91 361 LEU A O 1
ATOM 2980 N N . GLU A 1 362 ? -39.344 -5.305 31.520 1.00 56.72 362 GLU A N 1
ATOM 2981 C CA . GLU A 1 362 ? -40.426 -6.222 31.900 1.00 56.72 362 GLU A CA 1
ATOM 2982 C C . GLU A 1 362 ? -41.814 -5.652 31.535 1.00 56.72 362 GLU A C 1
ATOM 2984 O O . GLU A 1 362 ? -42.090 -4.464 31.687 1.00 56.72 362 GLU A O 1
ATOM 2989 N N . ARG A 1 363 ? -42.741 -6.528 31.114 1.00 53.22 363 ARG A N 1
ATOM 2990 C CA . ARG A 1 363 ? -44.078 -6.225 30.540 1.00 53.22 363 ARG A CA 1
ATOM 2991 C C . ARG A 1 363 ? -44.960 -5.234 31.329 1.00 53.22 363 ARG A C 1
ATOM 2993 O O . ARG A 1 363 ? -45.943 -4.733 30.790 1.00 53.22 363 ARG A O 1
ATOM 3000 N N . LYS A 1 364 ? -44.687 -4.997 32.617 1.00 53.88 364 LYS A N 1
ATOM 3001 C CA . LYS A 1 364 ? -45.422 -4.016 33.440 1.00 53.88 364 LYS A CA 1
ATOM 3002 C C . LYS A 1 364 ? -44.979 -2.571 33.178 1.00 53.88 364 LYS A C 1
ATOM 3004 O O . LYS A 1 364 ? -45.834 -1.694 33.210 1.00 53.88 364 LYS A O 1
ATOM 3009 N N . LEU A 1 365 ? -43.705 -2.358 32.847 1.00 56.00 365 LEU A N 1
ATOM 3010 C CA . LEU A 1 365 ? -43.124 -1.051 32.525 1.00 56.00 365 LEU A CA 1
ATOM 3011 C C . LEU A 1 365 ? -43.596 -0.526 31.164 1.00 56.00 365 LEU A C 1
ATOM 3013 O O . LEU A 1 365 ? -43.952 0.640 31.061 1.00 56.00 365 LEU A O 1
ATOM 3017 N N . GLN A 1 366 ? -43.714 -1.397 30.152 1.00 57.09 366 GLN A N 1
ATOM 3018 C CA . GLN A 1 366 ? -44.288 -1.024 28.845 1.00 57.09 366 GLN A CA 1
ATOM 3019 C C . GLN A 1 366 ? -45.686 -0.404 28.978 1.00 57.09 366 GLN A C 1
ATOM 3021 O O . GLN A 1 366 ? -45.980 0.593 28.337 1.00 57.09 366 GLN A O 1
ATOM 3026 N N . ARG A 1 367 ? -46.521 -0.945 29.876 1.00 57.72 367 ARG A N 1
ATOM 3027 C CA . ARG A 1 367 ? -47.864 -0.405 30.121 1.00 57.72 367 ARG A CA 1
ATOM 3028 C C . ARG A 1 367 ? -47.847 0.970 30.780 1.00 57.72 367 ARG A C 1
ATOM 3030 O O . ARG A 1 367 ? -48.819 1.686 30.622 1.00 57.72 367 ARG A O 1
ATOM 3037 N N . LEU A 1 368 ? -46.811 1.303 31.552 1.00 58.28 368 LEU A N 1
ATOM 3038 C CA . LEU A 1 368 ? -46.664 2.614 32.193 1.00 58.28 368 LEU A CA 1
ATOM 3039 C C . LEU A 1 368 ? -46.252 3.692 31.184 1.00 58.28 368 LEU A C 1
ATOM 3041 O O . LEU A 1 368 ? -46.762 4.801 31.290 1.00 58.28 368 LEU A O 1
ATOM 3045 N N . ASN A 1 369 ? -45.431 3.355 30.182 1.00 53.78 369 ASN A N 1
ATOM 3046 C CA . ASN A 1 369 ? -45.141 4.263 29.064 1.00 53.78 369 ASN A CA 1
ATOM 3047 C C . ASN A 1 369 ? -46.403 4.601 28.260 1.00 53.78 369 ASN A C 1
ATOM 3049 O O . ASN A 1 369 ? -46.634 5.768 27.967 1.00 53.78 369 ASN A O 1
ATOM 3053 N N . ASP A 1 370 ? -47.278 3.619 28.015 1.00 51.66 370 ASP A N 1
ATOM 3054 C CA . ASP A 1 370 ? -48.557 3.849 27.320 1.00 51.66 370 ASP A CA 1
ATOM 3055 C C . ASP A 1 370 ? -49.517 4.788 28.093 1.00 51.66 370 ASP A C 1
ATOM 3057 O O . ASP A 1 370 ? -50.482 5.296 27.520 1.00 51.66 370 ASP A O 1
ATOM 3061 N N . PHE A 1 371 ? -49.294 5.010 29.398 1.00 51.88 371 PHE A N 1
ATOM 3062 C CA . PHE A 1 371 ? -50.103 5.924 30.215 1.00 51.88 371 PHE A CA 1
ATOM 3063 C C . PHE A 1 371 ? -49.598 7.376 30.199 1.00 51.88 371 PHE A C 1
ATOM 3065 O O . PHE A 1 371 ? -50.397 8.264 30.491 1.00 51.88 371 PHE A O 1
ATOM 3072 N N . GLU A 1 372 ? -48.330 7.642 29.856 1.00 48.19 372 GLU A N 1
ATOM 3073 C CA . GLU A 1 372 ? -47.812 9.018 29.725 1.00 48.19 372 GLU A CA 1
ATOM 3074 C C . GLU A 1 372 ? -48.189 9.673 28.382 1.00 48.19 372 GLU A C 1
ATOM 3076 O O . GLU A 1 372 ? -48.251 10.897 28.313 1.00 48.19 372 GLU A O 1
ATOM 3081 N N . ASP A 1 373 ? -48.580 8.893 27.365 1.00 43.28 373 ASP A N 1
ATOM 3082 C CA . ASP A 1 373 ? -49.155 9.402 26.103 1.00 43.28 373 ASP A CA 1
ATOM 3083 C C . ASP A 1 373 ? -50.622 9.879 26.232 1.00 43.28 373 ASP A C 1
ATOM 3085 O O . ASP A 1 373 ? -51.249 10.308 25.258 1.00 43.28 373 ASP A O 1
ATOM 3089 N N . ILE A 1 374 ? -51.195 9.823 27.440 1.00 38.03 374 ILE A N 1
ATOM 3090 C CA . ILE A 1 374 ? -52.538 10.329 27.754 1.00 38.03 374 ILE A CA 1
ATOM 3091 C C . ILE A 1 374 ? -52.447 11.321 28.924 1.00 38.03 374 ILE A C 1
ATOM 3093 O O . ILE A 1 374 ? -52.981 11.072 30.008 1.00 38.03 374 ILE A O 1
ATOM 3097 N N . ALA A 1 375 ? -51.778 12.457 28.719 1.00 31.41 375 ALA A N 1
ATOM 3098 C CA . ALA A 1 375 ? -51.852 13.611 29.621 1.00 31.41 375 ALA A CA 1
ATOM 3099 C C . ALA A 1 375 ? -51.701 14.940 28.873 1.00 31.41 375 ALA A C 1
ATOM 3101 O O . ALA A 1 375 ? -50.708 15.098 28.130 1.00 31.41 375 ALA A O 1
#